Protein AF-X6M343-F1 (afdb_monomer_lite)

Secondary structure (DSSP, 8-state):
--SGGGGSTT-SEEEEETTT-PBPPEEEEE--TTS-TTT-----PPEEEEESSPPPTT-EEEEEEES-B-TTSPBPPPPHHHHHHHTT---S-HHHHHHHHHIIIIIIHHHHHTT--GGGEEEEEEEEPPPHHHHHHHHHHHHHHHHHT--GGGTSS-EEEEEEEEEEETTTEEEEEEEEEEEEE-BS-SS--TT--B-EETTEEEEEPP-EEEEEEEEEEEEHHHHTTSS-EEEEEEEP-TT--GGGGGSHHHHHHHHHHTEEEEE---TTSSGGGHHHHHHHHHH-GGGTTHHHHHHHHHHHHHHHHHHHHT-HHHHT-GGGEETTEE-EEEEEEEEEEETHHHHHHHHHHHH-SS--EEEEES--S-HHHHHHHHTTTS----S--------------------------S--------SSS--EEEEEEE-SSS-EEEEEEE-

Radius of gyration: 27.44 Å; chains: 1; bounding box: 69×59×69 Å

Structure (mmCIF, N/CA/C/O backbone):
data_AF-X6M343-F1
#
_entry.id   AF-X6M343-F1
#
loop_
_atom_site.group_PDB
_atom_site.id
_atom_site.type_symbol
_atom_site.label_atom_id
_atom_site.label_alt_id
_atom_site.label_comp_id
_atom_site.label_asym_id
_atom_site.label_entity_id
_atom_site.label_seq_id
_atom_site.pdbx_PDB_ins_code
_atom_site.Cartn_x
_atom_site.Cartn_y
_atom_site.Cartn_z
_atom_site.occupancy
_atom_site.B_iso_or_equiv
_atom_site.auth_seq_id
_atom_site.auth_comp_id
_atom_site.auth_asym_id
_atom_site.auth_atom_id
_atom_site.pdbx_PDB_model_num
ATOM 1 N N . MET A 1 1 ? -2.202 14.093 -26.953 1.00 59.69 1 MET A N 1
ATOM 2 C CA . MET A 1 1 ? -1.223 13.128 -27.503 1.00 59.69 1 MET A CA 1
ATOM 3 C C . MET A 1 1 ? -1.996 11.897 -27.975 1.00 59.69 1 MET A C 1
ATOM 5 O O . MET A 1 1 ? -2.873 11.463 -27.241 1.00 59.69 1 MET A O 1
ATOM 9 N N . SER A 1 2 ? -1.789 11.398 -29.201 1.00 75.25 2 SER A N 1
ATOM 10 C CA . SER A 1 2 ? -2.498 10.199 -29.696 1.00 75.25 2 SER A CA 1
ATOM 11 C C . SER A 1 2 ? -1.642 8.956 -29.459 1.00 75.25 2 SER A C 1
ATOM 13 O O . SER A 1 2 ? -0.461 8.973 -29.791 1.00 75.25 2 SER A O 1
ATOM 15 N N . ILE A 1 3 ? -2.232 7.897 -28.897 1.00 88.88 3 ILE A N 1
ATOM 16 C CA . ILE A 1 3 ? -1.555 6.622 -28.591 1.00 88.88 3 ILE A CA 1
ATOM 17 C C . ILE A 1 3 ? -1.447 5.738 -29.842 1.00 88.88 3 ILE A C 1
ATOM 19 O O . ILE A 1 3 ? -0.470 5.013 -30.008 1.00 88.88 3 ILE A O 1
ATOM 23 N N . ALA A 1 4 ? -2.420 5.810 -30.757 1.00 90.19 4 ALA A N 1
ATOM 24 C CA . ALA A 1 4 ? -2.496 4.944 -31.939 1.00 90.19 4 ALA A CA 1
ATOM 25 C C . ALA A 1 4 ? -1.233 4.946 -32.837 1.00 90.19 4 ALA A C 1
ATOM 27 O O . ALA A 1 4 ? -0.846 3.868 -33.294 1.00 90.19 4 ALA A O 1
ATOM 28 N N . PRO A 1 5 ? -0.536 6.084 -33.059 1.00 91.88 5 PRO A N 1
ATOM 29 C CA . PRO A 1 5 ? 0.729 6.111 -33.792 1.00 91.88 5 PRO A CA 1
ATOM 30 C C . PRO A 1 5 ? 1.792 5.154 -33.256 1.00 91.88 5 PRO A C 1
ATOM 32 O O . PRO A 1 5 ? 2.557 4.627 -34.056 1.00 91.88 5 PRO A O 1
ATOM 35 N N . SER A 1 6 ? 1.808 4.859 -31.950 1.00 92.88 6 SER A N 1
ATOM 36 C CA . SER A 1 6 ? 2.802 3.962 -31.338 1.00 92.88 6 SER A CA 1
ATOM 37 C C . SER A 1 6 ? 2.796 2.530 -31.883 1.00 92.88 6 SER A C 1
ATOM 39 O O . SER A 1 6 ? 3.792 1.811 -31.788 1.00 92.88 6 SER A O 1
ATOM 41 N N . LEU A 1 7 ? 1.694 2.125 -32.515 1.00 93.62 7 LEU A N 1
ATOM 42 C CA . LEU A 1 7 ? 1.540 0.811 -33.132 1.00 93.62 7 LEU A CA 1
ATOM 43 C C . LEU A 1 7 ? 1.987 0.785 -34.603 1.00 93.62 7 LEU A C 1
ATOM 45 O O . LEU A 1 7 ? 2.110 -0.291 -35.184 1.00 93.62 7 LEU A O 1
ATOM 49 N N . MET A 1 8 ? 2.258 1.941 -35.218 1.00 92.44 8 MET A N 1
ATOM 50 C CA . MET A 1 8 ? 2.632 2.027 -36.631 1.00 92.44 8 MET A CA 1
ATOM 51 C C . MET A 1 8 ? 4.074 1.573 -36.874 1.00 92.44 8 MET A C 1
ATOM 53 O O . MET A 1 8 ? 4.995 1.893 -36.120 1.00 92.44 8 MET A O 1
ATOM 57 N N . ASN A 1 9 ? 4.308 0.924 -38.016 1.00 90.31 9 ASN A N 1
ATOM 58 C CA . ASN A 1 9 ? 5.639 0.481 -38.444 1.00 90.31 9 ASN A CA 1
ATOM 59 C C . ASN A 1 9 ? 6.647 1.613 -38.662 1.00 90.31 9 ASN A C 1
ATOM 61 O O . ASN A 1 9 ? 7.826 1.325 -38.805 1.00 90.31 9 ASN A O 1
ATOM 65 N N . THR A 1 10 ? 6.228 2.873 -38.680 1.00 90.31 10 THR A N 1
ATOM 66 C CA . THR A 1 10 ? 7.111 4.040 -38.816 1.00 90.31 10 THR A CA 1
ATOM 67 C C . THR A 1 10 ? 7.414 4.720 -37.485 1.00 90.31 10 THR A C 1
ATOM 69 O O . THR A 1 10 ? 8.281 5.589 -37.445 1.00 90.31 10 THR A O 1
ATOM 72 N N . TYR A 1 11 ? 6.746 4.331 -36.393 1.00 94.50 11 TYR A N 1
ATOM 73 C CA . TYR A 1 11 ? 6.932 4.997 -35.109 1.00 94.50 11 TYR A CA 1
ATOM 74 C C . TYR A 1 11 ? 8.353 4.743 -34.559 1.00 94.50 11 TYR A C 1
ATOM 76 O O . TYR A 1 11 ? 8.866 3.617 -34.687 1.00 94.50 11 TYR A O 1
ATOM 84 N N . PRO A 1 12 ? 9.016 5.783 -34.015 1.00 94.75 12 PRO A N 1
ATOM 85 C CA . PRO A 1 12 ? 10.435 5.729 -33.672 1.00 94.75 12 PRO A CA 1
ATOM 86 C C . PRO A 1 12 ? 10.723 5.009 -32.353 1.00 94.75 12 PRO A C 1
ATOM 88 O O . PRO A 1 12 ? 11.825 4.492 -32.193 1.00 94.75 12 PRO A O 1
ATOM 91 N N . VAL A 1 13 ? 9.756 4.940 -31.433 1.00 96.38 13 VAL A N 1
ATOM 92 C CA . VAL A 1 13 ? 9.881 4.238 -30.146 1.00 96.38 13 VAL A CA 1
ATOM 93 C C . VAL A 1 13 ? 9.002 2.995 -30.157 1.00 96.38 13 VAL A C 1
ATOM 95 O O . VAL A 1 13 ? 7.884 3.011 -30.649 1.00 96.38 13 VAL A O 1
ATOM 98 N N . ILE A 1 14 ? 9.505 1.867 -29.683 1.00 97.50 14 ILE A N 1
ATOM 99 C CA . ILE A 1 14 ? 8.794 0.591 -29.753 1.00 97.50 14 ILE A CA 1
ATOM 100 C C . ILE A 1 14 ? 8.920 -0.083 -28.402 1.00 97.50 14 ILE A C 1
ATOM 102 O O . ILE A 1 14 ? 10.016 -0.143 -27.857 1.00 97.50 14 ILE A O 1
ATOM 106 N N . ILE A 1 15 ? 7.814 -0.631 -27.906 1.00 98.00 15 ILE A N 1
ATOM 107 C CA . ILE A 1 15 ? 7.800 -1.614 -26.824 1.00 98.00 15 ILE A CA 1
ATOM 108 C C . ILE A 1 15 ? 7.228 -2.896 -27.424 1.00 98.00 15 ILE A C 1
ATOM 110 O O . ILE A 1 15 ? 6.102 -2.885 -27.920 1.00 98.00 15 ILE A O 1
ATOM 114 N N . LEU A 1 16 ? 7.999 -3.978 -27.412 1.00 98.06 16 LEU A N 1
ATOM 115 C CA . LEU A 1 16 ? 7.643 -5.262 -28.011 1.00 98.06 16 LEU A CA 1
ATOM 116 C C . LEU A 1 16 ? 7.522 -6.330 -26.923 1.00 98.06 16 LEU A C 1
ATOM 118 O O . LEU A 1 16 ? 8.471 -6.544 -26.170 1.00 98.06 16 LEU A O 1
ATOM 122 N N . ASP A 1 17 ? 6.379 -7.010 -26.854 1.00 97.88 17 ASP A N 1
ATOM 123 C CA . ASP A 1 17 ? 6.206 -8.210 -26.029 1.00 97.88 17 ASP A CA 1
ATOM 124 C C . ASP A 1 17 ? 6.935 -9.388 -26.683 1.00 97.88 17 ASP A C 1
ATOM 126 O O . ASP A 1 17 ? 6.629 -9.757 -27.817 1.00 97.88 17 ASP A O 1
ATOM 130 N N . THR A 1 18 ? 7.901 -9.998 -25.992 1.00 97.25 18 THR A N 1
ATOM 131 C CA . THR A 1 18 ? 8.720 -11.059 -26.605 1.00 97.25 18 THR A CA 1
ATOM 132 C C . THR A 1 18 ? 8.006 -12.406 -26.711 1.00 97.25 18 THR A C 1
ATOM 134 O O . THR A 1 18 ? 8.572 -13.337 -27.276 1.00 97.25 18 THR A O 1
ATOM 137 N N . VAL A 1 19 ? 6.809 -12.551 -26.133 1.00 96.06 19 VAL A N 1
ATOM 138 C CA . VAL A 1 19 ? 6.009 -13.783 -26.208 1.00 96.06 19 VAL A CA 1
ATOM 139 C C . VAL A 1 19 ? 4.947 -13.664 -27.290 1.00 96.06 19 VAL A C 1
ATOM 141 O O . VAL A 1 19 ? 4.811 -14.572 -28.104 1.00 96.06 19 VAL A O 1
ATOM 144 N N . THR A 1 20 ? 4.200 -12.556 -27.321 1.00 96.56 20 THR A N 1
ATOM 145 C CA . THR A 1 20 ? 3.138 -12.369 -28.325 1.00 96.56 20 THR A CA 1
ATOM 146 C C . THR A 1 20 ? 3.635 -11.737 -29.617 1.00 96.56 20 THR A C 1
ATOM 148 O O . THR A 1 20 ? 2.917 -11.777 -30.610 1.00 96.56 20 THR A O 1
ATOM 151 N N . ASN A 1 21 ? 4.846 -11.163 -29.622 1.00 95.38 21 ASN A N 1
ATOM 152 C CA . ASN A 1 21 ? 5.377 -10.350 -30.718 1.00 95.38 21 ASN A CA 1
ATOM 153 C C . ASN A 1 21 ? 4.524 -9.105 -31.031 1.00 95.38 21 ASN A C 1
ATOM 155 O O . ASN A 1 21 ? 4.664 -8.476 -32.079 1.00 95.38 21 ASN A O 1
ATOM 159 N N . GLU A 1 22 ? 3.649 -8.708 -30.107 1.00 95.12 22 GLU A N 1
ATOM 160 C CA . GLU A 1 22 ? 2.818 -7.522 -30.266 1.00 95.12 22 GLU A CA 1
ATOM 161 C C . GLU A 1 22 ? 3.538 -6.264 -29.787 1.00 95.12 22 GLU A C 1
ATOM 163 O O . GLU A 1 22 ? 4.244 -6.254 -28.771 1.00 95.12 22 GLU A O 1
ATOM 168 N N . ARG A 1 23 ? 3.285 -5.155 -30.486 1.00 95.94 23 ARG A N 1
ATOM 169 C CA . ARG A 1 23 ? 3.659 -3.824 -30.007 1.00 95.94 23 ARG A CA 1
ATOM 170 C C . ARG A 1 23 ? 2.720 -3.395 -28.886 1.00 95.94 23 ARG A C 1
ATOM 172 O O . ARG A 1 23 ? 1.501 -3.511 -29.009 1.00 95.94 23 ARG A O 1
ATOM 179 N N . ILE A 1 24 ? 3.280 -2.854 -27.810 1.00 96.88 24 ILE A N 1
ATOM 180 C CA . ILE A 1 24 ? 2.500 -2.289 -26.712 1.00 96.88 24 ILE A CA 1
ATOM 181 C C . ILE A 1 24 ? 2.151 -0.837 -27.050 1.00 96.88 24 ILE A C 1
ATOM 183 O O . ILE A 1 24 ? 3.062 -0.050 -27.333 1.00 96.88 24 ILE A O 1
ATOM 187 N N . PRO A 1 25 ? 0.859 -0.458 -27.021 1.00 96.62 25 PRO A N 1
ATOM 188 C CA . PRO A 1 25 ? 0.468 0.930 -27.211 1.00 96.62 25 PRO A CA 1
ATOM 189 C C . PRO A 1 25 ? 1.078 1.783 -26.099 1.00 96.62 25 PRO A C 1
ATOM 191 O O . PRO A 1 25 ? 1.026 1.401 -24.930 1.00 96.62 25 PRO A O 1
ATOM 194 N N . HIS A 1 26 ? 1.670 2.916 -26.455 1.00 95.12 26 HIS A N 1
ATOM 195 C CA . HIS A 1 26 ? 2.352 3.797 -25.511 1.00 95.12 26 HIS A CA 1
ATOM 196 C C . HIS A 1 26 ? 2.349 5.248 -25.995 1.00 95.12 26 HIS A C 1
ATOM 198 O O . HIS A 1 26 ? 1.998 5.538 -27.141 1.00 95.12 26 HIS A O 1
ATOM 204 N N . TRP A 1 27 ? 2.754 6.162 -25.121 1.00 93.69 27 TRP A N 1
ATOM 205 C CA . TRP A 1 27 ? 3.142 7.514 -25.504 1.00 93.69 27 TRP A CA 1
ATOM 206 C C . TRP A 1 27 ? 4.510 7.859 -24.923 1.00 93.69 27 TRP A C 1
ATOM 208 O O . TRP A 1 27 ? 5.035 7.149 -24.065 1.00 93.69 27 TRP A O 1
ATOM 218 N N . VAL A 1 28 ? 5.110 8.920 -25.453 1.00 90.81 28 VAL A N 1
ATOM 219 C CA . VAL A 1 28 ? 6.453 9.360 -25.089 1.00 90.81 28 VAL A CA 1
ATOM 220 C C . VAL A 1 28 ? 6.410 10.854 -24.833 1.00 90.81 28 VAL A C 1
ATOM 222 O O . VAL A 1 28 ? 5.812 11.593 -25.615 1.00 90.81 28 VAL A O 1
ATOM 225 N N . GLU A 1 29 ? 7.056 11.294 -23.765 1.00 87.50 29 GLU A N 1
ATOM 226 C CA . GLU A 1 29 ? 7.188 12.709 -23.438 1.00 87.50 29 GLU A CA 1
ATOM 227 C C . GLU A 1 29 ? 8.560 13.007 -22.838 1.00 87.50 29 GLU A C 1
ATOM 229 O O . GLU A 1 29 ? 9.257 12.112 -22.355 1.00 87.50 29 GLU A O 1
ATOM 234 N N . LEU A 1 30 ? 8.966 14.269 -22.919 1.00 84.12 30 LEU A N 1
ATOM 235 C CA . LEU A 1 30 ? 10.140 14.755 -22.211 1.00 84.12 30 LEU A CA 1
ATOM 236 C C . LEU A 1 30 ? 9.700 15.284 -20.854 1.00 84.12 30 LEU A C 1
ATOM 238 O O . LEU A 1 30 ? 8.659 15.929 -20.746 1.00 84.12 30 LEU A O 1
ATOM 242 N N . ASP A 1 31 ? 10.506 15.024 -19.834 1.00 78.56 31 ASP A N 1
ATOM 243 C CA . ASP A 1 31 ? 10.272 15.612 -18.530 1.00 78.56 31 ASP A CA 1
ATOM 244 C C . ASP A 1 31 ? 10.580 17.114 -18.546 1.00 78.56 31 ASP A C 1
ATOM 246 O O . ASP A 1 31 ? 11.735 17.531 -18.668 1.00 78.56 31 ASP A O 1
ATOM 250 N N . HIS A 1 32 ? 9.529 17.909 -18.377 1.00 77.56 32 HIS A N 1
ATOM 251 C CA . HIS A 1 32 ? 9.593 19.362 -18.288 1.00 77.56 32 HIS A CA 1
ATOM 252 C C . HIS A 1 32 ? 9.792 19.876 -16.856 1.00 77.56 32 HIS A C 1
ATOM 254 O O . HIS A 1 32 ? 10.059 21.061 -16.680 1.00 77.56 32 HIS A O 1
ATOM 260 N N . MET A 1 33 ? 9.733 19.020 -15.827 1.00 68.56 33 MET A N 1
ATOM 261 C CA . MET A 1 33 ? 9.988 19.435 -14.438 1.00 68.56 33 MET A CA 1
ATOM 262 C C . MET A 1 33 ? 11.442 19.869 -14.218 1.00 68.56 33 MET A C 1
ATOM 264 O O . MET A 1 33 ? 11.745 20.618 -13.290 1.00 68.56 33 MET A O 1
ATOM 268 N N . SER A 1 34 ? 12.346 19.416 -15.087 1.00 65.56 34 SER A N 1
ATOM 269 C CA . SER A 1 34 ? 13.755 19.808 -15.095 1.00 65.56 34 SER A CA 1
ATOM 270 C C . SER A 1 34 ? 14.031 21.163 -15.769 1.00 65.56 34 SER A C 1
ATOM 272 O O . SER A 1 34 ? 15.161 21.664 -15.676 1.00 65.56 34 SER A O 1
ATOM 274 N N . ASP A 1 35 ? 13.033 21.780 -16.412 1.00 71.44 35 ASP A N 1
ATOM 275 C CA . ASP A 1 35 ? 13.181 23.086 -17.055 1.00 71.44 35 ASP A CA 1
ATOM 276 C C . ASP A 1 35 ? 13.411 24.174 -16.001 1.00 71.44 35 ASP A C 1
ATOM 278 O O . ASP A 1 35 ? 12.755 24.209 -14.964 1.00 71.44 35 ASP A O 1
ATOM 282 N N . ASP A 1 36 ? 14.379 25.065 -16.236 1.00 62.72 36 ASP A N 1
ATOM 283 C CA . ASP A 1 36 ? 14.584 26.209 -15.351 1.00 62.72 36 ASP A CA 1
ATOM 284 C C . ASP A 1 36 ? 13.443 27.221 -15.562 1.00 62.72 36 ASP A C 1
ATOM 286 O O . ASP A 1 36 ? 13.386 27.847 -16.629 1.00 62.72 36 ASP A O 1
ATOM 290 N N . PRO A 1 37 ? 12.562 27.433 -14.565 1.00 58.69 37 PRO A N 1
ATOM 291 C CA . PRO A 1 37 ? 11.409 28.312 -14.725 1.00 58.69 37 PRO A CA 1
ATOM 292 C C . PRO A 1 37 ? 11.799 29.796 -14.842 1.00 58.69 37 PRO A C 1
ATOM 294 O O . PRO A 1 37 ? 10.957 30.616 -15.201 1.00 58.69 37 PRO A O 1
ATOM 297 N N . PHE A 1 38 ? 13.056 30.158 -14.557 1.00 57.28 38 PHE A N 1
ATOM 298 C CA . PHE A 1 38 ? 13.554 31.535 -14.577 1.00 57.28 38 PHE A CA 1
ATOM 299 C C . PHE A 1 38 ? 14.493 31.832 -15.747 1.00 57.28 38 PHE A C 1
ATOM 301 O O . PHE A 1 38 ? 14.543 32.975 -16.200 1.00 57.28 38 PHE A O 1
ATOM 308 N N . THR A 1 39 ? 15.251 30.844 -16.234 1.00 61.09 39 THR A N 1
ATOM 309 C CA . THR A 1 39 ? 16.210 31.058 -17.336 1.00 61.09 39 THR A CA 1
ATOM 310 C C . THR A 1 39 ? 15.763 30.484 -18.676 1.00 61.09 39 THR A C 1
ATOM 312 O O . THR A 1 39 ? 16.358 30.833 -19.693 1.00 61.09 39 THR A O 1
ATOM 315 N N . GLY A 1 40 ? 14.735 29.624 -18.708 1.00 55.31 40 GLY A N 1
ATOM 316 C CA . GLY A 1 40 ? 14.255 28.981 -19.938 1.00 55.31 40 GLY A CA 1
ATOM 317 C C . GLY A 1 40 ? 15.283 28.062 -20.609 1.00 55.31 40 GLY A C 1
ATOM 318 O O . GLY A 1 40 ? 15.051 27.593 -21.722 1.00 55.31 40 GLY A O 1
ATOM 319 N N . ASN A 1 41 ? 16.424 27.807 -19.960 1.00 57.06 41 ASN A N 1
ATOM 320 C CA . ASN A 1 41 ? 17.439 26.900 -20.471 1.00 57.06 41 ASN A CA 1
ATOM 321 C C . ASN A 1 41 ? 16.969 25.458 -20.279 1.00 57.06 41 ASN A C 1
ATOM 323 O O . ASN A 1 41 ? 16.741 25.013 -19.151 1.00 57.06 41 ASN A O 1
ATOM 327 N N . GLU A 1 42 ? 16.870 24.727 -21.387 1.00 57.59 42 GLU A N 1
ATOM 328 C CA . GLU A 1 42 ? 16.604 23.292 -21.373 1.00 57.59 42 GLU A CA 1
ATOM 329 C C . GLU A 1 42 ? 17.778 22.579 -20.682 1.00 57.59 42 GLU A C 1
ATOM 331 O O . GLU A 1 42 ? 18.928 22.665 -21.123 1.00 57.59 42 GLU A O 1
ATOM 336 N N . LYS A 1 43 ? 17.507 21.900 -19.562 1.00 66.44 43 LYS A N 1
ATOM 337 C CA . LYS A 1 43 ? 18.476 20.995 -18.926 1.00 66.44 43 LYS A CA 1
ATOM 338 C C . LYS A 1 43 ? 18.425 19.619 -19.596 1.00 66.44 43 LYS A C 1
ATOM 340 O O . LYS A 1 43 ? 17.667 19.386 -20.535 1.00 66.44 43 LYS A O 1
ATOM 345 N N . ASN A 1 44 ? 19.239 18.687 -19.099 1.00 69.25 44 ASN A N 1
ATOM 346 C CA . ASN A 1 44 ? 19.125 17.271 -19.444 1.00 69.25 44 ASN A CA 1
ATOM 347 C C . ASN A 1 44 ? 17.735 16.755 -19.035 1.00 69.25 44 ASN A C 1
ATOM 349 O O . ASN A 1 44 ? 17.532 16.392 -17.878 1.00 69.25 44 ASN A O 1
ATOM 353 N N . ARG A 1 45 ? 16.796 16.731 -19.984 1.00 76.56 45 ARG A N 1
ATOM 354 C CA . ARG A 1 45 ? 15.460 16.165 -19.786 1.00 76.56 45 ARG A CA 1
ATOM 355 C C . ARG A 1 45 ? 15.521 14.646 -19.847 1.00 76.56 45 ARG A C 1
ATOM 357 O O . ARG A 1 45 ? 16.186 14.074 -20.715 1.00 76.56 45 ARG A O 1
ATOM 364 N N . SER A 1 46 ? 14.781 13.993 -18.961 1.00 80.62 46 SER A N 1
ATOM 365 C CA . SER A 1 46 ? 14.536 12.556 -19.076 1.00 80.62 46 SER A CA 1
ATOM 366 C C . SER A 1 46 ? 13.489 12.295 -20.157 1.00 80.62 46 SER A C 1
ATOM 368 O O . SER A 1 46 ? 12.517 13.037 -20.277 1.00 80.62 46 SER A O 1
ATOM 370 N N . LEU A 1 47 ? 13.674 11.234 -20.942 1.00 84.81 47 LEU A N 1
ATOM 371 C CA . LEU A 1 47 ? 12.643 10.732 -21.847 1.00 84.81 47 LEU A CA 1
ATOM 372 C C . LEU A 1 47 ? 11.786 9.712 -21.094 1.00 84.81 47 LEU A C 1
ATOM 374 O O . LEU A 1 47 ? 12.302 8.689 -20.643 1.00 84.81 47 LEU A O 1
ATOM 378 N N . MET A 1 48 ? 10.488 9.970 -20.991 1.00 87.12 48 MET A N 1
ATOM 379 C CA . MET A 1 48 ? 9.525 9.084 -20.344 1.00 87.12 48 MET A CA 1
ATOM 380 C C . MET A 1 48 ? 8.732 8.322 -21.403 1.00 87.12 48 MET A C 1
ATOM 382 O O . MET A 1 48 ? 8.212 8.912 -22.349 1.00 87.12 48 MET A O 1
ATOM 386 N N . ILE A 1 49 ? 8.655 6.998 -21.255 1.00 91.06 49 ILE A N 1
ATOM 387 C CA . ILE A 1 49 ? 7.889 6.110 -22.134 1.00 91.06 49 ILE A CA 1
ATOM 388 C C . ILE A 1 49 ? 6.804 5.459 -21.288 1.00 91.06 49 ILE A C 1
ATOM 390 O O . ILE A 1 49 ? 7.105 4.707 -20.361 1.00 91.06 49 ILE A O 1
ATOM 394 N N . TRP A 1 50 ? 5.550 5.715 -21.635 1.00 90.12 50 TRP A N 1
ATOM 395 C CA . TRP A 1 50 ? 4.397 5.314 -20.843 1.00 90.12 50 TRP A CA 1
ATOM 396 C C . TRP A 1 50 ? 3.572 4.258 -21.577 1.00 90.12 50 TRP A C 1
ATOM 398 O O . TRP A 1 50 ? 2.875 4.583 -22.545 1.00 90.12 50 TRP A O 1
ATOM 408 N N . PRO A 1 51 ? 3.617 2.985 -21.150 1.00 93.50 51 PRO A N 1
ATOM 409 C CA . PRO A 1 51 ? 2.690 1.979 -21.643 1.00 93.50 51 PRO A CA 1
ATOM 410 C C . PRO A 1 51 ? 1.241 2.398 -21.367 1.00 93.50 51 PRO A C 1
ATOM 412 O O . PRO A 1 51 ? 0.876 2.709 -20.237 1.00 93.50 51 PRO A O 1
ATOM 415 N N . ALA A 1 52 ? 0.384 2.338 -22.383 1.00 91.94 52 ALA A N 1
ATOM 416 C CA . ALA A 1 52 ? -1.044 2.644 -22.264 1.00 91.94 52 ALA A CA 1
ATOM 417 C C . ALA A 1 52 ? -1.861 1.520 -21.605 1.00 91.94 52 ALA A C 1
ATOM 419 O O . ALA A 1 52 ? -3.074 1.636 -21.445 1.00 91.94 52 ALA A O 1
ATOM 420 N N . ARG A 1 53 ? -1.202 0.418 -21.238 1.00 91.31 53 ARG A N 1
ATOM 421 C CA . ARG A 1 53 ? -1.761 -0.688 -20.461 1.00 91.31 53 ARG A CA 1
ATOM 422 C C . ARG A 1 53 ? -0.691 -1.259 -19.537 1.00 91.31 53 ARG A C 1
ATOM 424 O O . ARG A 1 53 ? 0.492 -1.230 -19.880 1.00 91.31 53 ARG A O 1
ATOM 431 N N . ARG A 1 54 ? -1.114 -1.823 -18.401 1.00 90.00 54 ARG A N 1
ATOM 432 C CA . ARG A 1 54 ? -0.228 -2.563 -17.489 1.00 90.00 54 ARG A CA 1
ATOM 433 C C . ARG A 1 54 ? 0.487 -3.675 -18.265 1.00 90.00 54 ARG A C 1
ATOM 435 O O . ARG A 1 54 ? -0.153 -4.433 -18.994 1.00 90.00 54 ARG A O 1
ATOM 442 N N . LEU A 1 55 ? 1.806 -3.751 -18.114 1.00 94.50 55 LEU A N 1
ATOM 443 C CA . LEU A 1 55 ? 2.608 -4.829 -18.687 1.00 94.50 55 LEU A CA 1
ATOM 444 C C . LEU A 1 55 ? 2.354 -6.138 -17.925 1.00 94.50 55 LEU A C 1
ATOM 446 O O . LEU A 1 55 ? 1.978 -6.122 -16.755 1.00 94.50 55 LEU A O 1
ATOM 450 N N . THR A 1 56 ? 2.526 -7.277 -18.591 1.00 96.38 56 THR A N 1
ATOM 451 C CA . THR A 1 56 ? 2.245 -8.584 -17.980 1.00 96.38 56 THR A CA 1
ATOM 452 C C . THR A 1 56 ? 3.345 -8.954 -16.986 1.00 96.38 56 THR A C 1
ATOM 454 O O . THR A 1 56 ? 4.525 -8.851 -17.309 1.00 96.38 56 THR A O 1
ATOM 457 N N . ASP A 1 57 ? 2.973 -9.418 -15.794 1.00 94.81 57 ASP A N 1
ATOM 458 C CA . ASP A 1 57 ? 3.933 -9.832 -14.765 1.00 94.81 57 ASP A CA 1
ATOM 459 C C . ASP A 1 57 ? 4.795 -11.013 -15.236 1.00 94.81 57 ASP A C 1
ATOM 461 O O . ASP A 1 57 ? 4.317 -11.921 -15.918 1.00 94.81 57 ASP A O 1
ATOM 465 N N . GLY A 1 58 ? 6.087 -10.996 -14.896 1.00 95.50 58 GLY A N 1
ATOM 466 C CA . GLY A 1 58 ? 7.057 -12.012 -15.324 1.00 95.50 58 GLY A CA 1
ATOM 467 C C . GLY A 1 58 ? 7.377 -11.999 -16.824 1.00 95.50 58 GLY A C 1
ATOM 468 O O . GLY A 1 58 ? 8.158 -12.827 -17.294 1.00 95.50 58 GLY A O 1
ATOM 469 N N . ARG A 1 59 ? 6.781 -11.085 -17.601 1.00 96.62 59 ARG A N 1
ATOM 470 C CA . ARG A 1 59 ? 6.962 -11.012 -19.051 1.00 96.62 59 ARG A CA 1
ATOM 471 C C . ARG A 1 59 ? 8.161 -10.142 -19.407 1.00 96.62 59 ARG A C 1
ATOM 473 O O . ARG A 1 59 ? 8.390 -9.088 -18.813 1.00 96.62 59 ARG A O 1
ATOM 480 N N . ARG A 1 60 ? 8.910 -10.587 -20.415 1.00 97.88 60 ARG A N 1
ATOM 481 C CA . ARG A 1 60 ? 10.025 -9.849 -21.004 1.00 97.88 60 ARG A CA 1
ATOM 482 C C . ARG A 1 60 ? 9.535 -8.956 -22.145 1.00 97.88 60 ARG A C 1
ATOM 484 O O . ARG A 1 60 ? 8.731 -9.379 -22.976 1.00 97.88 60 ARG A O 1
ATOM 491 N N . TYR A 1 61 ? 10.051 -7.733 -22.181 1.00 98.50 61 TYR A N 1
ATOM 492 C CA . TYR A 1 61 ? 9.767 -6.735 -23.206 1.00 98.50 61 TYR A CA 1
ATOM 493 C C . TYR A 1 61 ? 11.064 -6.164 -23.765 1.00 98.50 61 TYR A C 1
ATOM 495 O O . TYR A 1 61 ? 12.023 -5.971 -23.020 1.00 98.50 61 TYR A O 1
ATOM 503 N N . ILE A 1 62 ? 11.083 -5.859 -25.062 1.00 98.69 62 ILE A N 1
ATOM 504 C CA . ILE A 1 62 ? 12.174 -5.121 -25.710 1.00 98.69 62 ILE A CA 1
ATOM 505 C C . ILE A 1 62 ? 11.702 -3.694 -25.966 1.00 98.69 62 ILE A C 1
ATOM 507 O O . ILE A 1 62 ? 10.647 -3.491 -26.567 1.00 98.69 62 ILE A O 1
ATOM 511 N N . VAL A 1 63 ? 12.503 -2.712 -25.563 1.00 98.38 63 VAL A N 1
ATOM 512 C CA . VAL A 1 63 ? 12.362 -1.320 -25.985 1.00 98.38 63 VAL A CA 1
ATOM 513 C C . VAL A 1 63 ? 13.366 -1.037 -27.092 1.00 98.38 63 VAL A C 1
ATOM 515 O O . VAL A 1 63 ? 14.546 -1.363 -26.966 1.00 98.38 63 VAL A O 1
ATOM 518 N N . ALA A 1 64 ? 12.910 -0.424 -28.180 1.00 97.94 64 ALA A N 1
ATOM 519 C CA . ALA A 1 64 ? 13.761 -0.022 -29.291 1.00 97.94 64 ALA A CA 1
ATOM 520 C C . ALA A 1 64 ? 13.473 1.417 -29.716 1.00 97.94 64 ALA A C 1
ATOM 522 O O . ALA A 1 64 ? 12.325 1.853 -29.753 1.00 97.94 64 ALA A O 1
ATOM 523 N N . MET A 1 65 ? 14.535 2.133 -30.067 1.00 97.44 65 MET A N 1
ATOM 524 C CA . MET A 1 65 ? 14.506 3.490 -30.591 1.00 97.44 65 MET A CA 1
ATOM 525 C C . MET A 1 65 ? 15.236 3.535 -31.926 1.00 97.44 65 MET A C 1
ATOM 527 O O . MET A 1 65 ? 16.353 3.024 -32.049 1.00 97.44 65 MET A O 1
ATOM 531 N N . ARG A 1 66 ? 14.615 4.163 -32.920 1.00 95.88 66 ARG A N 1
ATOM 532 C CA . ARG A 1 66 ? 15.154 4.338 -34.273 1.00 95.88 66 ARG A CA 1
ATOM 533 C C . ARG A 1 66 ? 14.666 5.640 -34.883 1.00 95.88 66 ARG A C 1
ATOM 535 O O . ARG A 1 66 ? 13.603 6.125 -34.509 1.00 95.88 66 ARG A O 1
ATOM 542 N N . ASN A 1 67 ? 15.386 6.136 -35.885 1.00 94.31 67 ASN A N 1
ATOM 543 C CA . ASN A 1 67 ? 15.003 7.318 -36.665 1.00 94.31 67 ASN A CA 1
ATOM 544 C C . ASN A 1 67 ? 14.589 8.527 -35.795 1.00 94.31 67 ASN A C 1
ATOM 546 O O . ASN A 1 67 ? 13.675 9.271 -36.141 1.00 94.31 67 ASN A O 1
ATOM 550 N N . LEU A 1 68 ? 15.238 8.699 -34.644 1.00 93.25 68 LEU A N 1
ATOM 551 C CA . LEU A 1 68 ? 15.138 9.869 -33.789 1.00 93.25 68 LEU A CA 1
ATOM 552 C C . LEU A 1 68 ? 15.983 10.991 -34.379 1.00 93.25 68 LEU A C 1
ATOM 554 O O . LEU A 1 68 ? 17.167 10.801 -34.682 1.00 93.25 68 LEU A O 1
ATOM 558 N N . TYR A 1 69 ? 15.375 12.167 -34.468 1.00 91.81 69 TYR A N 1
ATOM 559 C CA . TYR A 1 69 ? 16.002 13.394 -34.932 1.00 91.81 69 TYR A CA 1
ATOM 560 C C . TYR A 1 69 ? 15.908 14.466 -33.850 1.00 91.81 69 TYR A C 1
ATOM 562 O O . TYR A 1 69 ? 14.957 14.502 -33.071 1.00 91.81 69 TYR A O 1
ATOM 570 N N . THR A 1 70 ? 16.906 15.339 -33.806 1.00 87.31 70 THR A N 1
ATOM 571 C CA . THR A 1 70 ? 16.885 16.563 -33.011 1.00 87.31 70 THR A CA 1
ATOM 572 C C . THR A 1 70 ? 15.895 17.566 -33.606 1.00 87.31 70 THR A C 1
ATOM 574 O O . THR A 1 70 ? 15.487 17.453 -34.765 1.00 87.31 70 THR A O 1
ATOM 577 N N . ASN A 1 71 ? 15.590 18.629 -32.858 1.00 84.44 71 ASN A N 1
ATOM 578 C CA . ASN A 1 71 ? 14.776 19.746 -33.355 1.00 84.44 71 ASN A CA 1
ATOM 579 C C . ASN A 1 71 ? 15.387 20.440 -34.590 1.00 84.44 71 ASN A C 1
ATOM 581 O O . ASN A 1 71 ? 14.671 21.080 -35.352 1.00 84.44 71 ASN A O 1
ATOM 585 N N . SER A 1 72 ? 16.698 20.295 -34.817 1.00 89.56 72 SER A N 1
ATOM 586 C CA . SER A 1 72 ? 17.387 20.801 -36.012 1.00 89.56 72 SER A CA 1
ATOM 587 C C . SER A 1 72 ? 17.305 19.857 -37.221 1.00 89.56 72 SER A C 1
ATOM 589 O O . SER A 1 72 ? 17.914 20.142 -38.247 1.00 89.56 72 SER A O 1
ATOM 591 N N . GLY A 1 73 ? 16.611 18.719 -37.105 1.00 91.31 73 GLY A N 1
ATOM 592 C CA . GLY A 1 73 ? 16.510 17.703 -38.158 1.00 91.31 73 GLY A CA 1
ATOM 593 C C . GLY A 1 73 ? 17.743 16.803 -38.292 1.00 91.31 73 GLY A C 1
ATOM 594 O O . GLY A 1 73 ? 17.836 16.023 -39.238 1.00 91.31 73 GLY A O 1
ATOM 595 N N . THR A 1 74 ? 18.692 16.876 -37.356 1.00 94.56 74 THR A N 1
ATOM 596 C CA . THR A 1 74 ? 19.891 16.028 -37.350 1.00 94.56 74 THR A CA 1
ATOM 597 C C . THR A 1 74 ? 19.581 14.705 -36.658 1.00 94.56 74 THR A C 1
ATOM 599 O O . THR A 1 74 ? 18.895 14.694 -35.642 1.00 94.56 74 THR A O 1
ATOM 602 N N . SER A 1 75 ? 20.084 13.578 -37.165 1.00 93.81 75 SER A N 1
ATOM 603 C CA . SER A 1 75 ? 19.915 12.289 -36.478 1.00 93.81 75 SER A CA 1
ATOM 604 C C . SER A 1 75 ? 20.537 12.328 -35.077 1.00 93.81 75 SER A C 1
ATOM 606 O O . SER A 1 75 ? 21.655 12.821 -34.904 1.00 93.81 75 SER A O 1
ATOM 608 N N . VAL A 1 76 ? 19.822 11.809 -34.077 1.00 92.19 76 VAL A N 1
ATOM 609 C CA . VAL A 1 76 ? 20.340 11.682 -32.708 1.00 92.19 76 VAL A CA 1
ATOM 610 C C . VAL A 1 76 ? 21.543 10.735 -32.706 1.00 92.19 76 VAL A C 1
ATOM 612 O O . VAL A 1 76 ? 21.494 9.636 -33.270 1.00 92.19 76 VAL A O 1
ATOM 615 N N . ALA A 1 77 ? 22.633 11.170 -32.070 1.00 92.06 77 ALA A N 1
ATOM 616 C CA . ALA A 1 77 ? 23.882 10.423 -32.024 1.00 92.06 77 ALA A CA 1
ATOM 617 C C . ALA A 1 77 ? 23.721 9.089 -31.278 1.00 92.06 77 ALA A C 1
ATOM 619 O O . ALA A 1 77 ? 23.142 9.022 -30.195 1.00 92.06 77 ALA A O 1
ATOM 620 N N . VAL A 1 78 ? 24.284 8.030 -31.856 1.00 95.50 78 VAL A N 1
ATOM 621 C CA . VAL A 1 78 ? 24.314 6.689 -31.262 1.00 95.50 78 VAL A CA 1
ATOM 622 C C . VAL A 1 78 ? 25.588 6.537 -30.441 1.00 95.50 78 VAL A C 1
ATOM 624 O O . VAL A 1 78 ? 26.663 6.939 -30.887 1.00 95.50 78 VAL A O 1
ATOM 627 N N . SER A 1 79 ? 25.495 5.937 -29.253 1.00 94.31 79 SER A N 1
ATOM 628 C CA . SER A 1 79 ? 26.685 5.709 -28.430 1.00 94.31 79 SER A CA 1
ATOM 629 C C . SER A 1 79 ? 27.662 4.742 -29.127 1.00 94.31 79 SER A C 1
ATOM 631 O O . SER A 1 79 ? 27.219 3.755 -29.725 1.00 94.31 79 SER A O 1
ATOM 633 N N . PRO A 1 80 ? 28.991 4.948 -29.028 1.00 95.88 80 PRO A N 1
ATOM 634 C CA . PRO A 1 80 ? 29.974 4.045 -29.635 1.00 95.88 80 PRO A CA 1
ATOM 635 C C . PRO A 1 80 ? 29.813 2.581 -29.201 1.00 95.88 80 PRO A C 1
ATOM 637 O O . PRO A 1 80 ? 29.981 1.669 -30.008 1.00 95.88 80 PRO A O 1
ATOM 640 N N . ALA A 1 81 ? 29.422 2.348 -27.944 1.00 95.69 81 ALA A N 1
ATOM 641 C CA . ALA A 1 81 ? 29.146 1.011 -27.425 1.00 95.69 81 ALA A CA 1
ATOM 642 C C . ALA A 1 81 ? 27.953 0.347 -28.135 1.00 95.69 81 ALA A C 1
ATOM 644 O O . ALA A 1 81 ? 28.035 -0.822 -28.515 1.00 95.69 81 ALA A O 1
ATOM 645 N N . PHE A 1 82 ? 26.860 1.087 -28.360 1.00 97.12 82 PHE A N 1
ATOM 646 C CA . PHE A 1 82 ? 25.704 0.554 -29.077 1.00 97.12 82 PHE A CA 1
ATOM 647 C C . PHE A 1 82 ? 25.996 0.364 -30.568 1.00 97.12 82 PHE A C 1
ATOM 649 O O . PHE A 1 82 ? 25.582 -0.650 -31.118 1.00 97.12 82 PHE A O 1
ATOM 656 N N . ILE A 1 83 ? 26.772 1.253 -31.206 1.00 97.12 83 ILE A N 1
ATOM 657 C CA . ILE A 1 83 ? 27.287 1.047 -32.575 1.00 97.12 83 ILE A CA 1
ATOM 658 C C . ILE A 1 83 ? 28.078 -0.261 -32.644 1.00 97.12 83 ILE A C 1
ATOM 660 O O . ILE A 1 83 ? 27.832 -1.070 -33.528 1.00 97.12 83 ILE A O 1
ATOM 664 N N . ALA A 1 84 ? 28.980 -0.526 -31.697 1.00 97.50 84 ALA A N 1
ATOM 665 C CA . ALA A 1 84 ? 29.773 -1.754 -31.707 1.00 97.50 84 ALA A CA 1
ATOM 666 C C . ALA A 1 84 ? 28.927 -3.033 -31.574 1.00 97.50 84 ALA A C 1
ATOM 668 O O . ALA A 1 84 ? 29.231 -4.050 -32.208 1.00 97.50 84 ALA A O 1
ATOM 669 N N . LEU A 1 85 ? 27.839 -2.979 -30.795 1.00 97.44 85 LEU A N 1
ATOM 670 C CA . LEU A 1 85 ? 26.837 -4.048 -30.735 1.00 97.44 85 LEU A CA 1
ATOM 671 C C . LEU A 1 85 ? 26.057 -4.152 -32.053 1.00 97.44 85 LEU A C 1
ATOM 673 O O . LEU A 1 85 ? 25.994 -5.226 -32.652 1.00 97.44 85 LEU A O 1
ATOM 677 N N . ARG A 1 86 ? 25.470 -3.046 -32.517 1.00 97.62 86 ARG A N 1
ATOM 678 C CA . ARG A 1 86 ? 24.593 -2.968 -33.692 1.00 97.62 86 ARG A CA 1
ATOM 679 C C . ARG A 1 86 ? 25.329 -3.294 -34.986 1.00 97.62 86 ARG A C 1
ATOM 681 O O . ARG A 1 86 ? 24.805 -4.056 -35.776 1.00 97.62 86 ARG A O 1
ATOM 688 N N . ASP A 1 87 ? 26.548 -2.832 -35.184 1.00 96.38 87 ASP A N 1
ATOM 689 C CA . ASP A 1 87 ? 27.268 -2.978 -36.458 1.00 96.38 87 ASP A CA 1
ATOM 690 C C . ASP A 1 87 ? 28.276 -4.133 -36.417 1.00 96.38 87 ASP A C 1
ATOM 692 O O . ASP A 1 87 ? 29.010 -4.381 -37.368 1.00 96.38 87 ASP A O 1
ATOM 696 N N . ASN A 1 88 ? 28.288 -4.871 -35.305 1.00 94.44 88 ASN A N 1
ATOM 697 C CA . ASN A 1 88 ? 29.186 -5.986 -35.050 1.00 94.44 88 ASN A CA 1
ATOM 698 C C . ASN A 1 88 ? 30.681 -5.627 -35.190 1.00 94.44 88 ASN A C 1
ATOM 700 O O . ASN A 1 88 ? 31.488 -6.448 -35.625 1.00 94.44 88 ASN A O 1
ATOM 704 N N . THR A 1 89 ? 31.058 -4.407 -34.803 1.00 95.75 89 THR A N 1
ATOM 705 C CA . THR A 1 89 ? 32.448 -3.936 -34.841 1.00 95.75 89 THR A CA 1
ATOM 706 C C . THR A 1 89 ? 33.175 -4.209 -33.521 1.00 95.75 89 THR A C 1
ATOM 708 O O . THR A 1 89 ? 32.563 -4.504 -32.485 1.00 95.75 89 THR A O 1
ATOM 711 N N . SER A 1 90 ? 34.509 -4.157 -33.553 1.00 93.81 90 SER A N 1
ATOM 712 C CA . SER A 1 90 ? 35.357 -4.345 -32.372 1.00 93.81 90 SER A CA 1
ATOM 713 C C . SER A 1 90 ? 35.119 -3.255 -31.323 1.00 93.81 90 SER A C 1
ATOM 715 O O . SER A 1 90 ? 34.991 -2.082 -31.665 1.00 93.81 90 SER A O 1
ATOM 717 N N . SER A 1 91 ? 35.134 -3.634 -30.045 1.00 95.31 91 SER A N 1
ATOM 718 C CA . SER A 1 91 ? 35.122 -2.708 -28.909 1.00 95.31 91 SER A CA 1
ATOM 719 C C . SER A 1 91 ? 36.167 -3.135 -27.884 1.00 95.31 91 SER A C 1
ATOM 721 O O . SER A 1 91 ? 36.311 -4.331 -27.616 1.00 95.31 91 SER A O 1
ATOM 723 N N . ASN A 1 92 ? 36.849 -2.154 -27.293 1.00 94.62 92 ASN A N 1
ATOM 724 C CA . ASN A 1 92 ? 37.782 -2.367 -26.185 1.00 94.62 92 ASN A CA 1
ATOM 725 C C . ASN A 1 92 ? 37.063 -2.515 -24.834 1.00 94.62 92 ASN A C 1
ATOM 727 O O . ASN A 1 92 ? 37.698 -2.891 -23.856 1.00 94.62 92 ASN A O 1
ATOM 731 N N . ASP A 1 93 ? 35.758 -2.228 -24.770 1.00 94.62 93 ASP A N 1
ATOM 732 C CA . ASP A 1 93 ? 34.942 -2.421 -23.571 1.00 94.62 93 ASP A CA 1
ATOM 733 C C . ASP A 1 93 ? 34.532 -3.904 -23.444 1.00 94.62 93 ASP A C 1
ATOM 735 O O . ASP A 1 93 ? 33.771 -4.407 -24.286 1.00 94.62 93 ASP A O 1
ATOM 739 N N . PRO A 1 94 ? 34.989 -4.626 -22.401 1.00 94.62 94 PRO A N 1
ATOM 740 C CA . PRO A 1 94 ? 34.637 -6.029 -22.202 1.00 94.62 94 PRO A CA 1
ATOM 741 C C . PRO A 1 94 ? 33.125 -6.267 -22.082 1.00 94.62 94 PRO A C 1
ATOM 743 O O . PRO A 1 94 ? 32.636 -7.311 -22.517 1.00 94.62 94 PRO A O 1
ATOM 746 N N . SER A 1 95 ? 32.367 -5.300 -21.548 1.00 93.81 95 SER A N 1
ATOM 747 C CA . SER A 1 95 ? 30.915 -5.415 -21.365 1.00 93.81 95 SER A CA 1
ATOM 748 C C . SER A 1 95 ? 30.164 -5.493 -22.699 1.00 93.81 95 SER A C 1
ATOM 750 O O . SER A 1 95 ? 29.185 -6.234 -22.819 1.00 93.81 95 SER A O 1
ATOM 752 N N . VAL A 1 96 ? 30.661 -4.806 -23.735 1.00 95.94 96 VAL A N 1
ATOM 753 C CA . VAL A 1 96 ? 30.117 -4.869 -25.100 1.00 95.94 96 VAL A CA 1
ATOM 754 C C . VAL A 1 96 ? 30.308 -6.267 -25.680 1.00 95.94 96 VAL A C 1
ATOM 756 O O . VAL A 1 96 ? 29.371 -6.856 -26.220 1.00 95.94 96 VAL A O 1
ATOM 759 N N . ASN A 1 97 ? 31.506 -6.834 -25.536 1.00 94.25 97 ASN A N 1
ATOM 760 C CA . ASN A 1 97 ? 31.803 -8.160 -26.073 1.00 94.25 97 ASN A CA 1
ATOM 761 C C . ASN A 1 97 ? 31.028 -9.259 -25.333 1.00 94.25 97 ASN A C 1
ATOM 763 O O . ASN A 1 97 ? 30.482 -10.149 -25.984 1.00 94.25 97 ASN A O 1
ATOM 767 N N . PHE A 1 98 ? 30.880 -9.141 -24.010 1.00 96.44 98 PHE A N 1
ATOM 768 C CA . PHE A 1 98 ? 30.065 -10.048 -23.197 1.00 96.44 98 PHE A CA 1
ATOM 769 C C . PHE A 1 98 ? 28.590 -10.068 -23.634 1.00 96.44 98 PHE A C 1
ATOM 771 O O . PHE A 1 98 ? 27.964 -11.123 -23.706 1.00 96.44 98 PHE A O 1
ATOM 778 N N . ARG A 1 99 ? 28.029 -8.905 -23.986 1.00 96.12 99 ARG A N 1
ATOM 779 C CA . ARG A 1 99 ? 26.616 -8.764 -24.378 1.00 96.12 99 ARG A CA 1
ATOM 780 C C . ARG A 1 99 ? 26.340 -9.079 -25.849 1.00 96.12 99 ARG A C 1
ATOM 782 O O . ARG A 1 99 ? 25.178 -9.200 -26.226 1.00 96.12 99 ARG A O 1
ATOM 789 N N . ARG A 1 100 ? 27.362 -9.231 -26.693 1.00 96.38 100 ARG A N 1
ATOM 790 C CA . ARG A 1 100 ? 27.217 -9.332 -28.157 1.00 96.38 100 ARG A CA 1
ATOM 791 C C . ARG A 1 100 ? 26.318 -10.485 -28.602 1.00 96.38 100 ARG A C 1
ATOM 793 O O . ARG A 1 100 ? 25.401 -10.274 -29.393 1.00 96.38 100 ARG A O 1
ATOM 800 N N . ASN A 1 101 ? 26.552 -11.691 -28.078 1.00 97.25 101 ASN A N 1
ATOM 801 C CA . ASN A 1 101 ? 25.725 -12.853 -28.417 1.00 97.25 101 ASN A CA 1
ATOM 802 C C . ASN A 1 101 ? 24.272 -12.661 -27.958 1.00 97.25 101 ASN A C 1
ATOM 804 O O . ASN A 1 101 ? 23.342 -12.951 -28.710 1.00 97.25 101 ASN A O 1
ATOM 808 N N . TYR A 1 102 ? 24.086 -12.112 -26.754 1.00 97.50 102 TYR A N 1
ATOM 809 C CA . TYR A 1 102 ? 22.764 -11.792 -26.224 1.00 97.50 102 TYR A CA 1
ATOM 810 C C . TYR A 1 102 ? 22.040 -10.780 -27.113 1.00 97.50 102 TYR A C 1
ATOM 812 O O . TYR A 1 102 ? 20.945 -11.057 -27.577 1.00 97.50 102 TYR A O 1
ATOM 820 N N . PHE A 1 103 ? 22.666 -9.654 -27.455 1.00 98.12 103 PHE A N 1
ATOM 821 C CA . PHE A 1 103 ? 22.060 -8.655 -28.336 1.00 98.12 103 PHE A CA 1
ATOM 822 C C . PHE A 1 103 ? 21.717 -9.224 -29.712 1.00 98.12 103 PHE A C 1
ATOM 824 O O . PHE A 1 103 ? 20.606 -9.016 -30.189 1.00 98.12 103 PHE A O 1
ATOM 831 N N . ASN A 1 104 ? 22.627 -9.978 -30.335 1.00 97.62 104 ASN A N 1
ATOM 832 C CA . ASN A 1 104 ? 22.367 -10.595 -31.635 1.00 97.62 104 ASN A CA 1
ATOM 833 C C . ASN A 1 104 ? 21.150 -11.530 -31.579 1.00 97.62 104 ASN A C 1
ATOM 835 O O . ASN A 1 104 ? 20.240 -11.395 -32.390 1.00 97.62 104 ASN A O 1
ATOM 839 N N . THR A 1 105 ? 21.108 -12.444 -30.610 1.00 97.19 105 THR A N 1
ATOM 840 C CA . THR A 1 105 ? 20.099 -13.515 -30.574 1.00 97.19 105 THR A CA 1
ATOM 841 C C . THR A 1 105 ? 18.789 -13.107 -29.905 1.00 97.19 105 THR A C 1
ATOM 843 O O . THR A 1 105 ? 17.725 -13.510 -30.361 1.00 97.19 105 THR A O 1
ATOM 846 N N . GLN A 1 106 ? 18.855 -12.297 -28.850 1.00 97.44 106 GLN A N 1
ATOM 847 C CA . GLN A 1 106 ? 17.735 -12.004 -27.956 1.00 97.44 106 GLN A CA 1
ATOM 848 C C . GLN A 1 106 ? 17.121 -10.618 -28.159 1.00 97.44 106 GLN A C 1
ATOM 850 O O . GLN A 1 106 ? 16.051 -10.369 -27.613 1.00 97.44 106 GLN A O 1
ATOM 855 N N . ILE A 1 107 ? 17.778 -9.714 -28.895 1.00 98.19 107 ILE A N 1
ATOM 856 C CA . ILE A 1 107 ? 17.274 -8.355 -29.148 1.00 98.19 107 ILE A CA 1
ATOM 857 C C . ILE A 1 107 ? 17.156 -8.113 -30.653 1.00 98.19 107 ILE A C 1
ATOM 859 O O . ILE A 1 107 ? 16.050 -7.986 -31.167 1.00 98.19 107 ILE A O 1
ATOM 863 N N . PHE A 1 108 ? 18.270 -8.095 -31.387 1.00 98.25 108 PHE A N 1
ATOM 864 C CA . PHE A 1 108 ? 18.285 -7.740 -32.807 1.00 98.25 108 PHE A CA 1
ATOM 865 C C . PHE A 1 108 ? 17.536 -8.743 -33.681 1.00 98.25 108 PHE A C 1
ATOM 867 O O . PHE A 1 108 ? 16.752 -8.312 -34.519 1.00 98.25 108 PHE A O 1
ATOM 874 N N . ASN A 1 109 ? 17.715 -10.053 -33.479 1.00 97.38 109 ASN A N 1
ATOM 875 C CA . ASN A 1 109 ? 16.964 -11.055 -34.243 1.00 97.38 109 ASN A CA 1
ATOM 876 C C . ASN A 1 109 ? 15.454 -10.971 -33.974 1.00 97.38 109 ASN A C 1
ATOM 878 O O . ASN A 1 109 ? 14.665 -11.051 -34.912 1.00 97.38 109 ASN A O 1
ATOM 882 N N . VAL A 1 110 ? 15.054 -10.759 -32.715 1.00 97.81 110 VAL A N 1
ATOM 883 C CA . VAL A 1 110 ? 13.640 -10.620 -32.327 1.00 97.81 110 VAL A CA 1
ATOM 884 C C . VAL A 1 110 ? 13.032 -9.357 -32.946 1.00 97.81 110 VAL A C 1
ATOM 886 O O . VAL A 1 110 ? 11.948 -9.407 -33.518 1.00 97.81 110 VAL A O 1
ATOM 889 N N . LEU A 1 111 ? 13.747 -8.232 -32.894 1.00 98.00 111 LEU A N 1
ATOM 890 C CA . LEU A 1 111 ? 13.336 -6.973 -33.517 1.00 98.00 111 LEU A CA 1
ATOM 891 C C . LEU A 1 111 ? 13.247 -7.087 -35.048 1.00 98.00 111 LEU A C 1
ATOM 893 O O . LEU A 1 111 ? 12.253 -6.660 -35.635 1.00 98.00 111 LEU A O 1
ATOM 897 N N . ALA A 1 112 ? 14.234 -7.713 -35.694 1.00 97.12 112 ALA A N 1
ATOM 898 C CA . ALA A 1 112 ? 14.254 -7.911 -37.143 1.00 97.12 112 ALA A CA 1
ATOM 899 C C . ALA A 1 112 ? 13.095 -8.798 -37.620 1.00 97.12 112 ALA A C 1
ATOM 901 O O . ALA A 1 112 ? 12.426 -8.452 -38.593 1.00 97.12 112 ALA A O 1
ATOM 902 N N . ALA A 1 113 ? 12.796 -9.883 -36.896 1.00 96.69 113 ALA A N 1
ATOM 903 C CA . ALA A 1 113 ? 11.636 -10.738 -37.163 1.00 96.69 113 ALA A CA 1
ATOM 904 C C . ALA A 1 113 ? 10.294 -9.985 -37.052 1.00 96.69 113 ALA A C 1
ATOM 906 O O . ALA A 1 113 ? 9.306 -10.402 -37.647 1.00 96.69 113 ALA A O 1
ATOM 907 N N . ASN A 1 114 ? 10.278 -8.851 -36.344 1.00 96.06 114 ASN A N 1
ATOM 908 C CA . ASN A 1 114 ? 9.118 -7.985 -36.130 1.00 96.06 114 ASN A CA 1
ATOM 909 C C . ASN A 1 114 ? 9.183 -6.662 -36.924 1.00 96.06 114 ASN A C 1
ATOM 911 O O . ASN A 1 114 ? 8.568 -5.658 -36.550 1.00 96.06 114 ASN A O 1
ATOM 915 N N . GLY A 1 115 ? 9.935 -6.639 -38.032 1.00 94.50 115 GLY A N 1
ATOM 916 C CA . GLY A 1 115 ? 9.964 -5.508 -38.969 1.00 94.50 115 GLY A CA 1
ATOM 917 C C . GLY A 1 115 ? 10.747 -4.287 -38.472 1.00 94.50 115 GLY A C 1
ATOM 918 O O . GLY A 1 115 ? 10.505 -3.159 -38.914 1.00 94.50 115 GLY A O 1
ATOM 919 N N . VAL A 1 116 ? 11.672 -4.481 -37.529 1.00 96.56 116 VAL A N 1
ATOM 920 C CA . VAL A 1 116 ? 12.572 -3.432 -37.039 1.00 96.56 116 VAL A CA 1
ATOM 921 C C . VAL A 1 116 ? 13.987 -3.711 -37.528 1.00 96.56 116 VAL A C 1
ATOM 923 O O . VAL A 1 116 ? 14.712 -4.540 -36.982 1.00 96.56 116 VAL A O 1
ATOM 926 N N . GLU A 1 117 ? 14.385 -3.001 -38.580 1.00 95.62 117 GLU A N 1
ATOM 927 C CA . GLU A 1 117 ? 15.701 -3.151 -39.195 1.00 95.62 117 GLU A CA 1
ATOM 928 C C . GLU A 1 117 ? 16.829 -2.731 -38.250 1.00 95.62 117 GLU A C 1
ATOM 930 O O . GLU A 1 117 ? 16.868 -1.602 -37.750 1.00 95.62 117 GLU A O 1
ATOM 935 N N . ARG A 1 118 ? 17.795 -3.632 -38.061 1.00 96.62 118 ARG A N 1
ATOM 936 C CA . ARG A 1 118 ? 18.943 -3.452 -37.165 1.00 96.62 118 ARG A CA 1
ATOM 937 C C . ARG A 1 118 ? 19.730 -2.166 -37.437 1.00 96.62 118 ARG A C 1
ATOM 939 O O . ARG A 1 118 ? 20.114 -1.497 -36.485 1.00 96.62 118 ARG A O 1
ATOM 946 N N . SER A 1 119 ? 19.940 -1.805 -38.702 1.00 95.38 119 SER A N 1
ATOM 947 C CA . SER A 1 119 ? 20.679 -0.601 -39.125 1.00 95.38 119 SER A CA 1
ATOM 948 C C . SER A 1 119 ? 20.005 0.711 -38.709 1.00 95.38 119 SER A C 1
ATOM 950 O O . SER A 1 119 ? 20.687 1.721 -38.552 1.00 95.38 119 SER A O 1
ATOM 952 N N . THR A 1 120 ? 18.685 0.704 -38.494 1.00 95.69 120 THR A N 1
ATOM 953 C CA . THR A 1 120 ? 17.917 1.900 -38.105 1.00 95.69 120 THR A CA 1
ATOM 954 C C . THR A 1 120 ? 17.994 2.203 -36.608 1.00 95.69 120 THR A C 1
ATOM 956 O O . THR A 1 120 ? 17.673 3.311 -36.182 1.00 95.69 120 THR A O 1
ATOM 959 N N . LEU A 1 121 ? 18.422 1.231 -35.794 1.00 97.75 121 LEU A N 1
ATOM 960 C CA . LEU A 1 121 ? 18.422 1.347 -34.338 1.00 97.75 121 LEU A CA 1
ATOM 961 C C . LEU A 1 121 ? 19.453 2.366 -33.848 1.00 97.75 121 LEU A C 1
ATOM 963 O O . LEU A 1 121 ? 20.620 2.339 -34.245 1.00 97.75 121 LEU A O 1
ATOM 967 N N . GLN A 1 122 ? 19.028 3.210 -32.913 1.00 97.19 122 GLN A N 1
ATOM 968 C CA . GLN A 1 122 ? 19.881 4.130 -32.158 1.00 97.19 122 GLN A CA 1
ATOM 969 C C . GLN A 1 122 ? 20.023 3.706 -30.693 1.00 97.19 122 GLN A C 1
ATOM 971 O O . GLN A 1 122 ? 21.038 3.997 -30.069 1.00 97.19 122 GLN A O 1
ATOM 976 N N . LEU A 1 123 ? 19.037 2.990 -30.149 1.00 97.12 123 LEU A N 1
ATOM 977 C CA . LEU A 1 123 ? 19.109 2.385 -28.824 1.00 97.12 123 LEU A CA 1
ATOM 978 C C . LEU A 1 123 ? 18.144 1.201 -28.753 1.00 97.12 123 LEU A C 1
ATOM 980 O O . LEU A 1 123 ? 17.065 1.235 -29.339 1.00 97.12 123 LEU A O 1
ATOM 984 N N . ALA A 1 124 ? 18.522 0.152 -28.034 1.00 97.88 124 ALA A N 1
ATOM 985 C CA . ALA A 1 124 ? 17.624 -0.934 -27.683 1.00 97.88 124 ALA A CA 1
ATOM 986 C C . ALA A 1 124 ? 18.086 -1.587 -26.384 1.00 97.88 124 ALA A C 1
ATOM 988 O O . ALA A 1 124 ? 19.287 -1.731 -26.143 1.00 97.88 124 ALA A O 1
ATOM 989 N N . TRP A 1 125 ? 17.126 -1.994 -25.572 1.00 97.75 125 TRP A N 1
ATOM 990 C CA . TRP A 1 125 ? 17.341 -2.791 -24.375 1.00 97.75 125 TRP A CA 1
ATOM 991 C C . TRP A 1 125 ? 16.092 -3.612 -24.110 1.00 97.75 125 TRP A C 1
ATOM 993 O O . TRP A 1 125 ? 15.053 -3.422 -24.738 1.00 97.75 125 TRP A O 1
ATOM 1003 N N . ASP A 1 126 ? 16.182 -4.523 -23.167 1.00 97.94 126 ASP A N 1
ATOM 1004 C CA . ASP A 1 126 ? 15.059 -5.309 -22.714 1.00 97.94 126 ASP A CA 1
ATOM 1005 C C . ASP A 1 126 ? 14.994 -5.325 -21.192 1.00 97.94 126 ASP A C 1
ATOM 1007 O O . ASP A 1 126 ? 15.965 -5.022 -20.498 1.00 97.94 126 ASP A O 1
ATOM 1011 N N . PHE A 1 127 ? 13.818 -5.648 -20.676 1.00 97.00 127 PHE A N 1
ATOM 1012 C CA . PHE A 1 127 ? 13.589 -5.817 -19.253 1.00 97.00 127 PHE A CA 1
ATOM 1013 C C . PHE A 1 127 ? 12.514 -6.874 -19.026 1.00 97.00 127 PHE A C 1
ATOM 1015 O O . PHE A 1 127 ? 11.670 -7.125 -19.889 1.00 97.00 127 PHE A O 1
ATOM 1022 N N . THR A 1 128 ? 12.541 -7.477 -17.845 1.00 96.25 128 THR A N 1
ATOM 1023 C CA . THR A 1 128 ? 11.502 -8.397 -17.388 1.00 96.25 128 THR A CA 1
ATOM 1024 C C . THR A 1 128 ? 10.685 -7.698 -16.318 1.00 96.25 128 THR A C 1
ATOM 1026 O O . THR A 1 128 ? 11.239 -7.179 -15.351 1.00 96.25 128 THR A O 1
ATOM 1029 N N . VAL A 1 129 ? 9.367 -7.669 -16.496 1.00 94.31 129 VAL A N 1
ATOM 1030 C CA . VAL A 1 129 ? 8.448 -7.167 -15.474 1.00 94.31 129 VAL A CA 1
ATOM 1031 C C . VAL A 1 129 ? 8.496 -8.116 -14.287 1.00 94.31 129 VAL A C 1
ATOM 1033 O O . VAL A 1 129 ? 8.449 -9.335 -14.455 1.00 94.31 129 VAL A O 1
ATOM 1036 N N . MET A 1 130 ? 8.588 -7.559 -13.085 1.00 89.50 130 MET A N 1
ATOM 1037 C CA . MET A 1 130 ? 8.597 -8.332 -11.848 1.00 89.50 130 MET A CA 1
ATOM 1038 C C . MET A 1 130 ? 7.383 -9.276 -11.783 1.00 89.50 130 MET A C 1
ATOM 1040 O O . MET A 1 130 ? 6.296 -8.924 -12.236 1.00 89.50 130 MET A O 1
ATOM 1044 N N . SER A 1 131 ? 7.552 -10.490 -11.256 1.00 92.00 131 SER A N 1
ATOM 1045 C CA . SER A 1 131 ? 6.435 -11.437 -11.131 1.00 92.00 131 SER A CA 1
ATOM 1046 C C . SER A 1 131 ? 5.405 -10.956 -10.100 1.00 92.00 131 SER A C 1
ATOM 1048 O O . SER A 1 131 ? 5.762 -10.225 -9.177 1.00 92.00 131 SER A O 1
ATOM 1050 N N . THR A 1 132 ? 4.149 -11.402 -10.208 1.00 90.44 132 THR A N 1
ATOM 1051 C CA . THR A 1 132 ? 3.122 -11.117 -9.190 1.00 90.44 132 THR A CA 1
ATOM 1052 C C . THR A 1 132 ? 3.575 -11.603 -7.815 1.00 90.44 132 THR A C 1
ATOM 1054 O O . THR A 1 132 ? 3.483 -10.856 -6.851 1.00 90.44 132 THR A O 1
ATOM 1057 N N . TYR A 1 133 ? 4.155 -12.809 -7.744 1.00 90.19 133 TYR A N 1
ATOM 1058 C CA . TYR A 1 133 ? 4.696 -13.365 -6.504 1.00 90.19 133 TYR A CA 1
ATOM 1059 C C . TYR A 1 133 ? 5.714 -12.415 -5.862 1.00 90.19 133 TYR A C 1
ATOM 1061 O O . TYR A 1 133 ? 5.563 -12.043 -4.707 1.00 90.19 133 TYR A O 1
ATOM 1069 N N . THR A 1 134 ? 6.697 -11.934 -6.623 1.00 87.38 134 THR A N 1
ATOM 1070 C CA . THR A 1 134 ? 7.707 -11.003 -6.096 1.00 87.38 134 THR A CA 1
ATOM 1071 C C . THR A 1 134 ? 7.111 -9.653 -5.680 1.00 87.38 134 THR A C 1
ATOM 1073 O O . THR A 1 134 ? 7.588 -9.041 -4.735 1.00 87.38 134 THR A O 1
ATOM 1076 N N . GLN A 1 135 ? 6.063 -9.180 -6.363 1.00 86.25 135 GLN A N 1
ATOM 1077 C CA . GLN A 1 135 ? 5.422 -7.902 -6.035 1.00 86.25 135 GLN A CA 1
ATOM 1078 C C . GLN A 1 135 ? 4.568 -7.971 -4.762 1.00 86.25 135 GLN A C 1
ATOM 1080 O O . GLN A 1 135 ? 4.507 -6.994 -4.023 1.00 86.25 135 GLN A O 1
ATOM 1085 N N . THR A 1 136 ? 3.858 -9.079 -4.529 1.00 90.19 136 THR A N 1
ATOM 1086 C CA . THR A 1 136 ? 2.784 -9.122 -3.521 1.00 90.19 136 THR A CA 1
ATOM 1087 C C . THR A 1 136 ? 3.070 -10.039 -2.341 1.00 90.19 136 THR A C 1
ATOM 1089 O O . THR A 1 136 ? 2.442 -9.882 -1.294 1.00 90.19 136 THR A O 1
ATOM 1092 N N . ASN A 1 137 ? 3.967 -11.019 -2.486 1.00 92.19 137 ASN A N 1
ATOM 1093 C CA . ASN A 1 137 ? 4.066 -12.109 -1.519 1.00 92.19 137 ASN A CA 1
ATOM 1094 C C . ASN A 1 137 ? 4.540 -11.651 -0.141 1.00 92.19 137 ASN A C 1
ATOM 1096 O O . ASN A 1 137 ? 4.061 -12.207 0.835 1.00 92.19 137 ASN A O 1
ATOM 1100 N N . ALA A 1 138 ? 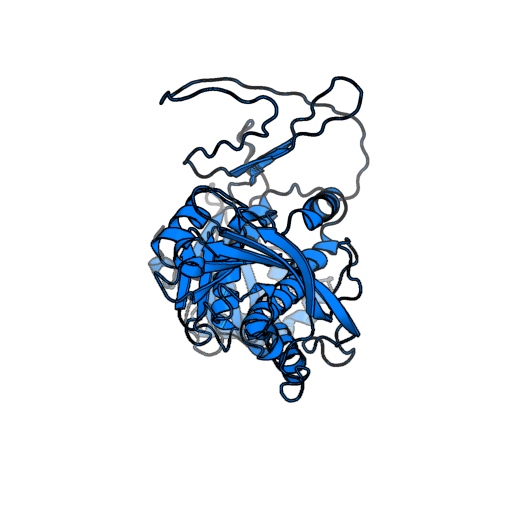5.390 -10.625 -0.037 1.00 92.81 138 ALA A N 1
ATOM 1101 C CA . ALA A 1 138 ? 5.817 -10.113 1.267 1.00 92.81 138 ALA A CA 1
ATOM 1102 C C . ALA A 1 138 ? 4.612 -9.706 2.139 1.00 92.81 138 ALA A C 1
ATOM 1104 O O . ALA A 1 138 ? 4.461 -10.204 3.252 1.00 92.81 138 ALA A O 1
ATOM 1105 N N . MET A 1 139 ? 3.696 -8.892 1.598 1.00 94.81 139 MET A N 1
ATOM 1106 C CA . MET A 1 139 ? 2.476 -8.486 2.308 1.00 94.81 139 MET A CA 1
ATOM 1107 C C . MET A 1 139 ? 1.502 -9.636 2.555 1.00 94.81 139 MET A C 1
ATOM 1109 O O . MET A 1 139 ? 0.919 -9.716 3.635 1.00 94.81 139 MET A O 1
ATOM 1113 N N . VAL A 1 140 ? 1.294 -10.508 1.562 1.00 95.69 140 VAL A N 1
ATOM 1114 C CA . VAL A 1 140 ? 0.368 -11.646 1.697 1.00 95.69 140 VAL A CA 1
ATOM 1115 C C . VAL A 1 140 ? 0.868 -12.616 2.766 1.00 95.69 140 VAL A C 1
ATOM 1117 O O . VAL A 1 140 ? 0.098 -13.009 3.637 1.00 95.69 140 VAL A O 1
ATOM 1120 N N . TYR A 1 141 ? 2.164 -12.931 2.749 1.00 96.06 141 TYR A N 1
ATOM 1121 C CA . TYR A 1 141 ? 2.805 -13.781 3.742 1.00 96.06 141 TYR A CA 1
ATOM 1122 C C . TYR A 1 141 ? 2.719 -13.167 5.140 1.00 96.06 141 TYR A C 1
ATOM 1124 O O . TYR A 1 141 ? 2.245 -13.836 6.049 1.00 96.06 141 TYR A O 1
ATOM 1132 N N . MET A 1 142 ? 3.092 -11.889 5.309 1.00 97.31 142 MET A N 1
ATOM 1133 C CA . MET A 1 142 ? 2.979 -11.194 6.601 1.00 97.31 142 MET A CA 1
ATOM 1134 C C . MET A 1 142 ? 1.556 -11.235 7.156 1.00 97.31 142 MET A C 1
ATOM 1136 O O . MET A 1 142 ? 1.371 -11.472 8.347 1.00 97.31 142 MET A O 1
ATOM 1140 N N . ARG A 1 143 ? 0.546 -11.003 6.307 1.00 97.88 143 ARG A N 1
ATOM 1141 C CA . ARG A 1 143 ? -0.865 -11.066 6.705 1.00 97.88 143 ARG A CA 1
ATOM 1142 C C . ARG A 1 143 ? -1.235 -12.462 7.193 1.00 97.88 143 ARG A C 1
ATOM 1144 O O . ARG A 1 143 ? -1.800 -12.587 8.275 1.00 97.88 143 ARG A O 1
ATOM 1151 N N . ASP A 1 144 ? -0.956 -13.482 6.388 1.00 97.81 144 ASP A N 1
ATOM 1152 C CA . ASP A 1 144 ? -1.394 -14.852 6.660 1.00 97.81 144 ASP A CA 1
ATOM 1153 C C . ASP A 1 144 ? -0.650 -15.444 7.866 1.00 97.81 144 ASP A C 1
ATOM 1155 O O . ASP A 1 144 ? -1.282 -16.027 8.749 1.00 97.81 144 ASP A O 1
ATOM 1159 N N . ASP A 1 145 ? 0.666 -15.221 7.954 1.00 97.81 145 ASP A N 1
ATOM 1160 C CA . ASP A 1 145 ? 1.481 -15.608 9.108 1.00 97.81 145 ASP A CA 1
ATOM 1161 C C . ASP A 1 145 ? 0.985 -14.910 10.375 1.00 97.81 145 ASP A C 1
ATOM 1163 O O . ASP A 1 145 ? 0.712 -15.578 11.369 1.00 97.81 145 ASP A O 1
ATOM 1167 N N . ALA A 1 146 ? 0.762 -13.594 10.335 1.00 98.31 146 ALA A N 1
ATOM 1168 C CA . ALA A 1 146 ? 0.265 -12.875 11.496 1.00 98.31 146 ALA A CA 1
ATOM 1169 C C . ALA A 1 146 ? -1.128 -13.382 11.911 1.00 98.31 146 ALA A C 1
ATOM 1171 O O . ALA A 1 146 ? -1.301 -13.802 13.048 1.00 98.31 146 ALA A O 1
ATOM 1172 N N . PHE A 1 147 ? -2.101 -13.471 11.000 1.00 98.31 147 PHE A N 1
ATOM 1173 C CA . PHE A 1 147 ? -3.443 -13.973 11.329 1.00 98.31 147 PHE A CA 1
ATOM 1174 C C . PHE A 1 147 ? -3.440 -15.379 11.938 1.00 98.31 147 PHE A C 1
ATOM 1176 O O . PHE A 1 147 ? -4.270 -15.658 12.804 1.00 98.31 147 PHE A O 1
ATOM 1183 N N . SER A 1 148 ? -2.503 -16.244 11.539 1.00 97.75 148 SER A N 1
ATOM 1184 C CA . SER A 1 148 ? -2.354 -17.581 12.127 1.00 97.75 148 SER A CA 1
ATOM 1185 C C . SER A 1 148 ? -1.929 -17.569 13.603 1.00 97.75 148 SER A C 1
ATOM 1187 O O . SER A 1 148 ? -2.113 -18.564 14.299 1.00 97.75 148 SER A O 1
ATOM 1189 N N . ARG A 1 149 ? -1.395 -16.443 14.096 1.00 97.19 149 ARG A N 1
ATOM 1190 C CA . ARG A 1 149 ? -0.941 -16.244 15.483 1.00 97.19 149 ARG A CA 1
ATOM 1191 C C . ARG A 1 149 ? -2.039 -15.731 16.414 1.00 97.19 149 ARG A C 1
ATOM 1193 O O . ARG A 1 149 ? -1.766 -15.513 17.590 1.00 97.19 149 ARG A O 1
ATOM 1200 N N . ILE A 1 150 ? -3.248 -15.478 15.910 1.00 97.62 150 ILE A N 1
ATOM 1201 C CA . ILE A 1 150 ? -4.368 -15.030 16.743 1.00 97.62 150 ILE A CA 1
ATOM 1202 C C . ILE A 1 150 ? -4.979 -16.246 17.441 1.00 97.62 150 ILE A C 1
ATOM 1204 O O . ILE A 1 150 ? -5.491 -17.150 16.777 1.00 97.62 150 ILE A O 1
ATOM 1208 N N . ASP A 1 151 ? -4.975 -16.242 18.774 1.00 94.94 151 ASP A N 1
ATOM 1209 C CA . ASP A 1 151 ? -5.656 -17.263 19.565 1.00 94.94 151 ASP A CA 1
ATOM 1210 C C . ASP A 1 151 ? -7.137 -16.909 19.751 1.00 94.94 151 ASP A C 1
ATOM 1212 O O . ASP A 1 151 ? -7.554 -16.223 20.685 1.00 94.94 151 ASP A O 1
ATOM 1216 N N . TRP A 1 152 ? -7.964 -17.401 18.832 1.00 95.69 152 TRP A N 1
ATOM 1217 C CA . TRP A 1 152 ? -9.415 -17.241 18.919 1.00 95.69 152 TRP A CA 1
ATOM 1218 C C . TRP A 1 152 ? -10.039 -18.020 20.083 1.00 95.69 152 TRP A C 1
ATOM 1220 O O . TRP A 1 152 ? -11.158 -17.702 20.477 1.00 95.69 152 TRP A O 1
ATOM 1230 N N . SER A 1 153 ? -9.346 -19.012 20.658 1.00 95.19 153 SER A N 1
ATOM 1231 C CA . SER A 1 153 ? -9.846 -19.735 21.832 1.00 95.19 153 SER A CA 1
ATOM 1232 C C . SER A 1 153 ? -9.729 -18.912 23.120 1.00 95.19 153 SER A C 1
ATOM 1234 O O . SER A 1 153 ? -10.533 -19.095 24.033 1.00 95.19 153 SER A O 1
ATOM 1236 N N . GLU A 1 154 ? -8.810 -17.941 23.152 1.00 93.12 154 GLU A N 1
ATOM 1237 C CA . GLU A 1 154 ? -8.671 -16.937 24.218 1.00 93.12 154 GLU A CA 1
ATOM 1238 C C . GLU A 1 154 ? -9.436 -15.632 23.921 1.00 93.12 154 GLU A C 1
ATOM 1240 O O . GLU A 1 154 ? -9.233 -14.597 24.558 1.00 93.12 154 GLU A O 1
ATOM 1245 N N . GLY A 1 155 ? -10.363 -15.673 22.962 1.00 93.88 155 GLY A N 1
ATOM 1246 C CA . GLY A 1 155 ? -11.239 -14.551 22.643 1.00 93.88 155 GLY A CA 1
ATOM 1247 C C . GLY A 1 155 ? -10.669 -13.554 21.636 1.00 93.88 155 GLY A C 1
ATOM 1248 O O . GLY A 1 155 ? -11.321 -12.538 21.413 1.00 93.88 155 GLY A O 1
ATOM 1249 N N . GLY A 1 156 ? -9.525 -13.837 20.996 1.00 96.88 156 GLY A N 1
ATOM 1250 C CA . GLY A 1 156 ? -9.020 -13.099 19.833 1.00 96.88 156 GLY A CA 1
ATOM 1251 C C . GLY A 1 156 ? -7.733 -12.307 20.083 1.00 96.88 156 GLY A C 1
ATOM 1252 O O . GLY A 1 156 ? -6.797 -12.783 20.719 1.00 96.88 156 GLY A O 1
ATOM 1253 N N . VAL A 1 157 ? -7.637 -11.104 19.512 1.00 97.88 157 VAL A N 1
ATOM 1254 C CA . VAL A 1 157 ? -6.432 -10.264 19.605 1.00 97.88 157 VAL A CA 1
ATOM 1255 C C . VAL A 1 157 ? -6.254 -9.760 21.041 1.00 97.88 157 VAL A C 1
ATOM 1257 O O . VAL A 1 157 ? -7.192 -9.256 21.655 1.00 97.88 157 VAL A O 1
ATOM 1260 N N . SER A 1 158 ? -5.036 -9.864 21.579 1.00 97.88 158 SER A N 1
ATOM 1261 C CA . SER A 1 158 ? -4.694 -9.302 22.891 1.00 97.88 158 SER A CA 1
ATOM 1262 C C . SER A 1 158 ? -4.613 -7.776 22.824 1.00 97.88 158 SER A C 1
ATOM 1264 O O . SER A 1 158 ? -3.952 -7.222 21.943 1.00 97.88 158 SER A O 1
ATOM 1266 N N . TYR A 1 159 ? -5.218 -7.094 23.793 1.00 98.38 159 TYR A N 1
ATOM 1267 C CA . TYR A 1 159 ? -5.217 -5.636 23.889 1.00 98.38 159 TYR A CA 1
ATOM 1268 C C . TYR A 1 159 ? -5.286 -5.162 25.346 1.00 98.38 159 TYR A C 1
ATOM 1270 O O . TYR A 1 159 ? -5.552 -5.939 26.262 1.00 98.38 159 TYR A O 1
ATOM 1278 N N . ARG A 1 160 ? -5.071 -3.861 25.556 1.00 98.38 160 ARG A N 1
ATOM 1279 C CA . ARG A 1 160 ? -5.459 -3.153 26.781 1.00 98.38 160 ARG A CA 1
ATOM 1280 C C . ARG A 1 160 ? -6.038 -1.786 26.451 1.00 98.38 160 ARG A C 1
ATOM 1282 O O . ARG A 1 160 ? -5.489 -1.070 25.617 1.00 98.38 160 ARG A O 1
ATOM 1289 N N . ILE A 1 161 ? -7.107 -1.407 27.139 1.00 98.62 161 ILE A N 1
ATOM 1290 C CA . ILE A 1 161 ? -7.622 -0.037 27.098 1.00 98.62 161 ILE A CA 1
ATOM 1291 C C . ILE A 1 161 ? -6.733 0.851 27.967 1.00 98.62 161 ILE A C 1
ATOM 1293 O O . ILE A 1 161 ? -6.440 0.518 29.115 1.00 98.62 161 ILE A O 1
ATOM 1297 N N . THR A 1 162 ? -6.279 1.971 27.412 1.00 98.62 162 THR A N 1
ATOM 1298 C CA . THR A 1 162 ? -5.407 2.933 28.098 1.00 98.62 162 THR A CA 1
ATOM 1299 C C . THR A 1 162 ? -6.180 4.142 28.601 1.00 98.62 162 THR A C 1
ATOM 1301 O O . THR A 1 162 ? -5.856 4.664 29.667 1.00 98.62 162 THR A O 1
ATOM 1304 N N . SER A 1 163 ? -7.221 4.572 27.885 1.00 98.44 163 SER A N 1
ATOM 1305 C CA . SER A 1 163 ? -8.120 5.621 28.361 1.00 98.44 163 SER A CA 1
ATOM 1306 C C . SER A 1 163 ? -9.535 5.473 27.811 1.00 98.44 163 SER A C 1
ATOM 1308 O O . SER A 1 163 ? -9.751 4.989 26.701 1.00 98.44 163 SER A O 1
ATOM 1310 N N . VAL A 1 164 ? -10.503 5.910 28.618 1.00 98.44 164 VAL A N 1
ATOM 1311 C CA . VAL A 1 164 ? -11.909 6.064 28.239 1.00 98.44 164 VAL A CA 1
ATOM 1312 C C . VAL A 1 164 ? -12.342 7.463 28.642 1.00 98.44 164 VAL A C 1
ATOM 1314 O O . VAL A 1 164 ? -12.301 7.810 29.822 1.00 98.44 164 VAL A O 1
ATOM 1317 N N . GLU A 1 165 ? -12.775 8.251 27.670 1.00 98.25 165 GLU A N 1
ATOM 1318 C CA . GLU A 1 165 ? -13.235 9.621 27.867 1.00 98.25 165 GLU A CA 1
ATOM 1319 C C . GLU A 1 165 ? -14.709 9.695 27.460 1.00 98.25 165 GLU A C 1
ATOM 1321 O O . GLU A 1 165 ? -15.046 9.510 26.292 1.00 98.25 165 GLU A O 1
ATOM 1326 N N . ASN A 1 166 ? -15.603 9.874 28.436 1.00 97.69 166 ASN A N 1
ATOM 1327 C CA . ASN A 1 166 ? -17.037 10.035 28.181 1.00 97.69 166 ASN A CA 1
ATOM 1328 C C . ASN A 1 166 ? -17.358 11.505 27.898 1.00 97.69 166 ASN A C 1
ATOM 1330 O O . ASN A 1 166 ? -16.673 12.382 28.415 1.00 97.69 166 ASN A O 1
ATOM 1334 N N . ASP A 1 167 ? -18.421 11.751 27.133 1.00 96.50 167 ASP A N 1
ATOM 1335 C CA . ASP A 1 167 ? -18.805 13.087 26.658 1.00 96.50 167 ASP A CA 1
ATOM 1336 C C . ASP A 1 167 ? -17.633 13.813 25.973 1.00 96.50 167 ASP A C 1
ATOM 1338 O O . ASP A 1 167 ? -17.366 14.989 26.207 1.00 96.50 167 ASP A O 1
ATOM 1342 N N . PHE A 1 168 ? -16.883 13.066 25.153 1.00 97.56 168 PHE A N 1
ATOM 1343 C CA . PHE A 1 168 ? -15.682 13.564 24.481 1.00 97.56 168 PHE A CA 1
ATOM 1344 C C . PHE A 1 168 ? -15.988 14.758 23.566 1.00 97.56 168 PHE A C 1
ATOM 1346 O O . PHE A 1 168 ? -15.227 15.721 23.499 1.00 97.56 168 PHE A O 1
ATOM 1353 N N . ASP A 1 169 ? -17.124 14.697 22.871 1.00 97.00 169 ASP A N 1
ATOM 1354 C CA . ASP A 1 169 ? -17.670 15.800 22.096 1.00 97.00 169 ASP A CA 1
ATOM 1355 C C . ASP A 1 169 ? -19.171 15.876 22.368 1.00 97.00 169 ASP A C 1
ATOM 1357 O O . ASP A 1 169 ? -19.931 15.018 21.915 1.00 97.00 169 ASP A O 1
ATOM 1361 N N . SER A 1 170 ? -19.588 16.923 23.084 1.00 95.00 170 SER A N 1
ATOM 1362 C CA . SER A 1 170 ? -20.972 17.104 23.544 1.00 95.00 170 SER A CA 1
ATOM 1363 C C . SER A 1 170 ? -22.027 17.175 22.435 1.00 95.00 170 SER A C 1
ATOM 1365 O O . SER A 1 170 ? -23.221 17.098 22.720 1.00 95.00 170 SER A O 1
ATOM 1367 N N . GLU A 1 171 ? -21.617 17.328 21.174 1.00 96.81 171 GLU A N 1
ATOM 1368 C CA . GLU A 1 171 ? -22.525 17.388 20.033 1.00 96.81 171 GLU A CA 1
ATOM 1369 C C . GLU A 1 171 ? -22.665 16.023 19.339 1.00 96.81 171 GLU A C 1
ATOM 1371 O O . GLU A 1 171 ? -23.762 15.650 18.909 1.00 96.81 171 GLU A O 1
ATOM 1376 N N . TYR A 1 172 ? -21.578 15.251 19.246 1.00 98.00 172 TYR A N 1
ATOM 1377 C CA . TYR A 1 172 ? -21.534 14.060 18.393 1.00 98.00 172 TYR A CA 1
ATOM 1378 C C . TYR A 1 172 ? -21.027 12.784 19.072 1.00 98.00 172 TYR A C 1
ATOM 1380 O O . TYR A 1 172 ? -21.555 11.706 18.778 1.00 98.00 172 TYR A O 1
ATOM 1388 N N . ILE A 1 173 ? -20.016 12.867 19.943 1.00 98.50 173 ILE A N 1
ATOM 1389 C CA . ILE A 1 173 ? -19.254 11.702 20.418 1.00 98.50 173 ILE A CA 1
ATOM 1390 C C . ILE A 1 173 ? -19.461 11.480 21.912 1.00 98.50 173 ILE A C 1
ATOM 1392 O O . ILE A 1 173 ? -18.940 12.209 22.754 1.00 98.50 173 ILE A O 1
ATOM 1396 N N . ALA A 1 174 ? -20.158 10.391 22.233 1.00 98.12 174 ALA A N 1
ATOM 1397 C CA . ALA A 1 174 ? -20.428 9.983 23.604 1.00 98.12 174 ALA A CA 1
ATOM 1398 C C . ALA A 1 174 ? -19.189 9.430 24.307 1.00 98.12 174 ALA A C 1
ATOM 1400 O O . ALA A 1 174 ? -19.062 9.571 25.522 1.00 98.12 174 ALA A O 1
ATOM 1401 N N . ARG A 1 175 ? -18.298 8.753 23.572 1.00 98.19 175 ARG A N 1
ATOM 1402 C CA . ARG A 1 175 ? -17.106 8.143 24.162 1.00 98.19 175 ARG A CA 1
ATOM 1403 C C . ARG A 1 175 ? -15.948 8.072 23.180 1.00 98.19 175 ARG A C 1
ATOM 1405 O O . ARG A 1 175 ? -16.112 7.562 22.074 1.00 98.19 175 ARG A O 1
ATOM 1412 N N . LYS A 1 176 ? -14.772 8.499 23.630 1.00 98.62 176 LYS A N 1
ATOM 1413 C CA . LYS A 1 176 ? -13.484 8.166 23.024 1.00 98.62 176 LYS A CA 1
ATOM 1414 C C . LYS A 1 176 ? -12.823 7.050 23.825 1.00 98.62 176 LYS A C 1
ATOM 1416 O O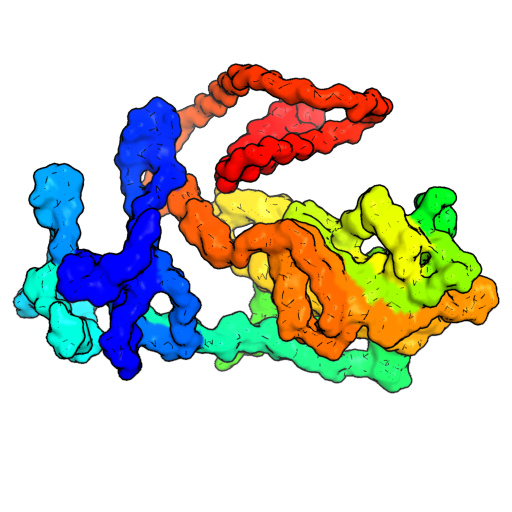 . LYS A 1 176 ? -12.810 7.101 25.055 1.00 98.62 176 LYS A O 1
ATOM 1421 N N . VAL A 1 177 ? -12.277 6.049 23.143 1.00 98.62 177 VAL A N 1
ATOM 1422 C CA . VAL A 1 177 ? -11.496 4.982 23.776 1.00 98.62 177 VAL A CA 1
ATOM 1423 C C . VAL A 1 177 ? -10.152 4.873 23.071 1.00 98.62 177 VAL A C 1
ATOM 1425 O O . VAL A 1 177 ? -10.099 4.719 21.854 1.00 98.62 177 VAL A O 1
ATOM 1428 N N . ASN A 1 178 ? -9.077 4.935 23.850 1.00 98.81 178 ASN A N 1
ATOM 1429 C CA . ASN A 1 178 ? -7.727 4.655 23.380 1.00 98.81 178 ASN A CA 1
ATOM 1430 C C . ASN A 1 178 ? -7.268 3.317 23.937 1.00 98.81 178 ASN A C 1
ATOM 1432 O O . ASN A 1 178 ? -7.586 2.958 25.077 1.00 98.81 178 ASN A O 1
ATOM 1436 N N . GLY A 1 179 ? -6.483 2.593 23.155 1.00 98.62 179 GLY A N 1
ATOM 1437 C CA . GLY A 1 179 ? -5.917 1.336 23.598 1.00 98.62 179 GLY A CA 1
ATOM 1438 C C . GLY A 1 179 ? -4.644 0.965 22.869 1.00 98.62 179 GLY A C 1
ATOM 1439 O O . GLY A 1 179 ? -4.183 1.639 21.953 1.00 98.62 179 GLY A O 1
ATOM 1440 N N . LEU A 1 180 ? -4.070 -0.135 23.334 1.00 98.75 180 LEU A N 1
ATOM 1441 C CA . LEU A 1 180 ? -2.873 -0.747 22.788 1.00 98.75 180 LEU A CA 1
ATOM 1442 C C . LEU A 1 180 ? -3.213 -2.181 22.411 1.00 98.75 180 LEU A C 1
ATOM 1444 O O . LEU A 1 180 ? -3.705 -2.935 23.251 1.00 98.75 180 LEU A O 1
ATOM 1448 N N . MET A 1 181 ? -2.965 -2.551 21.160 1.00 98.50 181 MET A N 1
ATOM 1449 C CA . MET A 1 181 ? -3.159 -3.907 20.652 1.00 98.50 181 MET A CA 1
ATOM 1450 C C . MET A 1 181 ? -1.818 -4.596 20.416 1.00 98.50 181 MET A C 1
ATOM 1452 O O . MET A 1 181 ? -0.868 -3.967 19.959 1.00 98.50 181 MET A O 1
ATOM 1456 N N . SER A 1 182 ? -1.740 -5.891 20.709 1.00 98.38 182 SER A N 1
ATOM 1457 C CA . SER A 1 182 ? -0.534 -6.690 20.495 1.00 98.38 182 SER A CA 1
ATOM 1458 C C . SER A 1 182 ? -0.486 -7.190 19.050 1.00 98.38 182 SER A C 1
ATOM 1460 O O . SER A 1 182 ? -1.329 -7.993 18.643 1.00 98.38 182 SER A O 1
ATOM 1462 N N . VAL A 1 183 ? 0.491 -6.725 18.267 1.00 98.69 183 VAL A N 1
ATOM 1463 C CA . VAL A 1 183 ? 0.611 -7.033 16.831 1.00 98.69 183 VAL A CA 1
ATOM 1464 C C . VAL A 1 183 ? 1.942 -7.723 16.532 1.00 98.69 183 VAL A C 1
ATOM 1466 O O . VAL A 1 183 ? 2.980 -7.254 17.006 1.00 98.69 183 VAL A O 1
ATOM 1469 N N . PRO A 1 184 ? 1.955 -8.797 15.719 1.00 98.62 184 PRO A N 1
ATOM 1470 C CA . PRO A 1 184 ? 3.181 -9.370 15.182 1.00 98.62 184 PRO A CA 1
ATOM 1471 C C . PRO A 1 184 ? 4.012 -8.358 14.391 1.00 98.62 184 PRO A C 1
ATOM 1473 O O . PRO A 1 184 ? 3.495 -7.614 13.554 1.00 98.62 184 PRO A O 1
ATOM 1476 N N . TRP A 1 185 ? 5.317 -8.357 14.637 1.00 98.44 185 TRP A N 1
ATOM 1477 C CA . TRP A 1 185 ? 6.237 -7.361 14.100 1.00 98.44 185 TRP A CA 1
ATOM 1478 C C . TRP A 1 185 ? 7.299 -7.985 13.205 1.00 98.44 185 TRP A C 1
ATOM 1480 O O . TRP A 1 185 ? 7.863 -9.023 13.548 1.00 98.44 185 TRP A O 1
ATOM 1490 N N . TYR A 1 186 ? 7.588 -7.330 12.081 1.00 98.19 186 TYR A N 1
ATOM 1491 C CA . TYR A 1 186 ? 8.480 -7.842 11.029 1.00 98.19 186 TYR A CA 1
ATOM 1492 C C . TYR A 1 186 ? 9.626 -6.886 10.677 1.00 98.19 186 TYR A C 1
ATOM 1494 O O . TYR A 1 186 ? 10.445 -7.183 9.805 1.00 98.19 186 TYR A O 1
ATOM 1502 N N . LEU A 1 187 ? 9.691 -5.728 11.336 1.00 97.88 187 LEU A N 1
ATOM 1503 C CA . LEU A 1 187 ? 10.784 -4.774 11.167 1.00 97.88 187 LEU A CA 1
ATOM 1504 C C . LEU A 1 187 ? 11.900 -5.038 12.179 1.00 97.88 187 LEU A C 1
ATOM 1506 O O . LEU A 1 187 ? 11.652 -5.509 13.288 1.00 97.88 187 LEU A O 1
ATOM 1510 N N . ASN A 1 188 ? 13.121 -4.640 11.829 1.00 96.88 188 ASN A N 1
ATOM 1511 C CA . ASN A 1 188 ? 14.272 -4.662 12.738 1.00 96.88 188 ASN A CA 1
ATOM 1512 C C . ASN A 1 188 ? 14.161 -3.686 13.923 1.00 96.88 188 ASN A C 1
ATOM 1514 O O . ASN A 1 188 ? 14.816 -3.890 14.944 1.00 96.88 188 ASN A O 1
ATOM 1518 N N . HIS A 1 189 ? 13.326 -2.653 13.813 1.00 95.00 189 HIS A N 1
ATOM 1519 C CA . HIS A 1 189 ? 13.084 -1.675 14.871 1.00 95.00 189 HIS A CA 1
ATOM 1520 C C . HIS A 1 189 ? 11.600 -1.317 14.962 1.00 95.00 189 HIS A C 1
ATOM 1522 O O . HIS A 1 189 ? 10.864 -1.386 13.976 1.00 95.00 189 HIS A O 1
ATOM 1528 N N . VAL A 1 190 ? 11.166 -0.911 16.157 1.00 93.00 190 VAL A N 1
ATOM 1529 C CA . VAL A 1 190 ? 9.810 -0.385 16.386 1.00 93.00 190 VAL A CA 1
ATOM 1530 C C . VAL A 1 190 ? 9.748 1.098 16.049 1.00 93.00 190 VAL A C 1
ATOM 1532 O O . VAL A 1 190 ? 8.896 1.555 15.282 1.00 93.00 190 VAL A O 1
ATOM 1535 N N . THR A 1 191 ? 10.700 1.848 16.603 1.00 92.44 191 THR A N 1
ATOM 1536 C CA . THR A 1 191 ? 10.813 3.288 16.401 1.00 92.44 191 THR A CA 1
ATOM 1537 C C . THR A 1 191 ? 11.164 3.608 14.948 1.00 92.44 191 THR A C 1
ATOM 1539 O O . THR A 1 191 ? 11.945 2.872 14.338 1.00 92.44 191 THR A O 1
ATOM 1542 N N . PRO A 1 192 ? 10.623 4.700 14.384 1.00 92.19 192 PRO A N 1
ATOM 1543 C CA . PRO A 1 192 ? 11.029 5.180 13.067 1.00 92.19 192 PRO A CA 1
ATOM 1544 C C . PRO A 1 192 ? 12.525 5.524 13.017 1.00 92.19 192 PRO A C 1
ATOM 1546 O O . PRO A 1 192 ? 13.132 5.887 14.024 1.00 92.19 192 PRO A O 1
ATOM 1549 N N . GLY A 1 193 ? 13.119 5.384 11.830 1.00 92.12 193 GLY A N 1
ATOM 1550 C CA . GLY A 1 193 ? 14.555 5.546 11.608 1.00 92.12 193 GLY A CA 1
ATOM 1551 C C . GLY A 1 193 ? 14.958 5.256 10.161 1.00 92.12 193 GLY A C 1
ATOM 1552 O O . GLY A 1 193 ? 14.289 4.504 9.452 1.00 92.12 193 GLY A O 1
ATOM 1553 N N . MET A 1 194 ? 16.072 5.842 9.712 1.00 90.00 194 MET A N 1
ATOM 1554 C CA . MET A 1 194 ? 16.580 5.652 8.343 1.00 90.00 194 MET A CA 1
ATOM 1555 C C . MET A 1 194 ? 17.091 4.227 8.065 1.00 90.00 194 MET A C 1
ATOM 1557 O O . MET A 1 194 ? 17.180 3.814 6.906 1.00 90.00 194 MET A O 1
ATOM 1561 N N . ASP A 1 195 ? 17.434 3.476 9.108 1.00 93.00 195 ASP A N 1
ATOM 1562 C CA . ASP A 1 195 ? 17.915 2.091 9.082 1.00 93.00 195 ASP A CA 1
ATOM 1563 C C . ASP A 1 195 ? 16.804 1.054 9.314 1.00 93.00 195 ASP A C 1
ATOM 1565 O O . ASP A 1 195 ? 17.072 -0.149 9.296 1.00 93.00 195 ASP A O 1
ATOM 1569 N N . VAL A 1 196 ? 15.551 1.495 9.471 1.00 95.94 196 VAL A N 1
ATOM 1570 C CA . VAL A 1 196 ? 14.401 0.599 9.628 1.00 95.94 196 VAL A CA 1
ATOM 1571 C C . VAL A 1 196 ? 14.171 -0.197 8.350 1.00 95.94 196 VAL A C 1
ATOM 1573 O O . VAL A 1 196 ? 14.025 0.385 7.275 1.00 95.94 196 VAL A O 1
ATOM 1576 N N . ARG A 1 197 ? 14.127 -1.524 8.461 1.00 95.56 197 ARG A N 1
ATOM 1577 C CA . ARG A 1 197 ? 13.927 -2.459 7.351 1.00 95.56 197 ARG A CA 1
ATOM 1578 C C . ARG A 1 197 ? 13.016 -3.608 7.752 1.00 95.56 197 ARG A C 1
ATOM 1580 O O . ARG A 1 197 ? 13.032 -4.031 8.910 1.00 95.56 197 ARG A O 1
ATOM 1587 N N . LEU A 1 198 ? 12.291 -4.151 6.778 1.00 95.38 198 LEU A N 1
ATOM 1588 C CA . LEU A 1 198 ? 11.711 -5.487 6.892 1.00 95.38 198 LEU A CA 1
ATOM 1589 C C . LEU A 1 198 ? 12.839 -6.516 6.981 1.00 95.38 198 LEU A C 1
ATOM 1591 O O . LEU A 1 198 ? 13.825 -6.445 6.243 1.00 95.38 198 LEU A O 1
ATOM 1595 N N . ILE A 1 199 ? 12.686 -7.476 7.886 1.00 95.38 199 ILE A N 1
ATOM 1596 C CA . ILE A 1 199 ? 13.615 -8.596 8.015 1.00 95.38 199 ILE A CA 1
ATOM 1597 C C . ILE A 1 199 ? 13.116 -9.720 7.122 1.00 95.38 199 ILE A C 1
ATOM 1599 O O . ILE A 1 199 ? 11.963 -10.116 7.232 1.00 95.38 199 ILE A O 1
ATOM 1603 N N . TYR A 1 200 ? 13.987 -10.241 6.264 1.00 92.69 200 TYR A N 1
ATOM 1604 C CA . TYR A 1 200 ? 13.702 -11.368 5.380 1.00 92.69 200 TYR A CA 1
ATOM 1605 C C . TYR A 1 200 ? 14.576 -12.561 5.748 1.00 92.69 200 TYR A C 1
ATOM 1607 O O . TYR A 1 200 ? 15.704 -12.383 6.218 1.00 92.69 200 TYR A O 1
ATOM 1615 N N . GLU A 1 201 ? 14.080 -13.766 5.475 1.00 83.00 201 GLU A N 1
ATOM 1616 C CA . GLU A 1 201 ? 14.925 -14.958 5.485 1.00 83.00 201 GLU A CA 1
ATOM 1617 C C . GLU A 1 201 ? 16.038 -14.819 4.441 1.00 83.00 201 GLU A C 1
ATOM 1619 O O . GLU A 1 201 ? 15.820 -14.335 3.324 1.00 83.00 201 GLU A O 1
ATOM 1624 N N . TRP A 1 202 ? 17.248 -15.255 4.796 1.00 75.69 202 TRP A N 1
ATOM 1625 C CA . TRP A 1 202 ? 18.435 -15.105 3.944 1.00 75.69 202 TRP A CA 1
ATOM 1626 C C . TRP A 1 202 ? 18.270 -15.773 2.570 1.00 75.69 202 TRP A C 1
ATOM 1628 O O . TRP A 1 202 ? 18.787 -15.281 1.566 1.00 75.69 202 TRP A O 1
ATOM 1638 N N . ASP A 1 203 ? 17.553 -16.892 2.517 1.00 78.44 203 ASP A N 1
ATOM 1639 C CA . ASP A 1 203 ? 17.314 -17.675 1.308 1.00 78.44 203 ASP A CA 1
ATOM 1640 C C . ASP A 1 203 ? 15.981 -17.347 0.612 1.00 78.44 203 ASP A C 1
ATOM 1642 O O . ASP A 1 203 ? 15.749 -17.822 -0.505 1.00 78.44 203 ASP A O 1
ATOM 1646 N N . ASN A 1 204 ? 15.131 -16.494 1.202 1.00 80.31 204 ASN A N 1
ATOM 1647 C CA . ASN A 1 204 ? 13.839 -16.128 0.630 1.00 80.31 204 ASN A CA 1
ATOM 1648 C C . ASN A 1 204 ? 13.484 -14.637 0.819 1.00 80.31 204 ASN A C 1
ATOM 1650 O O . ASN A 1 204 ? 12.769 -14.272 1.756 1.00 80.31 204 ASN A O 1
ATOM 1654 N N . PRO A 1 205 ? 13.853 -13.762 -0.142 1.00 74.69 205 PRO A N 1
ATOM 1655 C CA . PRO A 1 205 ? 13.609 -12.317 -0.065 1.00 74.69 205 PRO A CA 1
ATOM 1656 C C . PRO A 1 205 ? 12.129 -11.916 -0.232 1.00 74.69 205 PRO A C 1
ATOM 1658 O O . PRO A 1 205 ? 11.832 -10.754 -0.477 1.00 74.69 205 PRO A O 1
ATOM 1661 N N . ASN A 1 206 ? 11.189 -12.865 -0.150 1.00 83.69 206 ASN A N 1
ATOM 1662 C CA . ASN A 1 206 ? 9.745 -12.618 -0.218 1.00 83.69 206 ASN A CA 1
ATOM 1663 C C . ASN A 1 206 ? 8.996 -13.120 1.023 1.00 83.69 206 ASN A C 1
ATOM 1665 O O . ASN A 1 206 ? 7.764 -13.113 1.018 1.00 83.69 206 ASN A O 1
ATOM 1669 N N . GLN A 1 207 ? 9.709 -13.576 2.056 1.00 90.94 207 GLN A N 1
ATOM 1670 C CA . GLN A 1 207 ? 9.132 -14.035 3.317 1.00 90.94 207 GLN A CA 1
ATOM 1671 C C . GLN A 1 207 ? 9.693 -13.202 4.470 1.00 90.94 207 GLN A C 1
ATOM 1673 O O . GLN A 1 207 ? 10.791 -13.480 4.956 1.00 90.94 207 GLN A O 1
ATOM 1678 N N . PRO A 1 208 ? 8.968 -12.148 4.879 1.00 94.81 208 PRO A N 1
ATOM 1679 C CA . PRO A 1 208 ? 9.323 -11.399 6.067 1.00 94.81 208 PRO A CA 1
ATOM 1680 C C . PRO A 1 208 ? 9.279 -12.274 7.323 1.00 94.81 208 PRO A C 1
ATOM 1682 O O . PRO A 1 208 ? 8.390 -13.111 7.478 1.00 94.81 208 PRO A O 1
ATOM 1685 N N . VAL A 1 209 ? 10.219 -12.053 8.237 1.00 95.56 209 VAL A N 1
ATOM 1686 C CA . VAL A 1 209 ? 10.417 -12.871 9.438 1.00 95.56 209 VAL A CA 1
ATOM 1687 C C . VAL A 1 209 ? 9.750 -12.219 10.636 1.00 95.56 209 VAL A C 1
ATOM 1689 O O . VAL A 1 209 ? 10.080 -11.089 11.004 1.00 95.56 209 VAL A O 1
ATOM 1692 N N . TYR A 1 210 ? 8.851 -12.957 11.280 1.00 97.25 210 TYR A N 1
ATOM 1693 C CA . TYR A 1 210 ? 8.291 -12.576 12.571 1.00 97.25 210 TYR A CA 1
ATOM 1694 C C . TYR A 1 210 ? 9.401 -12.402 13.615 1.00 97.25 210 TYR A C 1
ATOM 1696 O O . TYR A 1 210 ? 10.197 -13.312 13.837 1.00 97.25 210 TYR A O 1
ATOM 1704 N N . GLN A 1 211 ? 9.426 -11.249 14.276 1.00 96.94 211 GLN A N 1
ATOM 1705 C CA . GLN A 1 211 ? 10.376 -10.947 15.343 1.00 96.94 211 GLN A CA 1
ATOM 1706 C C . GLN A 1 211 ? 9.770 -11.265 16.710 1.00 96.94 211 GLN A C 1
ATOM 1708 O O . GLN A 1 211 ? 10.213 -12.164 17.418 1.00 96.94 211 GLN A O 1
ATOM 1713 N N . GLN A 1 212 ? 8.740 -10.507 17.072 1.00 97.00 212 GLN A N 1
ATOM 1714 C CA . GLN A 1 212 ? 7.976 -10.626 18.308 1.00 97.00 212 GLN A CA 1
ATOM 1715 C C . GLN A 1 212 ? 6.695 -9.797 18.174 1.00 97.00 212 GLN A C 1
ATOM 1717 O O . GLN A 1 212 ? 6.483 -9.140 17.152 1.00 97.00 212 GLN A O 1
ATOM 1722 N N . ASN A 1 213 ? 5.847 -9.792 19.200 1.00 98.31 213 ASN A N 1
ATOM 1723 C CA . ASN A 1 213 ? 4.734 -8.851 19.244 1.00 98.31 213 ASN A CA 1
ATOM 1724 C C . ASN A 1 213 ? 5.171 -7.518 19.860 1.00 98.31 213 ASN A C 1
ATOM 1726 O O . ASN A 1 213 ? 5.963 -7.493 20.805 1.00 98.31 213 ASN A O 1
ATOM 1730 N N . PHE A 1 214 ? 4.599 -6.424 19.366 1.00 98.19 214 PHE A N 1
ATOM 1731 C CA . PHE A 1 214 ? 4.688 -5.105 19.988 1.00 98.19 214 PHE A CA 1
ATOM 1732 C C . PHE A 1 214 ? 3.304 -4.489 20.152 1.00 98.19 214 PHE A C 1
ATOM 1734 O O . PHE A 1 214 ? 2.351 -4.874 19.472 1.00 98.19 214 PHE A O 1
ATOM 1741 N N . ASP A 1 215 ? 3.211 -3.539 21.076 1.00 98.25 215 ASP A N 1
ATOM 1742 C CA . ASP A 1 215 ? 2.003 -2.756 21.281 1.00 98.25 215 ASP A CA 1
ATOM 1743 C C . ASP A 1 215 ? 1.857 -1.701 20.182 1.00 98.25 215 ASP A C 1
ATOM 1745 O O . ASP A 1 215 ? 2.795 -0.959 19.889 1.00 98.25 215 ASP A O 1
ATOM 1749 N N . VAL A 1 216 ? 0.663 -1.621 19.603 1.00 98.56 216 VAL A N 1
ATOM 1750 C CA . VAL A 1 216 ? 0.276 -0.618 18.611 1.00 98.56 216 VAL A CA 1
ATOM 1751 C C . VAL A 1 216 ? -0.919 0.162 19.136 1.00 98.56 216 VAL A C 1
ATOM 1753 O O . VAL A 1 216 ? -1.915 -0.430 19.553 1.00 98.56 216 VAL A O 1
ATOM 1756 N N . GLU A 1 217 ? -0.816 1.486 19.107 1.00 98.50 217 GLU A N 1
ATOM 1757 C CA . GLU A 1 217 ? -1.889 2.389 19.518 1.00 98.50 217 GLU A CA 1
ATOM 1758 C C . GLU A 1 217 ? -3.052 2.371 18.534 1.00 98.50 217 GLU A C 1
ATOM 1760 O O . GLU A 1 217 ? -2.859 2.379 17.316 1.00 98.50 217 GLU A O 1
ATOM 1765 N N . PHE A 1 218 ? -4.262 2.361 19.086 1.00 98.81 218 PHE A N 1
ATOM 1766 C CA . PHE A 1 218 ? -5.493 2.587 18.350 1.00 98.81 218 PHE A CA 1
ATOM 1767 C C . PHE A 1 218 ? -6.402 3.544 19.118 1.00 98.81 218 PHE A C 1
ATOM 1769 O O . PHE A 1 218 ? -6.406 3.584 20.352 1.00 98.81 218 PHE A O 1
ATOM 1776 N N . GLU A 1 219 ? -7.236 4.246 18.363 1.00 98.81 219 GLU A N 1
ATOM 1777 C CA . GLU A 1 219 ? -8.318 5.074 18.884 1.00 98.81 219 GLU A CA 1
ATOM 1778 C C . GLU A 1 219 ? -9.643 4.622 18.277 1.00 98.81 219 GLU A C 1
ATOM 1780 O O . GLU A 1 219 ? -9.691 4.194 17.120 1.00 98.81 219 GLU A O 1
ATOM 1785 N N . LEU A 1 220 ? -10.723 4.729 19.049 1.00 98.06 220 LEU A N 1
ATOM 1786 C CA . LEU A 1 220 ? -12.088 4.593 18.558 1.00 98.06 220 LEU A CA 1
ATOM 1787 C C . LEU A 1 220 ? -13.010 5.674 19.131 1.00 98.06 220 LEU A C 1
ATOM 1789 O O . LEU A 1 220 ? -12.882 6.078 20.291 1.00 98.06 220 LEU A O 1
ATOM 1793 N N . LEU A 1 221 ? -13.996 6.080 18.332 1.00 98.62 221 LEU A N 1
ATOM 1794 C CA . LEU A 1 221 ? -15.022 7.052 18.706 1.00 98.62 221 LEU A CA 1
ATOM 1795 C C . LEU A 1 221 ? -16.414 6.424 18.609 1.00 98.62 221 LEU A C 1
ATOM 1797 O O . LEU A 1 221 ? -16.840 6.002 17.532 1.00 98.62 221 LEU A O 1
ATOM 1801 N N . ILE A 1 222 ? -17.139 6.398 19.729 1.00 98.25 222 ILE A N 1
ATOM 1802 C CA . ILE A 1 222 ? -18.523 5.922 19.813 1.00 98.25 222 ILE A CA 1
ATOM 1803 C C . ILE A 1 222 ? -19.464 7.134 19.847 1.00 98.25 222 ILE A C 1
ATOM 1805 O O . ILE A 1 222 ? -19.415 7.920 20.802 1.00 98.25 222 ILE A O 1
ATOM 1809 N N . PRO A 1 223 ? -20.340 7.305 18.843 1.00 98.25 223 PRO A N 1
ATOM 1810 C CA . PRO A 1 223 ? -21.250 8.439 18.795 1.00 98.25 223 PRO A CA 1
ATOM 1811 C C . PRO A 1 223 ? -22.444 8.295 19.741 1.00 98.25 223 PRO A C 1
ATOM 1813 O O . PRO A 1 223 ? -22.835 7.188 20.122 1.00 98.25 223 PRO A O 1
ATOM 1816 N N . TYR A 1 224 ? -23.097 9.419 20.039 1.00 97.88 224 TYR A N 1
ATOM 1817 C CA . TYR A 1 224 ? -24.322 9.450 20.846 1.00 97.88 224 TYR A CA 1
ATOM 1818 C C . TYR A 1 224 ? -25.463 8.608 20.272 1.00 97.88 224 TYR A C 1
ATOM 1820 O O . TYR A 1 224 ? -26.180 7.952 21.024 1.00 97.88 224 TYR A O 1
ATOM 1828 N N . SER A 1 225 ? -25.633 8.576 18.951 1.00 96.88 225 SER A N 1
ATOM 1829 C CA . SER A 1 225 ? -26.669 7.766 18.301 1.00 96.88 225 SER A CA 1
ATOM 1830 C C . SER A 1 225 ? -26.526 6.264 18.565 1.00 96.88 225 SER A C 1
ATOM 1832 O O . SER A 1 225 ? -27.533 5.560 18.641 1.00 96.88 225 SER A O 1
ATOM 1834 N N . VAL A 1 226 ? -25.293 5.790 18.756 1.00 96.81 226 VAL A N 1
ATOM 1835 C CA . VAL A 1 226 ? -24.973 4.403 19.111 1.00 96.81 226 VAL A CA 1
ATOM 1836 C C . VAL A 1 226 ? -25.092 4.192 20.620 1.00 96.81 226 VAL A C 1
ATOM 1838 O O . VAL A 1 226 ? -25.754 3.254 21.055 1.00 96.81 226 VAL A O 1
ATOM 1841 N N . ALA A 1 227 ? -24.523 5.097 21.422 1.00 95.81 227 ALA A N 1
ATOM 1842 C CA . ALA A 1 227 ? -24.587 5.041 22.884 1.00 95.81 227 ALA A CA 1
ATOM 1843 C C . ALA A 1 227 ? -26.029 5.038 23.425 1.00 95.81 227 ALA A C 1
ATOM 1845 O O . ALA A 1 227 ? -26.339 4.310 24.364 1.00 95.81 227 ALA A O 1
ATOM 1846 N N . ASN A 1 228 ? -26.923 5.805 22.795 1.00 94.38 228 ASN A N 1
ATOM 1847 C CA . ASN A 1 228 ? -28.336 5.905 23.167 1.00 94.38 228 ASN A CA 1
ATOM 1848 C C . ASN A 1 228 ? -29.210 4.794 22.553 1.00 94.38 228 ASN A C 1
ATOM 1850 O O . ASN A 1 228 ? -30.433 4.851 22.670 1.00 94.38 228 ASN A O 1
ATOM 1854 N N . HIS A 1 229 ? -28.614 3.802 21.877 1.00 87.69 229 HIS A N 1
ATOM 1855 C CA . HIS A 1 229 ? -29.312 2.698 21.201 1.00 87.69 229 HIS A CA 1
ATOM 1856 C C . HIS A 1 229 ? -30.293 3.137 20.095 1.00 87.69 229 HIS A C 1
ATOM 1858 O O . HIS A 1 229 ? -31.190 2.380 19.723 1.00 87.69 229 HIS A O 1
ATOM 1864 N N . SER A 1 230 ? -30.131 4.343 19.537 1.00 87.19 230 SER A N 1
ATOM 1865 C CA . SER A 1 230 ? -30.962 4.841 18.427 1.00 87.19 230 SER A CA 1
ATOM 1866 C C . SER A 1 230 ? -30.650 4.123 17.113 1.00 87.19 230 SER A C 1
ATOM 1868 O O . SER A 1 230 ? -31.528 3.947 16.269 1.00 87.19 230 SER A O 1
ATOM 1870 N N . VAL A 1 231 ? -29.393 3.713 16.936 1.00 91.31 231 VAL A N 1
ATOM 1871 C CA . VAL A 1 231 ? -28.908 2.904 15.815 1.00 91.31 231 VAL A CA 1
ATOM 1872 C C . VAL A 1 231 ? -27.903 1.878 16.329 1.00 91.31 231 VAL A C 1
ATOM 1874 O O . VAL A 1 231 ? -27.112 2.172 17.221 1.00 91.31 231 VAL A O 1
ATOM 1877 N N . MET A 1 232 ? -27.910 0.677 15.748 1.00 90.88 232 MET A N 1
ATOM 1878 C CA . MET A 1 232 ? -26.856 -0.299 16.021 1.00 90.88 232 MET A CA 1
ATOM 1879 C C . MET A 1 232 ? -25.558 0.163 15.356 1.00 90.88 232 MET A C 1
ATOM 1881 O O . MET A 1 232 ? -25.543 0.465 14.157 1.00 90.88 232 MET A O 1
ATOM 1885 N N . GLY A 1 233 ? -24.484 0.225 16.138 1.00 95.06 233 GLY A N 1
ATOM 1886 C CA . GLY A 1 233 ? -23.177 0.659 15.680 1.00 95.06 233 GLY A CA 1
ATOM 1887 C C . GLY A 1 233 ? -22.595 -0.280 14.633 1.00 95.06 233 GLY A C 1
ATOM 1888 O O . GLY A 1 233 ? -22.795 -1.495 14.677 1.00 95.06 233 GLY A O 1
ATOM 1889 N N . ARG A 1 234 ? -21.843 0.288 13.692 1.00 95.25 234 ARG A N 1
ATOM 1890 C CA . ARG A 1 234 ? -21.032 -0.464 12.729 1.00 95.25 234 ARG A CA 1
ATOM 1891 C C . ARG A 1 234 ? -19.591 -0.002 12.763 1.00 95.25 234 ARG A C 1
ATOM 1893 O O . ARG A 1 234 ? -19.333 1.193 12.898 1.00 95.25 234 ARG A O 1
ATOM 1900 N N . TRP A 1 235 ? -18.672 -0.928 12.547 1.00 97.56 235 TRP A N 1
ATOM 1901 C CA . TRP A 1 235 ? -17.260 -0.606 12.443 1.00 97.56 235 TRP A CA 1
ATOM 1902 C C . TRP A 1 235 ? -16.971 0.126 11.137 1.00 97.56 235 TRP A C 1
ATOM 1904 O O . TRP A 1 235 ? -17.340 -0.336 10.046 1.00 97.56 235 TRP A O 1
ATOM 1914 N N . VAL A 1 236 ? -16.284 1.260 11.252 1.00 97.94 236 VAL A N 1
ATOM 1915 C CA . VAL A 1 236 ? -15.665 1.948 10.122 1.00 97.94 236 VAL A CA 1
ATOM 1916 C C . VAL A 1 236 ? -14.210 2.217 10.465 1.00 97.94 236 VAL A C 1
ATOM 1918 O O . VAL A 1 236 ? -13.888 3.133 11.215 1.00 97.94 236 VAL A O 1
ATOM 1921 N N . GLN A 1 237 ? -13.314 1.412 9.910 1.00 98.25 237 GLN A N 1
ATOM 1922 C CA . GLN A 1 237 ? -11.893 1.676 10.053 1.00 98.25 237 GLN A CA 1
ATOM 1923 C C . GLN A 1 237 ? -11.503 2.854 9.159 1.00 98.25 237 GLN A C 1
ATOM 1925 O O . GLN A 1 237 ? -11.794 2.830 7.960 1.00 98.25 237 GLN A O 1
ATOM 1930 N N . TYR A 1 238 ? -10.859 3.866 9.740 1.00 98.44 238 TYR A N 1
ATOM 1931 C CA . TYR A 1 238 ? -10.454 5.072 9.033 1.00 98.44 238 TYR A CA 1
ATOM 1932 C C . TYR A 1 238 ? -8.956 5.087 8.714 1.00 98.44 238 TYR A C 1
ATOM 1934 O O . TYR A 1 238 ? -8.124 4.830 9.583 1.00 98.44 238 TYR A O 1
ATOM 1942 N N . GLY A 1 239 ? -8.611 5.406 7.466 1.00 97.81 239 GLY A N 1
ATOM 1943 C CA . GLY A 1 239 ? -7.239 5.664 7.036 1.00 9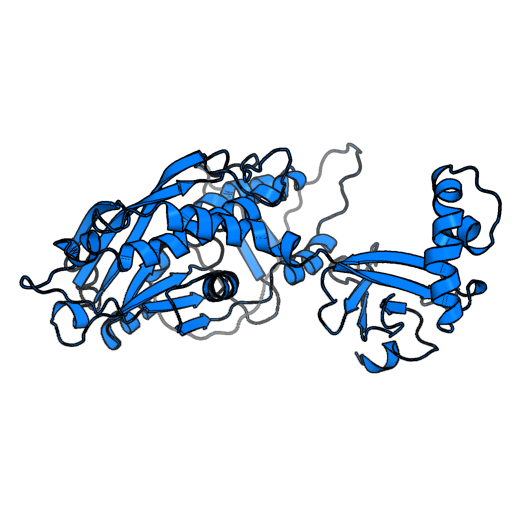7.81 239 GLY A CA 1
ATOM 1944 C C . GLY A 1 239 ? -6.928 7.157 6.957 1.00 97.81 239 GLY A C 1
ATOM 1945 O O . GLY A 1 239 ? -7.572 7.867 6.185 1.00 97.81 239 GLY A O 1
ATOM 1946 N N . HIS A 1 240 ? -5.900 7.602 7.681 1.00 97.75 240 HIS A N 1
ATOM 1947 C CA . HIS A 1 240 ? -5.478 9.006 7.709 1.00 97.75 240 HIS A CA 1
ATOM 1948 C C . HIS A 1 240 ? -4.743 9.460 6.434 1.00 97.75 240 HIS A C 1
ATOM 1950 O O . HIS A 1 240 ? -4.217 8.648 5.666 1.00 97.75 240 HIS A O 1
ATOM 1956 N N . GLY A 1 241 ? -4.694 10.775 6.216 1.00 95.25 241 GLY A N 1
ATOM 1957 C CA . GLY A 1 241 ? -3.987 11.444 5.125 1.00 95.25 241 GLY A CA 1
ATOM 1958 C C . GLY A 1 241 ? -2.459 11.422 5.266 1.00 95.25 241 GLY A C 1
ATOM 1959 O O . GLY A 1 241 ? -1.909 10.956 6.260 1.00 95.25 241 GLY A O 1
ATOM 1960 N N . LEU A 1 242 ? -1.746 11.910 4.246 1.00 94.19 242 LEU A N 1
ATOM 1961 C CA . LEU A 1 242 ? -0.279 11.871 4.214 1.00 94.19 242 LEU A CA 1
ATOM 1962 C C . LEU A 1 242 ? 0.316 12.639 5.401 1.00 94.19 242 LEU A C 1
ATOM 1964 O O . LEU A 1 242 ? 0.017 13.821 5.559 1.00 94.19 242 LEU A O 1
ATOM 1968 N N . PHE A 1 243 ? 1.155 11.971 6.199 1.00 95.12 243 PHE A N 1
ATOM 1969 C CA . PHE A 1 243 ? 1.749 12.507 7.431 1.00 95.12 243 PHE A CA 1
ATOM 1970 C C . PHE A 1 243 ? 0.733 12.957 8.492 1.00 95.12 243 PHE A C 1
ATOM 1972 O O . PHE A 1 243 ? 1.060 13.755 9.367 1.00 95.12 243 PHE A O 1
ATOM 1979 N N . GLY A 1 244 ? -0.497 12.446 8.407 1.00 96.69 244 GLY A N 1
ATOM 1980 C CA . GLY A 1 244 ? -1.472 12.495 9.491 1.00 96.69 244 GLY A CA 1
ATOM 1981 C C . GLY A 1 244 ? -1.235 11.386 10.516 1.00 96.69 244 GLY A C 1
ATOM 1982 O O . GLY A 1 244 ? -0.190 10.736 10.522 1.00 96.69 244 GLY A O 1
ATOM 1983 N N . ASN A 1 245 ? -2.235 11.151 11.358 1.00 97.75 245 ASN A N 1
ATOM 1984 C CA . ASN A 1 245 ? -2.241 10.074 12.341 1.00 97.75 245 ASN A CA 1
ATOM 1985 C C . ASN A 1 245 ? -3.680 9.589 12.596 1.00 97.75 245 ASN A C 1
ATOM 1987 O O . ASN A 1 245 ? -4.643 10.116 12.028 1.00 97.75 245 ASN A O 1
ATOM 1991 N N . PHE A 1 246 ? -3.836 8.574 13.442 1.00 97.38 246 PHE A N 1
ATOM 1992 C CA . PHE A 1 246 ? -5.136 7.975 13.740 1.00 97.38 246 PHE A CA 1
ATOM 1993 C C . PHE A 1 246 ? -6.158 8.930 14.378 1.00 97.38 246 PHE A C 1
ATOM 1995 O O . PHE A 1 246 ? -7.348 8.671 14.221 1.00 97.38 246 PHE A O 1
ATOM 2002 N N . HIS A 1 247 ? -5.742 10.053 14.981 1.00 97.94 247 HIS A N 1
ATOM 2003 C CA . HIS A 1 247 ? -6.655 11.066 15.533 1.00 97.94 247 HIS A CA 1
ATOM 2004 C C . HIS A 1 247 ? -7.426 11.849 14.459 1.00 97.94 247 HIS A C 1
ATOM 2006 O O . HIS A 1 247 ? -8.309 12.643 14.776 1.00 97.94 247 HIS A O 1
ATOM 2012 N N . GLU A 1 248 ? -7.153 11.649 13.164 1.00 97.81 248 GLU A N 1
ATOM 2013 C CA . GLU A 1 248 ? -7.933 12.296 12.099 1.00 97.81 248 GLU A CA 1
ATOM 2014 C C . GLU A 1 248 ? -9.436 11.942 12.169 1.00 97.81 248 GLU A C 1
ATOM 2016 O O . GLU A 1 248 ? -10.280 12.721 11.712 1.00 97.81 248 GLU A O 1
ATOM 2021 N N . ILE A 1 249 ? -9.793 10.824 12.818 1.00 98.19 249 ILE A N 1
ATOM 2022 C CA . ILE A 1 249 ? -11.187 10.453 13.108 1.00 98.19 249 ILE A CA 1
ATOM 2023 C C . ILE A 1 249 ? -11.925 11.477 13.983 1.00 98.19 249 ILE A C 1
ATOM 2025 O O . ILE A 1 249 ? -13.152 11.548 13.930 1.00 98.19 249 ILE A O 1
ATOM 2029 N N . GLU A 1 250 ? -11.201 12.321 14.724 1.00 98.06 250 GLU A N 1
ATOM 2030 C CA . GLU A 1 250 ? -11.760 13.389 15.556 1.00 98.06 250 GLU A CA 1
ATOM 2031 C C . GLU A 1 250 ? -12.194 14.632 14.752 1.00 98.06 250 GLU A C 1
ATOM 2033 O O . GLU A 1 250 ? -12.757 15.578 15.313 1.00 98.06 250 GLU A O 1
ATOM 2038 N N . THR A 1 251 ? -11.968 14.667 13.434 1.00 97.00 251 THR A N 1
ATOM 2039 C CA . THR A 1 251 ? -12.396 15.792 12.588 1.00 97.00 251 THR A CA 1
ATOM 2040 C C . THR A 1 251 ? -13.921 15.953 12.574 1.00 97.00 251 THR A C 1
ATOM 2042 O O . THR A 1 251 ? -14.680 14.985 12.524 1.00 97.00 251 THR A O 1
ATOM 2045 N N . THR A 1 252 ? -14.402 17.203 12.587 1.00 96.81 252 THR A N 1
ATOM 2046 C CA . THR A 1 252 ? -15.835 17.520 12.753 1.00 96.81 252 THR A CA 1
ATOM 2047 C C . THR A 1 252 ? -16.740 16.795 11.759 1.00 96.81 252 THR A C 1
ATOM 2049 O O . THR A 1 252 ? -17.777 16.271 12.154 1.00 96.81 252 THR A O 1
ATOM 2052 N N . TYR A 1 253 ? -16.353 16.710 10.482 1.00 95.25 253 TYR A N 1
ATOM 2053 C CA . TYR A 1 253 ? -17.189 16.058 9.471 1.00 95.25 253 TYR A CA 1
ATOM 2054 C C . TYR A 1 253 ? -17.307 14.539 9.696 1.00 95.25 253 TYR A C 1
ATOM 2056 O O . TYR A 1 253 ? -18.376 13.978 9.455 1.00 95.25 253 TYR A O 1
ATOM 2064 N N . LEU A 1 254 ? -16.255 13.875 10.195 1.00 96.69 254 LEU A N 1
ATOM 2065 C CA . LEU A 1 254 ? -16.308 12.454 10.551 1.00 96.69 254 LEU A CA 1
ATOM 2066 C C . LEU A 1 254 ? -17.139 12.243 11.810 1.00 96.69 254 LEU A C 1
ATOM 2068 O O . LEU A 1 254 ? -17.992 11.362 11.816 1.00 96.69 254 LEU A O 1
ATOM 2072 N N . LYS A 1 255 ? -16.988 13.088 12.835 1.00 98.25 255 LYS A N 1
ATOM 2073 C CA . LYS A 1 255 ? -17.833 13.030 14.039 1.00 98.25 255 LYS A CA 1
ATOM 2074 C C . LYS A 1 255 ? -19.317 13.221 13.710 1.00 98.25 255 LYS A C 1
ATOM 2076 O O . LYS A 1 255 ? -20.163 12.456 14.172 1.00 98.25 255 LYS A O 1
ATOM 2081 N N . GLN A 1 256 ? -19.634 14.170 12.832 1.00 97.50 256 GLN A N 1
ATOM 2082 C CA . GLN A 1 256 ? -20.997 14.383 12.350 1.00 97.50 256 GLN A CA 1
ATOM 2083 C C . GLN A 1 256 ? -21.539 13.149 11.612 1.00 97.50 256 GLN A C 1
ATOM 2085 O O . GLN A 1 256 ? -22.642 12.691 11.908 1.00 97.50 256 GLN A O 1
ATOM 2090 N N . GLN A 1 257 ? -20.765 12.573 10.684 1.00 95.25 257 GLN A N 1
ATOM 2091 C CA . GLN A 1 257 ? -21.145 11.347 9.969 1.00 95.25 257 GLN A CA 1
ATOM 2092 C C . GLN A 1 257 ? -21.302 10.150 10.914 1.00 95.25 257 GLN A C 1
ATOM 2094 O O . GLN A 1 257 ? -22.244 9.370 10.769 1.00 95.25 257 GLN A O 1
ATOM 2099 N N . SER A 1 258 ? -20.406 10.026 11.894 1.00 97.12 258 SER A N 1
ATOM 2100 C CA . SER A 1 258 ? -20.447 9.017 12.949 1.00 97.12 258 SER A CA 1
ATOM 2101 C C . SER A 1 258 ? -21.782 9.050 13.671 1.00 97.12 258 SER A C 1
ATOM 2103 O O . SER A 1 258 ? -22.502 8.048 13.670 1.00 97.12 258 SER A O 1
ATOM 2105 N N . ASN A 1 259 ? -22.176 10.221 14.173 1.00 97.62 259 ASN A N 1
ATOM 2106 C CA . ASN A 1 259 ? -23.442 10.379 14.873 1.00 97.62 259 ASN A CA 1
ATOM 2107 C C . ASN A 1 259 ? -24.655 10.210 13.952 1.00 97.62 259 ASN A C 1
ATOM 2109 O O . ASN A 1 259 ? -25.622 9.553 14.327 1.00 97.62 259 ASN A O 1
ATOM 2113 N N . GLN A 1 260 ? -24.600 10.722 12.724 1.00 96.31 260 GLN A N 1
ATOM 2114 C CA . GLN A 1 260 ? -25.719 10.631 11.787 1.00 96.31 260 GLN A CA 1
ATOM 2115 C C . GLN A 1 260 ? -26.029 9.189 11.348 1.00 96.31 260 GLN A C 1
ATOM 2117 O O . GLN A 1 260 ? -27.199 8.843 11.186 1.00 96.31 260 GLN A O 1
ATOM 2122 N N . TYR A 1 261 ? -25.006 8.355 11.136 1.00 94.94 261 TYR A N 1
ATOM 2123 C CA . TYR A 1 261 ? -25.164 7.032 10.516 1.00 94.94 261 TYR A CA 1
ATOM 2124 C C . TYR A 1 261 ? -24.821 5.850 11.435 1.00 94.94 261 TYR A C 1
ATOM 2126 O O . TYR A 1 261 ? -24.898 4.695 11.005 1.00 94.94 261 TYR A O 1
ATOM 2134 N N . GLY A 1 262 ? -24.452 6.119 12.688 1.00 96.56 262 GLY A N 1
ATOM 2135 C CA . GLY A 1 262 ? -24.068 5.096 13.657 1.00 96.56 262 GLY A CA 1
ATOM 2136 C C . GLY A 1 262 ? -22.728 4.438 13.341 1.00 96.56 262 GLY A C 1
ATOM 2137 O O . GLY A 1 262 ? -22.579 3.224 13.489 1.00 96.56 262 GLY A O 1
ATOM 2138 N N . TYR A 1 263 ? -21.764 5.207 12.831 1.00 97.50 263 TYR A N 1
ATOM 2139 C CA . TYR A 1 263 ? -20.427 4.688 12.541 1.00 97.50 263 TYR A CA 1
ATOM 2140 C C . TYR A 1 263 ? -19.562 4.791 13.786 1.00 97.50 263 TYR A C 1
ATOM 2142 O O . TYR A 1 263 ? -19.386 5.882 14.317 1.00 97.50 263 TYR A O 1
ATOM 2150 N N . ILE A 1 264 ? -18.994 3.674 14.222 1.00 98.25 264 ILE A N 1
ATOM 2151 C CA . ILE A 1 264 ? -17.935 3.666 15.224 1.00 98.25 264 ILE A CA 1
ATOM 2152 C C . ILE A 1 264 ? -16.622 3.713 14.450 1.00 98.25 264 ILE A C 1
ATOM 2154 O O . ILE A 1 264 ? -16.216 2.715 13.841 1.00 98.25 264 ILE A O 1
ATOM 2158 N N . PHE A 1 265 ? -16.015 4.900 14.400 1.00 98.56 265 PHE A N 1
ATOM 2159 C CA . PHE A 1 265 ? -14.733 5.074 13.730 1.00 98.56 265 PHE A CA 1
ATOM 2160 C C . PHE A 1 265 ? -13.617 4.507 14.591 1.00 98.56 265 PHE A C 1
ATOM 2162 O O . PHE A 1 265 ? -13.615 4.726 15.798 1.00 98.56 265 PHE A O 1
ATOM 2169 N N . ALA A 1 266 ? -12.678 3.807 13.960 1.00 98.56 266 ALA A N 1
ATOM 2170 C CA . ALA A 1 266 ? -11.460 3.333 14.601 1.00 98.56 266 ALA A CA 1
ATOM 2171 C C . ALA A 1 266 ? -10.251 3.579 13.693 1.00 98.56 266 ALA A C 1
ATOM 2173 O O . ALA A 1 266 ? -10.347 3.385 12.478 1.00 98.56 266 ALA A O 1
ATOM 2174 N N . GLY A 1 267 ? -9.124 3.995 14.264 1.00 98.31 267 GLY A N 1
ATOM 2175 C CA . GLY A 1 267 ? -7.928 4.378 13.515 1.00 98.31 267 GLY A CA 1
ATOM 2176 C C . GLY A 1 267 ? -6.645 3.798 14.102 1.00 98.31 267 GLY A C 1
ATOM 2177 O O . GLY A 1 267 ? -6.528 3.629 15.312 1.00 98.31 267 GLY A O 1
ATOM 2178 N N . VAL A 1 268 ? -5.681 3.534 13.217 1.00 98.62 268 VAL A N 1
ATOM 2179 C CA . VAL A 1 268 ? -4.261 3.255 13.509 1.00 98.62 268 VAL A CA 1
ATOM 2180 C C . VAL A 1 268 ? -3.393 3.997 12.488 1.00 98.62 268 VAL A C 1
ATOM 2182 O O . VAL A 1 268 ? -3.880 4.388 11.423 1.00 98.62 268 VAL A O 1
ATOM 2185 N N . ASN A 1 269 ? -2.107 4.177 12.787 1.00 98.31 269 ASN A N 1
ATOM 2186 C CA . ASN A 1 269 ? -1.181 4.877 11.897 1.00 98.31 269 ASN A CA 1
ATOM 2187 C C . ASN A 1 269 ? -0.757 4.031 10.680 1.00 98.31 269 ASN A C 1
ATOM 2189 O O . ASN A 1 269 ? -0.343 2.874 10.807 1.00 98.31 269 ASN A O 1
AT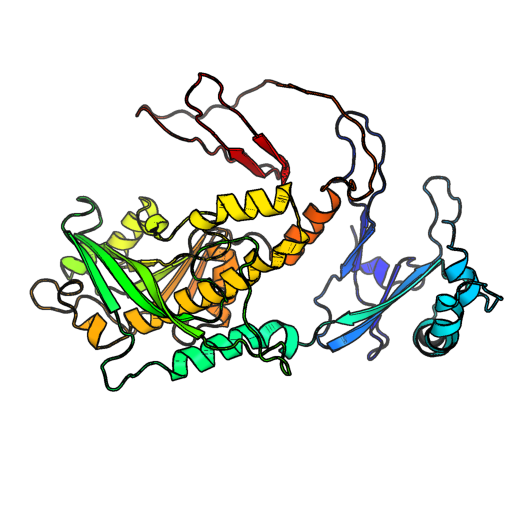OM 2193 N N . TRP A 1 270 ? -0.752 4.655 9.500 1.00 97.31 270 TRP A N 1
ATOM 2194 C CA . TRP A 1 270 ? 0.011 4.230 8.326 1.00 97.31 270 TRP A CA 1
ATOM 2195 C C . TRP A 1 270 ? 1.497 4.501 8.566 1.00 97.31 270 TRP A C 1
ATOM 2197 O O . TRP A 1 270 ? 2.046 5.495 8.089 1.00 97.31 270 TRP A O 1
ATOM 2207 N N . LEU A 1 271 ? 2.147 3.612 9.321 1.00 97.69 271 LEU A N 1
ATOM 2208 C CA . LEU A 1 271 ? 3.585 3.699 9.587 1.00 97.69 271 LEU A CA 1
ATOM 2209 C C . LEU A 1 271 ? 4.387 3.868 8.288 1.00 97.69 271 LEU A C 1
ATOM 2211 O O . LEU A 1 271 ? 4.048 3.300 7.256 1.00 97.69 271 LEU A O 1
ATOM 2215 N N . GLY A 1 272 ? 5.464 4.642 8.342 1.00 93.81 272 GLY A N 1
ATOM 2216 C CA . GLY A 1 272 ? 6.254 5.065 7.184 1.00 93.81 272 GLY A CA 1
ATOM 2217 C C . GLY A 1 272 ? 5.740 6.355 6.539 1.00 93.81 272 GLY A C 1
ATOM 2218 O O . GLY A 1 272 ? 6.491 7.006 5.812 1.00 93.81 272 GLY A O 1
ATOM 2219 N N . MET A 1 273 ? 4.487 6.736 6.806 1.00 94.50 273 MET A N 1
ATOM 2220 C CA . MET A 1 273 ? 3.852 7.954 6.305 1.00 94.50 273 MET A CA 1
ATOM 2221 C C . MET A 1 273 ? 2.888 8.592 7.322 1.00 94.50 273 MET A C 1
ATOM 2223 O O . MET A 1 273 ? 1.951 9.287 6.915 1.00 94.50 273 MET A O 1
ATOM 2227 N N . CYS A 1 274 ? 3.110 8.391 8.624 1.00 96.62 274 CYS A N 1
ATOM 2228 C CA . CYS A 1 274 ? 2.433 9.150 9.674 1.00 96.62 274 CYS A CA 1
ATOM 2229 C C . CYS A 1 274 ? 3.303 10.321 10.160 1.00 96.62 274 CYS A C 1
ATOM 2231 O O . CYS A 1 274 ? 4.441 10.504 9.716 1.00 96.62 274 CYS A O 1
ATOM 2233 N N . ASP A 1 275 ? 2.748 11.168 11.015 1.00 96.31 275 ASP A N 1
ATOM 2234 C CA . ASP A 1 275 ? 3.424 12.339 11.584 1.00 96.31 275 ASP A CA 1
ATOM 2235 C C . ASP A 1 275 ? 4.771 12.008 12.258 1.00 96.31 275 ASP A C 1
ATOM 2237 O O . ASP A 1 275 ? 5.755 12.725 12.059 1.00 96.31 275 ASP A O 1
ATOM 2241 N N . GLU A 1 276 ? 4.853 10.885 12.973 1.00 95.25 276 GLU A N 1
ATOM 2242 C CA . GLU A 1 276 ? 6.084 10.374 13.593 1.00 95.25 276 GLU A CA 1
ATOM 2243 C C . GLU A 1 276 ? 7.215 10.099 12.586 1.00 95.25 276 GLU A C 1
ATOM 2245 O O . GLU A 1 276 ? 8.396 10.171 12.936 1.00 95.25 276 GLU A O 1
ATOM 2250 N N . ASP A 1 277 ? 6.886 9.797 11.326 1.00 95.25 277 ASP A N 1
ATOM 2251 C CA . ASP A 1 277 ? 7.871 9.482 10.288 1.00 95.25 277 ASP A CA 1
ATOM 2252 C C . ASP A 1 277 ? 8.442 10.738 9.608 1.00 95.25 277 ASP A C 1
ATOM 2254 O O . ASP A 1 277 ? 9.504 10.674 8.980 1.00 95.25 277 ASP A O 1
ATOM 2258 N N . VAL A 1 278 ? 7.779 11.896 9.742 1.00 94.19 278 VAL A N 1
ATOM 2259 C CA . VAL A 1 278 ? 8.138 13.147 9.045 1.00 94.19 278 VAL A CA 1
ATOM 2260 C C . VAL A 1 278 ? 9.604 13.551 9.238 1.00 94.19 278 VAL A C 1
ATOM 2262 O O . VAL A 1 278 ? 10.252 13.875 8.232 1.00 94.19 278 VAL A O 1
ATOM 2265 N N . PRO A 1 279 ? 10.178 13.539 10.462 1.00 93.31 279 PRO A N 1
ATOM 2266 C CA . PRO A 1 279 ? 11.575 13.919 10.656 1.00 93.31 279 PRO A CA 1
ATOM 2267 C C . PRO A 1 279 ? 12.541 13.023 9.870 1.00 93.31 279 PRO A C 1
ATOM 2269 O O . PRO A 1 279 ? 13.480 13.524 9.255 1.00 93.31 279 PRO A O 1
ATOM 2272 N N . PHE A 1 280 ? 12.272 11.717 9.825 1.00 93.62 280 PHE A N 1
ATOM 2273 C CA . PHE A 1 280 ? 13.143 10.716 9.205 1.00 93.62 280 PHE A CA 1
ATOM 2274 C C . PHE A 1 280 ? 13.022 10.701 7.685 1.00 93.62 280 PHE A C 1
ATOM 2276 O O . PHE A 1 280 ? 14.030 10.604 6.988 1.00 93.62 280 PHE A O 1
ATOM 2283 N N . VAL A 1 281 ? 11.808 10.877 7.156 1.00 89.62 281 VAL A N 1
ATOM 2284 C CA . VAL A 1 281 ? 11.602 11.064 5.713 1.00 89.62 281 VAL A CA 1
ATOM 2285 C C . VAL A 1 281 ? 12.308 12.335 5.239 1.00 89.62 281 VAL A C 1
ATOM 2287 O O . VAL A 1 281 ? 12.987 12.322 4.213 1.00 89.62 281 VAL A O 1
ATOM 2290 N N . SER A 1 282 ? 12.210 13.421 6.011 1.00 88.12 282 SER A N 1
ATOM 2291 C CA . SER A 1 282 ? 12.897 14.680 5.704 1.00 88.12 282 SER A CA 1
ATOM 2292 C C . SER A 1 282 ? 14.418 14.512 5.729 1.00 88.12 282 SER A C 1
ATOM 2294 O O . SER A 1 282 ? 15.106 14.950 4.807 1.00 88.12 282 SER A O 1
ATOM 2296 N N . GLU A 1 283 ? 14.953 13.844 6.752 1.00 87.62 283 GLU A N 1
ATOM 2297 C CA . GLU A 1 283 ? 16.384 13.557 6.857 1.00 87.62 283 GLU A CA 1
ATOM 2298 C C . GLU A 1 283 ? 16.877 12.686 5.696 1.00 87.62 283 GLU A C 1
ATOM 2300 O O . GLU A 1 283 ? 17.884 13.016 5.070 1.00 87.62 283 GLU A O 1
ATOM 2305 N N . MET A 1 284 ? 16.151 11.623 5.349 1.00 90.25 284 MET A N 1
ATOM 2306 C CA . MET A 1 284 ? 16.465 10.749 4.219 1.00 90.25 284 MET A CA 1
ATOM 2307 C C . MET A 1 284 ? 16.552 11.530 2.902 1.00 90.25 284 MET A C 1
ATOM 2309 O O . MET A 1 284 ? 17.508 11.346 2.147 1.00 90.25 284 MET A O 1
ATOM 2313 N N . ILE A 1 285 ? 15.589 12.419 2.632 1.00 83.69 285 ILE A N 1
ATOM 2314 C CA . ILE A 1 285 ? 15.582 13.259 1.423 1.00 83.69 285 ILE A CA 1
ATOM 2315 C C . ILE A 1 285 ? 16.803 14.187 1.387 1.00 83.69 285 ILE A C 1
ATOM 2317 O O . ILE A 1 285 ? 17.402 14.377 0.329 1.00 83.69 285 ILE A O 1
ATOM 2321 N N . LEU A 1 286 ? 17.183 14.758 2.533 1.00 83.12 286 LEU A N 1
ATOM 2322 C CA . LEU A 1 286 ? 18.279 15.725 2.630 1.00 83.12 286 LEU A CA 1
ATOM 2323 C C . LEU A 1 286 ? 19.672 15.085 2.642 1.00 83.12 286 LEU A C 1
ATOM 2325 O O . LEU A 1 286 ? 20.640 15.744 2.262 1.00 83.12 286 LEU A O 1
ATOM 2329 N N . THR A 1 287 ? 19.793 13.840 3.105 1.00 86.56 287 THR A N 1
ATOM 2330 C CA . THR A 1 287 ? 21.095 13.222 3.402 1.00 86.56 287 THR A CA 1
ATOM 2331 C C . THR A 1 287 ? 21.424 12.039 2.497 1.00 86.56 287 THR A C 1
ATOM 2333 O O . THR A 1 287 ? 22.507 12.008 1.912 1.00 86.56 287 THR A O 1
ATOM 2336 N N . ASN A 1 288 ? 20.526 11.056 2.371 1.00 82.69 288 ASN A N 1
ATOM 2337 C CA . ASN A 1 288 ? 20.792 9.825 1.637 1.00 82.69 288 ASN A CA 1
ATOM 2338 C C . ASN A 1 288 ? 19.503 9.104 1.209 1.00 82.69 288 ASN A C 1
ATOM 2340 O O . ASN A 1 288 ? 18.920 8.320 1.961 1.00 82.69 288 ASN A O 1
ATOM 2344 N N . LEU A 1 289 ? 19.140 9.269 -0.065 1.00 86.25 289 LEU A N 1
ATOM 2345 C CA . LEU A 1 289 ? 17.992 8.598 -0.684 1.00 86.25 289 LEU A CA 1
ATOM 2346 C C . LEU A 1 289 ? 18.126 7.068 -0.757 1.00 86.25 289 LEU A C 1
ATOM 2348 O O . LEU A 1 289 ? 17.128 6.384 -0.953 1.00 86.25 289 LEU A O 1
ATOM 2352 N N . THR A 1 290 ? 19.319 6.501 -0.548 1.00 88.81 290 THR A N 1
ATOM 2353 C CA . THR A 1 290 ? 19.500 5.036 -0.462 1.00 88.81 290 THR A CA 1
ATOM 2354 C C . THR A 1 290 ? 18.731 4.439 0.722 1.00 88.81 290 THR A C 1
ATOM 2356 O O . THR A 1 290 ? 18.429 3.249 0.725 1.00 88.81 290 THR A O 1
ATOM 2359 N N . ASN A 1 291 ? 18.361 5.263 1.709 1.00 90.12 291 ASN A N 1
ATOM 2360 C CA . ASN A 1 291 ? 17.526 4.854 2.833 1.00 90.12 291 ASN A CA 1
ATOM 2361 C C . ASN A 1 291 ? 16.023 4.826 2.516 1.00 90.12 291 ASN A C 1
ATOM 2363 O O . ASN A 1 291 ? 15.254 4.452 3.394 1.00 90.12 291 ASN A O 1
ATOM 2367 N N . PHE A 1 292 ? 15.603 5.110 1.274 1.00 90.19 292 PHE A N 1
ATOM 2368 C CA . PHE A 1 292 ? 14.201 5.033 0.841 1.00 90.19 292 PHE A CA 1
ATOM 2369 C C . PHE A 1 292 ? 13.429 3.792 1.298 1.00 90.19 292 PHE A C 1
ATOM 2371 O O . PHE A 1 292 ? 12.268 3.972 1.662 1.00 90.19 292 PHE A O 1
ATOM 2378 N N . PRO A 1 293 ? 14.019 2.578 1.373 1.00 91.94 293 PRO A N 1
ATOM 2379 C CA . PRO A 1 293 ? 13.306 1.408 1.874 1.00 91.94 293 PRO A CA 1
ATOM 2380 C C . PRO A 1 293 ? 12.668 1.571 3.263 1.00 91.94 293 PRO A C 1
ATOM 2382 O O . PRO A 1 293 ? 11.686 0.886 3.522 1.00 91.94 293 PRO A O 1
ATOM 2385 N N . MET A 1 294 ? 13.112 2.515 4.115 1.00 94.00 294 MET A N 1
ATOM 2386 C CA . MET A 1 294 ? 12.440 2.777 5.402 1.00 94.00 294 MET A CA 1
ATOM 2387 C C . MET A 1 294 ? 10.952 3.131 5.257 1.00 94.00 294 MET A C 1
ATOM 2389 O O . MET A 1 294 ? 10.165 2.819 6.146 1.00 94.00 294 MET A O 1
ATOM 2393 N N . VAL A 1 295 ? 10.552 3.761 4.147 1.00 93.88 295 VAL A N 1
ATOM 2394 C CA . VAL A 1 295 ? 9.165 4.179 3.902 1.00 93.88 295 VAL A CA 1
ATOM 2395 C C . VAL A 1 295 ? 8.271 2.983 3.547 1.00 93.88 295 VAL A C 1
ATOM 2397 O O . VAL A 1 295 ? 7.337 2.710 4.303 1.00 93.88 295 VAL A O 1
ATOM 2400 N N . PRO A 1 296 ? 8.508 2.243 2.439 1.00 92.94 296 PRO A N 1
ATOM 2401 C CA . PRO A 1 296 ? 7.674 1.104 2.094 1.00 92.94 296 PRO A CA 1
ATOM 2402 C C . PRO A 1 296 ? 7.752 -0.003 3.146 1.00 92.94 296 PRO A C 1
ATOM 2404 O O . PRO A 1 296 ? 6.713 -0.585 3.437 1.00 92.94 296 PRO A O 1
ATOM 2407 N N . ASP A 1 297 ? 8.906 -0.272 3.765 1.00 95.69 297 ASP A N 1
ATOM 2408 C CA . ASP A 1 297 ? 9.019 -1.328 4.779 1.00 95.69 297 ASP A CA 1
ATOM 2409 C C . ASP A 1 297 ? 8.137 -1.021 5.996 1.00 95.69 297 ASP A C 1
ATOM 2411 O O . ASP A 1 297 ? 7.364 -1.871 6.442 1.00 95.69 297 ASP A O 1
ATOM 2415 N N . ARG A 1 298 ? 8.152 0.226 6.487 1.00 97.19 298 ARG A N 1
ATOM 2416 C CA . ARG A 1 298 ? 7.240 0.643 7.562 1.00 97.19 298 ARG A CA 1
ATOM 2417 C C . ARG A 1 298 ? 5.779 0.628 7.121 1.00 97.19 298 ARG A C 1
ATOM 2419 O O . ARG A 1 298 ? 4.944 0.184 7.904 1.00 97.19 298 ARG A O 1
ATOM 2426 N N . LEU A 1 299 ? 5.466 0.982 5.872 1.00 96.38 299 LEU A N 1
ATOM 2427 C CA . LEU A 1 299 ? 4.101 0.864 5.336 1.00 96.38 299 LEU A CA 1
ATOM 2428 C C . LEU A 1 299 ? 3.596 -0.581 5.309 1.00 96.38 299 LEU A C 1
ATOM 2430 O O . LEU A 1 299 ? 2.401 -0.791 5.516 1.00 96.38 299 LEU A O 1
ATOM 2434 N N . HIS A 1 300 ? 4.465 -1.577 5.104 1.00 97.19 300 HIS A N 1
ATOM 2435 C CA . HIS A 1 300 ? 4.068 -2.985 5.208 1.00 97.19 300 HIS A CA 1
ATOM 2436 C C . HIS A 1 300 ? 3.611 -3.319 6.634 1.00 97.19 300 HIS A C 1
ATOM 2438 O O . HIS A 1 300 ? 2.543 -3.905 6.826 1.00 97.19 300 HIS A O 1
ATOM 2444 N N . GLN A 1 301 ? 4.371 -2.882 7.643 1.00 98.50 301 GLN A N 1
ATOM 2445 C CA . GLN A 1 301 ? 3.984 -3.051 9.044 1.00 98.50 301 GLN A CA 1
ATOM 2446 C C . GLN A 1 301 ? 2.722 -2.245 9.390 1.00 98.50 301 GLN A C 1
ATOM 2448 O O . GLN A 1 301 ? 1.818 -2.780 10.021 1.00 98.50 301 GLN A O 1
ATOM 2453 N N . GLY A 1 302 ? 2.603 -0.993 8.937 1.00 98.25 302 GLY A N 1
ATOM 2454 C CA . GLY A 1 302 ? 1.405 -0.168 9.138 1.00 98.25 302 GLY A CA 1
ATOM 2455 C C . GLY A 1 302 ? 0.149 -0.781 8.508 1.00 98.25 302 GLY A C 1
ATOM 2456 O O . GLY A 1 302 ? -0.922 -0.779 9.111 1.00 98.25 302 GLY A O 1
ATOM 2457 N N . MET A 1 303 ? 0.282 -1.389 7.327 1.00 98.50 303 MET A N 1
ATOM 2458 C CA . MET A 1 303 ? -0.797 -2.140 6.688 1.00 98.50 303 MET A CA 1
ATOM 2459 C C . MET A 1 303 ? -1.196 -3.373 7.504 1.00 98.50 303 MET A C 1
ATOM 2461 O O . MET A 1 303 ? -2.387 -3.628 7.684 1.00 98.50 303 MET A O 1
ATOM 2465 N N . LEU A 1 304 ? -0.225 -4.120 8.039 1.00 98.75 304 LEU A N 1
ATOM 2466 C CA . LEU A 1 304 ? -0.516 -5.236 8.935 1.00 98.75 304 LEU A CA 1
ATOM 2467 C C . LEU A 1 304 ? -1.237 -4.765 10.205 1.00 98.75 304 LEU A C 1
ATOM 2469 O O . LEU A 1 304 ? -2.246 -5.361 10.574 1.00 98.75 304 LEU A O 1
ATOM 2473 N N . ASN A 1 305 ? -0.779 -3.675 10.826 1.00 98.75 305 ASN A N 1
ATOM 2474 C CA . ASN A 1 305 ? -1.422 -3.074 11.995 1.00 98.75 305 ASN A CA 1
ATOM 2475 C C . ASN A 1 305 ? -2.888 -2.730 11.694 1.00 98.75 305 ASN A C 1
ATOM 2477 O O . ASN A 1 305 ? -3.783 -3.078 12.457 1.00 98.75 305 ASN A O 1
ATOM 2481 N N . ALA A 1 306 ? -3.155 -2.114 10.541 1.00 98.69 306 ALA A N 1
ATOM 2482 C CA . ALA A 1 306 ? -4.504 -1.808 10.081 1.00 98.69 306 ALA A CA 1
ATOM 2483 C C . ALA A 1 306 ? -5.370 -3.064 9.900 1.00 98.69 306 ALA A C 1
ATOM 2485 O O . ALA A 1 306 ? -6.541 -3.058 10.273 1.00 98.69 306 ALA A O 1
ATOM 2486 N N . LEU A 1 307 ? -4.832 -4.147 9.342 1.00 98.75 307 LEU A N 1
ATOM 2487 C CA . LEU A 1 307 ? -5.557 -5.414 9.216 1.00 98.75 307 LEU A CA 1
ATOM 2488 C C . LEU A 1 307 ? -5.838 -6.046 10.590 1.00 98.75 307 LEU A C 1
ATOM 2490 O O . LEU A 1 307 ? -6.933 -6.558 10.822 1.00 98.75 307 LEU A O 1
ATOM 2494 N N . TYR A 1 308 ? -4.875 -5.960 11.508 1.00 98.56 308 TYR A N 1
ATOM 2495 C CA . TYR A 1 308 ? -4.997 -6.430 12.886 1.00 98.56 308 TYR A CA 1
ATOM 2496 C C . TYR A 1 308 ? -6.025 -5.655 13.700 1.00 98.56 308 TYR A C 1
ATOM 2498 O O . TYR A 1 308 ? -6.749 -6.272 14.477 1.00 98.56 308 TYR A O 1
ATOM 2506 N N . LEU A 1 309 ? -6.150 -4.343 13.481 1.00 98.69 309 LEU A N 1
ATOM 2507 C CA . LEU A 1 309 ? -7.192 -3.544 14.117 1.00 98.69 309 LEU A CA 1
ATOM 2508 C C . LEU A 1 309 ? -8.570 -4.138 13.821 1.00 98.69 309 LEU A C 1
ATOM 2510 O O . LEU A 1 309 ? -9.336 -4.374 14.744 1.00 98.69 309 LEU A O 1
ATOM 2514 N N . MET A 1 310 ? -8.873 -4.477 12.564 1.00 98.25 310 MET A N 1
ATOM 2515 C CA . MET A 1 310 ? -10.161 -5.101 12.245 1.00 98.25 310 MET A CA 1
ATOM 2516 C C . MET A 1 310 ? -10.338 -6.465 12.931 1.00 98.25 310 MET A C 1
ATOM 2518 O O . MET A 1 310 ? -11.437 -6.778 13.381 1.00 98.25 310 MET A O 1
ATOM 2522 N N . LYS A 1 311 ? -9.266 -7.261 13.071 1.00 98.06 311 LYS A N 1
ATOM 2523 C CA . LYS A 1 311 ? -9.313 -8.512 13.848 1.00 98.06 311 LYS A CA 1
ATOM 2524 C C . LYS A 1 311 ? -9.608 -8.253 15.328 1.00 98.06 311 LYS A C 1
ATOM 2526 O O . LYS A 1 311 ? -10.421 -8.971 15.907 1.00 98.06 311 LYS A O 1
ATOM 2531 N N . LEU A 1 312 ? -9.023 -7.209 15.918 1.00 98.12 312 LEU A N 1
ATOM 2532 C CA . LEU A 1 312 ? -9.323 -6.778 17.284 1.00 98.12 312 LEU A CA 1
ATOM 2533 C C . LEU A 1 312 ? -10.785 -6.351 17.435 1.00 98.12 312 LEU A C 1
ATOM 2535 O O . LEU A 1 312 ? -11.464 -6.840 18.329 1.00 98.12 312 LEU A O 1
ATOM 2539 N N . LEU A 1 313 ? -11.301 -5.509 16.535 1.00 96.94 313 LEU A N 1
ATOM 2540 C CA . LEU A 1 313 ? -12.695 -5.037 16.572 1.00 96.94 313 LEU A CA 1
ATOM 2541 C C . LEU A 1 313 ? -13.726 -6.181 16.485 1.00 96.94 313 LEU A C 1
ATOM 2543 O O . LEU A 1 313 ? -14.894 -6.001 16.826 1.00 96.94 313 LEU A O 1
ATOM 2547 N N . MET A 1 314 ? -13.302 -7.353 16.010 1.00 94.19 314 MET A N 1
ATOM 2548 C CA . MET A 1 314 ? -14.104 -8.573 15.911 1.00 94.19 314 MET A CA 1
ATOM 2549 C C . MET A 1 314 ? -13.852 -9.578 17.041 1.00 94.19 314 MET A C 1
ATOM 2551 O O . MET A 1 314 ? -14.514 -10.609 17.081 1.00 94.19 314 MET A O 1
ATOM 2555 N N . SER A 1 315 ? -12.871 -9.329 17.904 1.00 96.56 315 SER A N 1
ATOM 2556 C CA . SER A 1 315 ? -12.478 -10.259 18.959 1.00 96.56 315 SER A CA 1
ATOM 2557 C C . SER A 1 315 ? -13.541 -10.288 20.059 1.00 96.56 315 SER A C 1
ATOM 2559 O O . SER A 1 315 ? -14.008 -9.238 20.505 1.00 96.56 315 SER A O 1
ATOM 2561 N N . ASP A 1 316 ? -13.931 -11.483 20.506 1.00 94.56 316 ASP A N 1
ATOM 2562 C CA . ASP A 1 316 ? -14.965 -11.663 21.531 1.00 94.56 316 ASP A CA 1
ATOM 2563 C C . ASP A 1 316 ? -14.590 -10.945 22.831 1.00 94.56 316 ASP A C 1
ATOM 2565 O O . ASP A 1 316 ? -15.437 -10.321 23.472 1.00 94.56 316 ASP A O 1
ATOM 2569 N N . ASN A 1 317 ? -13.311 -10.981 23.210 1.00 93.75 317 ASN A N 1
ATOM 2570 C CA . ASN A 1 317 ? -12.815 -10.279 24.391 1.00 93.75 317 ASN A CA 1
ATOM 2571 C C . ASN A 1 317 ? -12.984 -8.749 24.281 1.00 93.75 317 ASN A C 1
ATOM 2573 O O . ASN A 1 317 ? -13.219 -8.091 25.289 1.00 93.75 317 ASN A O 1
ATOM 2577 N N . PHE A 1 318 ? -12.889 -8.186 23.076 1.00 95.94 318 PHE A N 1
ATOM 2578 C CA . PHE A 1 318 ? -13.010 -6.759 22.803 1.00 95.94 318 PHE A CA 1
ATOM 2579 C C . PHE A 1 318 ? -14.472 -6.338 22.747 1.00 95.94 318 PHE A C 1
ATOM 2581 O O . PHE A 1 318 ? -14.863 -5.382 23.408 1.00 95.94 318 PHE A O 1
ATOM 2588 N N . LEU A 1 319 ? -15.311 -7.101 22.040 1.00 94.38 319 LEU A N 1
ATOM 2589 C CA . LEU A 1 319 ? -16.753 -6.854 21.940 1.00 94.38 319 LEU A CA 1
ATOM 2590 C C . LEU A 1 319 ? -17.464 -6.877 23.302 1.00 94.38 319 LEU A C 1
ATOM 2592 O O . LEU A 1 319 ? -18.474 -6.195 23.473 1.00 94.38 319 LEU A O 1
ATOM 2596 N N . ASN A 1 320 ? -16.930 -7.637 24.262 1.00 93.56 320 ASN A N 1
ATOM 2597 C CA . ASN A 1 320 ? -17.445 -7.718 25.626 1.00 93.56 320 ASN A CA 1
ATOM 2598 C C . ASN A 1 320 ? -16.793 -6.720 26.605 1.00 93.56 320 ASN A C 1
ATOM 2600 O O . ASN A 1 320 ? -17.192 -6.695 27.771 1.00 93.56 320 ASN A O 1
ATOM 2604 N N . ASP A 1 321 ? -15.839 -5.887 26.174 1.00 95.38 321 ASP A N 1
ATOM 2605 C CA . ASP A 1 321 ? -15.197 -4.894 27.044 1.00 95.38 321 ASP A CA 1
ATOM 2606 C C . ASP A 1 321 ? -16.213 -3.857 27.551 1.00 95.38 321 ASP A C 1
ATOM 2608 O O . ASP A 1 321 ? -17.083 -3.386 26.813 1.00 95.38 321 ASP A O 1
ATOM 2612 N N . ALA A 1 322 ? -16.088 -3.456 28.818 1.00 95.31 322 ALA A N 1
ATOM 2613 C CA . ALA A 1 322 ? -16.945 -2.441 29.426 1.00 95.31 322 ALA A CA 1
ATOM 2614 C C . ALA A 1 322 ? -16.885 -1.088 28.685 1.00 95.31 322 ALA A C 1
ATOM 2616 O O . ALA A 1 322 ? -17.874 -0.351 28.661 1.00 95.31 322 ALA A O 1
ATOM 2617 N N . ALA A 1 323 ? -15.762 -0.771 28.035 1.00 94.88 323 ALA A N 1
ATOM 2618 C CA . ALA A 1 323 ? -15.583 0.420 27.215 1.00 94.88 323 ALA A CA 1
ATOM 2619 C C . ALA A 1 323 ? -16.514 0.450 25.989 1.00 94.88 323 ALA A C 1
ATOM 2621 O O . ALA A 1 323 ? -16.848 1.539 25.515 1.00 94.88 323 ALA A O 1
ATOM 2622 N N . LEU A 1 324 ? -16.994 -0.707 25.519 1.00 93.44 324 LEU A N 1
ATOM 2623 C CA . LEU A 1 324 ? -17.950 -0.825 24.412 1.00 93.44 324 LEU A CA 1
ATOM 2624 C C . LEU A 1 324 ? -19.398 -1.045 24.869 1.00 93.44 324 LEU A C 1
ATOM 2626 O O . LEU A 1 324 ? -20.282 -1.249 24.037 1.00 93.44 324 LEU A O 1
ATOM 2630 N N . GLN A 1 325 ? -19.667 -0.997 26.174 1.00 92.25 325 GLN A N 1
ATOM 2631 C CA . GLN A 1 325 ? -21.012 -1.175 26.709 1.00 92.25 325 GLN A CA 1
ATOM 2632 C C . GLN A 1 325 ? -21.642 0.160 27.115 1.00 92.25 325 GLN A C 1
ATOM 2634 O O . GLN A 1 325 ? -20.995 1.034 27.704 1.00 92.25 325 GLN A O 1
ATOM 2639 N N . PHE A 1 326 ? -22.940 0.284 26.835 1.00 92.81 326 PHE A N 1
ATOM 2640 C CA . PHE A 1 326 ? -23.805 1.353 27.333 1.00 92.81 326 PHE A CA 1
ATOM 2641 C C . PHE A 1 326 ? -25.058 0.720 27.931 1.00 92.81 326 PHE A C 1
ATOM 2643 O O . PHE A 1 326 ? -25.685 -0.135 27.304 1.00 92.81 326 PHE A O 1
ATOM 2650 N N . ASP A 1 327 ? -25.388 1.090 29.169 1.00 89.19 327 ASP A N 1
ATOM 2651 C CA . ASP A 1 327 ? -26.478 0.489 29.954 1.00 89.19 327 ASP A CA 1
ATOM 2652 C C . ASP A 1 327 ? -26.402 -1.048 30.052 1.00 89.19 327 ASP A C 1
ATOM 2654 O O . ASP A 1 327 ? -27.414 -1.750 30.013 1.00 89.19 327 ASP A O 1
ATOM 2658 N N . GLY A 1 328 ? -25.177 -1.585 30.141 1.00 85.62 328 GLY A N 1
ATOM 2659 C CA . GLY A 1 328 ? -24.914 -3.028 30.217 1.00 85.62 328 GLY A CA 1
ATOM 2660 C C . GLY A 1 328 ? -25.231 -3.801 28.932 1.00 85.62 328 GLY A C 1
ATOM 2661 O O . GLY A 1 328 ? -25.365 -5.022 28.973 1.00 85.62 328 GLY A O 1
ATOM 2662 N N . LYS A 1 329 ? -25.393 -3.106 27.798 1.00 87.62 329 LYS A N 1
ATOM 2663 C CA . LYS A 1 329 ? -25.665 -3.701 26.486 1.00 87.62 329 LYS A CA 1
ATOM 2664 C C . LYS A 1 329 ? -24.545 -3.389 25.502 1.00 87.62 329 LYS A C 1
ATOM 2666 O O . LYS A 1 329 ? -23.999 -2.285 25.494 1.00 87.62 329 LYS A O 1
ATOM 2671 N N . GLN A 1 330 ? -24.266 -4.356 24.636 1.00 88.00 330 GLN A N 1
ATOM 2672 C CA . GLN A 1 330 ? -23.432 -4.165 23.456 1.00 88.00 330 GLN A CA 1
ATOM 2673 C C . GLN A 1 330 ? -24.130 -3.213 22.478 1.00 88.00 330 GLN A C 1
ATOM 2675 O O . GLN A 1 330 ? -25.329 -3.343 22.229 1.00 88.00 330 GLN A O 1
ATOM 2680 N N . VAL A 1 331 ? -23.370 -2.272 21.920 1.00 91.00 331 VAL A N 1
ATOM 2681 C CA . VAL A 1 331 ? -23.893 -1.239 21.009 1.00 91.00 331 VAL A CA 1
ATOM 2682 C C . VAL A 1 331 ? -23.430 -1.405 19.562 1.00 91.00 331 VAL A C 1
ATOM 2684 O O . VAL A 1 331 ? -23.702 -0.548 18.727 1.00 91.00 331 VAL A O 1
ATOM 2687 N N . VAL A 1 332 ? -22.718 -2.488 19.244 1.00 92.44 332 VAL A N 1
ATOM 2688 C CA . VAL A 1 332 ? -22.107 -2.706 17.929 1.00 92.44 332 VAL A CA 1
ATOM 2689 C C . VAL A 1 332 ? -22.501 -4.048 17.325 1.00 92.44 332 VAL A C 1
ATOM 2691 O O . VAL A 1 332 ? -22.488 -5.069 18.009 1.00 92.44 332 VAL A O 1
ATOM 2694 N N . ASP A 1 333 ? -22.803 -4.047 16.027 1.00 90.44 333 ASP A N 1
ATOM 2695 C CA . ASP A 1 333 ? -22.943 -5.250 15.210 1.00 90.44 333 ASP A CA 1
ATOM 2696 C C . ASP A 1 333 ? -21.580 -5.596 14.577 1.00 90.44 333 ASP A C 1
ATOM 2698 O O . ASP A 1 333 ? -21.146 -4.914 13.638 1.00 90.44 333 ASP A O 1
ATOM 2702 N N . PRO A 1 334 ? -20.895 -6.658 15.044 1.00 87.75 334 PRO A N 1
ATOM 2703 C CA . PRO A 1 334 ? -19.566 -7.016 14.553 1.00 87.75 334 PRO A CA 1
ATOM 2704 C C . PRO A 1 334 ? -19.570 -7.530 13.106 1.00 87.75 334 PRO A C 1
ATOM 2706 O O . PRO A 1 334 ? -18.510 -7.635 12.491 1.00 87.75 334 PRO A O 1
ATOM 2709 N N . SER A 1 335 ? -20.736 -7.838 12.524 1.00 90.62 335 SER A N 1
ATOM 2710 C CA . SER A 1 335 ? -20.837 -8.232 11.115 1.00 90.62 335 SER A CA 1
ATOM 2711 C C . SER A 1 335 ? -20.733 -7.032 10.164 1.00 90.62 335 SER A C 1
ATOM 2713 O O . SER A 1 335 ? -20.282 -7.183 9.020 1.00 90.62 335 SER A O 1
ATOM 2715 N N . LEU A 1 336 ? -21.088 -5.828 10.634 1.00 94.12 336 LEU A N 1
ATOM 2716 C CA . LEU A 1 336 ? -21.079 -4.593 9.854 1.00 94.12 336 LEU A CA 1
ATOM 2717 C C . LEU A 1 336 ? -19.702 -3.927 9.905 1.00 94.12 336 LEU A C 1
ATOM 2719 O O . LEU A 1 336 ? -19.441 -3.036 10.709 1.00 94.12 336 LEU A O 1
ATOM 2723 N N . ARG A 1 337 ? -18.829 -4.348 8.990 1.00 95.12 337 ARG A N 1
ATOM 2724 C CA . ARG A 1 337 ? -17.425 -3.926 8.914 1.00 95.12 337 ARG A CA 1
ATOM 2725 C C . ARG A 1 337 ? -17.162 -3.177 7.618 1.00 95.12 337 ARG A C 1
ATOM 2727 O O . ARG A 1 337 ? -17.469 -3.682 6.536 1.00 95.12 337 ARG A O 1
ATOM 2734 N N . ASN A 1 338 ? -16.622 -1.969 7.727 1.00 96.69 338 ASN A N 1
ATOM 2735 C CA . ASN A 1 338 ? -16.409 -1.077 6.592 1.00 96.69 338 ASN A CA 1
ATOM 2736 C C . ASN A 1 338 ? -15.054 -0.378 6.702 1.00 96.69 338 ASN A C 1
ATOM 2738 O O . ASN A 1 338 ? -14.492 -0.245 7.789 1.00 96.69 338 ASN A O 1
ATOM 2742 N N . TYR A 1 339 ? -14.571 0.108 5.566 1.00 98.12 339 TYR A N 1
ATOM 2743 C CA . TYR A 1 339 ? -13.389 0.953 5.477 1.00 98.12 339 TYR A CA 1
ATOM 2744 C C . TYR A 1 339 ? -13.753 2.335 4.929 1.00 98.12 339 TYR A C 1
ATOM 2746 O O . TYR A 1 339 ? -14.582 2.456 4.023 1.00 98.12 339 TYR A O 1
ATOM 2754 N N . TYR A 1 340 ? -13.097 3.376 5.428 1.00 97.62 340 TYR A N 1
ATOM 2755 C CA . TYR A 1 340 ? -13.105 4.699 4.818 1.00 97.62 340 TYR A CA 1
ATOM 2756 C C . TYR A 1 340 ? -11.705 5.311 4.911 1.00 97.62 340 TYR A C 1
ATOM 2758 O O . TYR A 1 340 ? -11.048 5.199 5.932 1.00 97.62 340 TYR A O 1
ATOM 2766 N N . GLY A 1 341 ? -11.216 5.968 3.868 1.00 94.81 341 GLY A N 1
ATOM 2767 C CA . GLY A 1 341 ? -9.975 6.729 3.961 1.00 94.81 341 GLY A CA 1
ATOM 2768 C C . GLY A 1 341 ? -9.923 7.827 2.919 1.00 94.81 341 GLY A C 1
ATOM 2769 O O . GLY A 1 341 ? -10.466 7.666 1.823 1.00 94.81 341 GLY A O 1
ATOM 2770 N N . ASN A 1 342 ? -9.262 8.930 3.261 1.00 91.00 342 ASN A N 1
ATOM 2771 C CA . ASN A 1 342 ? -9.076 10.075 2.377 1.00 91.00 342 ASN A CA 1
ATOM 2772 C C . ASN A 1 342 ? -7.594 10.284 2.049 1.00 91.00 342 ASN A C 1
ATOM 2774 O O . ASN A 1 342 ? -6.728 10.072 2.894 1.00 91.00 342 ASN A O 1
ATOM 2778 N N . SER A 1 343 ? -7.281 10.731 0.829 1.00 92.88 343 SER A N 1
ATOM 2779 C CA . SER A 1 343 ? -5.906 11.039 0.401 1.00 92.88 343 SER A CA 1
ATOM 2780 C C . SER A 1 343 ? -4.979 9.819 0.536 1.00 92.88 343 SER A C 1
ATOM 2782 O O . SER A 1 343 ? -5.233 8.813 -0.127 1.00 92.88 343 SER A O 1
ATOM 2784 N N . LEU A 1 344 ? -3.959 9.839 1.407 1.00 92.88 344 LEU A N 1
ATOM 2785 C CA . LEU A 1 344 ? -3.144 8.654 1.714 1.00 92.88 344 LEU A CA 1
ATOM 2786 C C . LEU A 1 344 ? -4.003 7.480 2.193 1.00 92.88 344 LEU A C 1
ATOM 2788 O O . LEU A 1 344 ? -3.785 6.359 1.746 1.00 92.88 344 LEU A O 1
ATOM 2792 N N . GLY A 1 345 ? -5.017 7.724 3.023 1.00 94.62 345 GLY A N 1
ATOM 2793 C CA . GLY A 1 345 ? -5.987 6.710 3.418 1.00 94.62 345 GLY A CA 1
ATOM 2794 C C . GLY A 1 345 ? -6.789 6.180 2.235 1.00 94.62 345 GLY A C 1
ATOM 2795 O O . GLY A 1 345 ? -7.171 5.023 2.214 1.00 94.62 345 GLY A O 1
ATOM 2796 N N . GLY A 1 346 ? -6.989 6.970 1.184 1.00 92.00 346 GLY A N 1
ATOM 2797 C CA . GLY A 1 346 ? -7.533 6.468 -0.074 1.00 92.00 346 GLY A CA 1
ATOM 2798 C C . GLY A 1 346 ? -6.532 5.580 -0.834 1.00 92.00 346 GLY A C 1
ATOM 2799 O O . GLY A 1 346 ? -6.900 4.499 -1.298 1.00 92.00 346 GLY A O 1
ATOM 2800 N N . ILE A 1 347 ? -5.263 6.008 -0.931 1.00 90.00 347 ILE A N 1
ATOM 2801 C CA . ILE A 1 347 ? -4.171 5.258 -1.585 1.00 90.00 347 ILE A CA 1
ATOM 2802 C C . ILE A 1 347 ? -3.972 3.911 -0.889 1.00 90.00 347 ILE A C 1
ATOM 2804 O O . ILE A 1 347 ? -4.141 2.856 -1.501 1.00 90.00 347 ILE A O 1
ATOM 2808 N N . MET A 1 348 ? -3.649 3.941 0.402 1.00 93.38 348 MET A N 1
ATOM 2809 C CA . MET A 1 348 ? -3.427 2.751 1.217 1.00 93.38 348 MET A CA 1
ATOM 2810 C C . MET A 1 348 ? -4.721 1.968 1.408 1.00 93.38 348 MET A C 1
ATOM 2812 O O . MET A 1 348 ? -4.686 0.744 1.435 1.00 93.38 348 MET A O 1
ATOM 2816 N N . GLY A 1 349 ? -5.873 2.637 1.422 1.00 94.12 349 GLY A N 1
ATOM 2817 C CA . GLY A 1 349 ? -7.184 2.000 1.427 1.00 94.12 349 GLY A CA 1
ATOM 2818 C C . GLY A 1 349 ? -7.420 1.071 0.245 1.00 94.12 349 GLY A C 1
ATOM 2819 O O . GLY A 1 349 ? -7.988 -0.002 0.421 1.00 94.12 349 GLY A O 1
ATOM 2820 N N . SER A 1 350 ? -6.926 1.413 -0.949 1.00 91.69 350 SER A N 1
ATOM 2821 C CA . SER A 1 350 ? -7.007 0.510 -2.106 1.00 91.69 350 SER A CA 1
ATOM 2822 C C . SER A 1 350 ? -6.225 -0.796 -1.885 1.00 91.69 350 SER A C 1
ATOM 2824 O O . SER A 1 350 ? -6.695 -1.881 -2.240 1.00 91.69 350 SER A O 1
ATOM 2826 N N . VAL A 1 351 ? -5.070 -0.708 -1.218 1.00 92.62 351 VAL A N 1
ATOM 2827 C CA . VAL A 1 351 ? -4.246 -1.863 -0.841 1.00 92.62 351 VAL A CA 1
ATOM 2828 C C . VAL A 1 351 ? -4.916 -2.650 0.288 1.00 92.62 351 VAL A C 1
ATOM 2830 O O . VAL A 1 351 ? -5.065 -3.865 0.178 1.00 92.62 351 VAL A O 1
ATOM 2833 N N . TYR A 1 352 ? -5.406 -1.966 1.326 1.00 96.50 352 TYR A N 1
ATOM 2834 C CA . TYR A 1 352 ? -6.147 -2.566 2.437 1.00 96.50 352 TYR A CA 1
ATOM 2835 C C . TYR A 1 352 ? -7.345 -3.375 1.938 1.00 96.50 352 TYR A C 1
ATOM 2837 O O . TYR A 1 352 ? -7.491 -4.540 2.298 1.00 96.50 352 TYR A O 1
ATOM 2845 N N . MET A 1 353 ? -8.162 -2.799 1.051 1.00 95.56 353 MET A N 1
ATOM 2846 C CA . MET A 1 353 ? -9.338 -3.468 0.488 1.00 95.56 353 MET A CA 1
ATOM 2847 C C . MET A 1 353 ? -8.986 -4.677 -0.387 1.00 95.56 353 MET A C 1
ATOM 2849 O O . MET A 1 353 ? -9.827 -5.549 -0.580 1.00 95.56 353 MET A O 1
ATOM 2853 N N . THR A 1 354 ? -7.753 -4.755 -0.893 1.00 92.44 354 THR A N 1
ATOM 2854 C CA . THR A 1 354 ? -7.250 -5.926 -1.628 1.00 92.44 354 THR A CA 1
ATOM 2855 C C . THR A 1 354 ? -6.735 -7.021 -0.683 1.00 92.44 354 THR A C 1
ATOM 2857 O O . THR A 1 354 ? -6.759 -8.200 -1.031 1.00 92.44 354 THR A O 1
ATOM 2860 N N . LEU A 1 355 ? -6.259 -6.650 0.510 1.00 95.56 355 LEU A N 1
ATOM 2861 C CA . LEU A 1 355 ? -5.642 -7.568 1.473 1.00 95.56 355 LEU A CA 1
ATOM 2862 C C . LEU A 1 355 ? -6.600 -8.070 2.555 1.00 95.56 355 LEU A C 1
ATOM 2864 O O . LEU A 1 355 ? -6.397 -9.168 3.073 1.00 95.56 355 LEU A O 1
ATOM 2868 N N . THR A 1 356 ? -7.598 -7.279 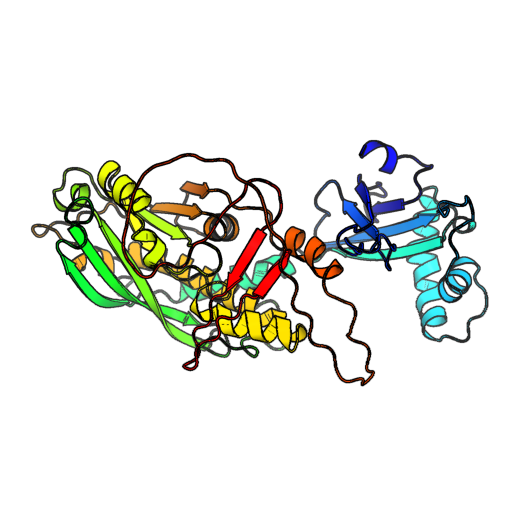2.931 1.00 96.25 356 THR A N 1
ATOM 2869 C CA . THR A 1 356 ? -8.532 -7.614 4.008 1.00 96.25 356 THR A CA 1
ATOM 2870 C C . THR A 1 356 ? -9.362 -8.853 3.683 1.00 96.25 356 THR A C 1
ATOM 2872 O O . THR A 1 356 ? -9.784 -9.071 2.549 1.00 96.25 356 THR A O 1
ATOM 2875 N N . THR A 1 357 ? -9.613 -9.667 4.707 1.00 95.81 357 THR A N 1
ATOM 2876 C CA . THR A 1 357 ? -10.492 -10.845 4.636 1.00 95.81 357 THR A CA 1
ATOM 2877 C C . THR A 1 357 ? -11.849 -10.599 5.298 1.00 95.81 357 THR A C 1
ATOM 2879 O O . THR A 1 357 ? -12.715 -11.468 5.287 1.00 95.81 357 THR A O 1
ATOM 2882 N N . ASP A 1 358 ? -12.029 -9.418 5.894 1.00 95.06 358 ASP A N 1
ATOM 2883 C CA . ASP A 1 358 ? -13.111 -9.126 6.840 1.00 95.06 358 ASP A CA 1
ATOM 2884 C C . ASP A 1 358 ? -14.000 -7.973 6.371 1.00 95.06 358 ASP A C 1
ATOM 2886 O O . ASP A 1 358 ? -15.168 -7.887 6.754 1.00 95.06 358 ASP A O 1
ATOM 2890 N N . VAL A 1 359 ? -13.462 -7.097 5.520 1.00 94.94 359 VAL A N 1
ATOM 2891 C CA . VAL A 1 359 ? -14.142 -5.893 5.044 1.00 94.94 359 VAL A CA 1
ATOM 2892 C C . VAL A 1 359 ? -14.482 -6.031 3.567 1.00 94.94 359 VAL A C 1
ATOM 2894 O O . VAL A 1 359 ? -13.610 -6.141 2.715 1.00 94.94 359 VAL A O 1
ATOM 2897 N N . ILE A 1 360 ? -15.775 -5.975 3.253 1.00 93.38 360 ILE A N 1
ATOM 2898 C CA . ILE A 1 360 ? -16.284 -6.114 1.876 1.00 93.38 360 ILE A CA 1
ATOM 2899 C C . ILE A 1 360 ? -16.805 -4.799 1.283 1.00 93.38 360 ILE A C 1
ATOM 2901 O O . ILE A 1 360 ? -17.207 -4.756 0.121 1.00 93.38 360 ILE A O 1
ATOM 2905 N N . ARG A 1 361 ? -16.846 -3.723 2.078 1.00 92.69 361 ARG A N 1
ATOM 2906 C CA . ARG A 1 361 ? -17.299 -2.390 1.658 1.00 92.69 361 ARG A CA 1
ATOM 2907 C C . ARG A 1 361 ? -16.293 -1.344 2.111 1.00 92.69 361 ARG A C 1
ATOM 2909 O O . ARG A 1 361 ? -15.988 -1.251 3.297 1.00 92.69 361 ARG A O 1
ATOM 2916 N N . GLY A 1 362 ? -15.807 -0.555 1.161 1.00 94.44 362 GLY A N 1
ATOM 2917 C CA . GLY A 1 362 ? -14.851 0.511 1.416 1.00 94.44 362 GLY A CA 1
ATOM 2918 C C . GLY A 1 362 ? -15.171 1.752 0.596 1.00 94.44 362 GLY A C 1
ATOM 2919 O O . GLY A 1 362 ? -15.565 1.641 -0.565 1.00 94.44 362 GLY A O 1
ATOM 2920 N N . THR A 1 363 ? -14.970 2.922 1.193 1.00 94.75 363 THR A N 1
ATOM 2921 C CA . THR A 1 363 ? -14.976 4.210 0.496 1.00 94.75 363 THR A CA 1
ATOM 2922 C C . THR A 1 363 ? -13.546 4.732 0.431 1.00 94.75 363 THR A C 1
ATOM 2924 O O . THR A 1 363 ? -12.883 4.856 1.458 1.00 94.75 363 THR A O 1
ATOM 2927 N N . ILE A 1 364 ? -13.071 5.052 -0.770 1.00 90.56 364 ILE A N 1
ATOM 2928 C CA . ILE A 1 364 ? -11.762 5.679 -0.989 1.00 90.56 364 ILE A CA 1
ATOM 2929 C C . ILE A 1 364 ? -11.979 7.102 -1.502 1.00 90.56 364 ILE A C 1
ATOM 2931 O O . ILE A 1 364 ? -12.412 7.318 -2.633 1.00 90.56 364 ILE A O 1
ATOM 2935 N N . GLY A 1 365 ? -11.744 8.087 -0.644 1.00 86.69 365 GLY A N 1
ATOM 2936 C CA . GLY A 1 365 ? -11.905 9.493 -0.981 1.00 86.69 365 GLY A CA 1
ATOM 2937 C C . GLY A 1 365 ? -10.590 10.100 -1.450 1.00 86.69 365 GLY A C 1
ATOM 2938 O O . GLY A 1 365 ? -9.540 9.902 -0.844 1.00 86.69 365 GLY A O 1
ATOM 2939 N N . VAL A 1 366 ? -10.646 10.829 -2.566 1.00 88.44 366 VAL A N 1
ATOM 2940 C CA . VAL A 1 366 ? -9.508 11.556 -3.161 1.00 88.44 366 VAL A CA 1
ATOM 2941 C C . VAL A 1 366 ? -8.163 10.793 -3.114 1.00 88.44 366 VAL A C 1
ATOM 2943 O O . VAL A 1 366 ? -7.154 11.383 -2.737 1.00 88.44 366 VAL A O 1
ATOM 2946 N N . PRO A 1 367 ? -8.103 9.498 -3.500 1.00 81.56 367 PRO A N 1
ATOM 2947 C CA . PRO A 1 367 ? -6.938 8.627 -3.300 1.00 81.56 367 PRO A CA 1
ATOM 2948 C C . PRO A 1 367 ? -5.724 8.991 -4.174 1.00 81.56 367 PRO A C 1
ATOM 2950 O O . PRO A 1 367 ? -4.845 8.165 -4.353 1.00 81.56 367 PRO A O 1
ATOM 2953 N N . GLY A 1 368 ? -5.667 10.174 -4.790 1.00 69.50 368 GLY A N 1
ATOM 2954 C CA . GLY A 1 368 ? -4.593 10.545 -5.713 1.00 69.50 368 GLY A CA 1
ATOM 2955 C C . GLY A 1 368 ? -4.338 9.497 -6.811 1.00 69.50 368 GLY A C 1
ATOM 2956 O O . GLY A 1 368 ? -5.265 8.889 -7.346 1.00 69.50 368 GLY A O 1
ATOM 2957 N N . PHE A 1 369 ? -3.061 9.313 -7.151 1.00 65.38 369 PHE A N 1
ATOM 2958 C CA . PHE A 1 369 ? -2.538 8.300 -8.075 1.00 65.38 369 PHE A CA 1
ATOM 2959 C C . PHE A 1 369 ? -1.658 7.278 -7.318 1.00 65.38 369 PHE A C 1
ATOM 2961 O O . PHE A 1 369 ? -1.146 7.595 -6.244 1.00 65.38 369 PHE A O 1
ATOM 2968 N N . PRO A 1 370 ? -1.414 6.063 -7.847 1.00 67.50 370 PRO A N 1
ATOM 2969 C CA . PRO A 1 370 ? -0.466 5.128 -7.237 1.00 67.50 370 PRO A CA 1
ATOM 2970 C C . PRO A 1 370 ? 0.939 5.737 -7.081 1.00 67.50 370 PRO A C 1
ATOM 2972 O O . PRO A 1 370 ? 1.457 6.346 -8.019 1.00 67.50 370 PRO A O 1
ATOM 2975 N N . PHE A 1 371 ? 1.592 5.517 -5.931 1.00 69.50 371 PHE A N 1
ATOM 2976 C CA . PHE A 1 371 ? 2.925 6.067 -5.627 1.00 69.50 371 PHE A CA 1
ATOM 2977 C C . PHE A 1 371 ? 3.989 5.863 -6.715 1.00 69.50 371 PHE A C 1
ATOM 2979 O O . PHE A 1 371 ? 4.712 6.819 -6.986 1.00 69.50 371 PHE A O 1
ATOM 2986 N N . PRO A 1 372 ? 4.089 4.703 -7.399 1.00 63.00 372 PRO A N 1
ATOM 2987 C CA . PRO A 1 372 ? 5.061 4.545 -8.479 1.00 63.00 372 PRO A CA 1
ATOM 2988 C C . PRO A 1 372 ? 4.915 5.597 -9.586 1.00 63.00 372 PRO A C 1
ATOM 2990 O O . PRO A 1 372 ? 5.916 6.059 -10.124 1.00 63.00 372 PRO A O 1
ATOM 2993 N N . CYS A 1 373 ? 3.687 6.028 -9.890 1.00 59.75 373 CYS A N 1
ATOM 2994 C CA . CYS A 1 373 ? 3.433 7.082 -10.869 1.00 59.75 373 CYS A CA 1
ATOM 2995 C C . CYS A 1 373 ? 3.842 8.469 -10.343 1.00 59.75 373 CYS A C 1
ATOM 2997 O O . CYS A 1 373 ? 4.375 9.261 -11.113 1.00 59.75 373 CYS A O 1
ATOM 2999 N N . PHE A 1 374 ? 3.657 8.746 -9.046 1.00 55.66 374 PHE A N 1
ATOM 3000 C CA . PHE A 1 374 ? 4.130 9.987 -8.415 1.00 55.66 374 PHE A CA 1
ATOM 3001 C C . PHE A 1 374 ? 5.661 10.068 -8.366 1.00 55.66 374 PHE A C 1
ATOM 3003 O O . PHE A 1 374 ? 6.245 11.082 -8.743 1.00 55.66 374 PHE A O 1
ATOM 3010 N N . CYS A 1 375 ? 6.330 8.996 -7.937 1.00 54.81 375 CYS A N 1
ATOM 3011 C CA . CYS A 1 375 ? 7.786 8.979 -7.794 1.00 54.81 375 CYS A CA 1
ATOM 3012 C C . CYS A 1 375 ? 8.514 9.103 -9.141 1.00 54.81 375 CYS A C 1
ATOM 3014 O O .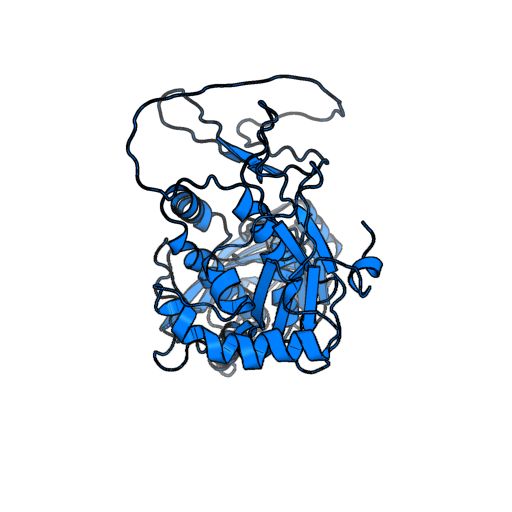 CYS A 1 375 ? 9.595 9.681 -9.184 1.00 54.81 375 CYS A O 1
ATOM 3016 N N . LEU A 1 376 ? 7.925 8.610 -10.238 1.00 48.81 376 LEU A N 1
ATOM 3017 C CA . LEU A 1 376 ? 8.475 8.769 -11.590 1.00 48.81 376 LEU A CA 1
ATOM 3018 C C . LEU A 1 376 ? 8.541 10.239 -12.032 1.00 48.81 376 LEU A C 1
ATOM 3020 O O . LEU A 1 376 ? 9.528 10.628 -12.648 1.00 48.81 376 LEU A O 1
ATOM 3024 N N . ALA A 1 377 ? 7.541 11.051 -11.678 1.00 41.06 377 ALA A N 1
ATOM 3025 C CA . ALA A 1 377 ? 7.520 12.482 -11.988 1.00 41.06 377 ALA A CA 1
ATOM 3026 C C . ALA A 1 377 ? 8.444 13.309 -11.070 1.00 41.06 377 ALA A C 1
ATOM 3028 O O . ALA A 1 377 ? 9.010 14.310 -11.495 1.00 41.06 377 ALA A O 1
ATOM 3029 N N . ALA A 1 378 ? 8.625 12.888 -9.812 1.00 44.72 378 ALA A N 1
ATOM 3030 C CA . ALA A 1 378 ? 9.462 13.599 -8.841 1.00 44.72 378 ALA A CA 1
ATOM 3031 C C . ALA A 1 378 ? 10.962 13.250 -8.938 1.00 44.72 378 ALA A C 1
ATOM 3033 O O . ALA A 1 378 ? 11.820 14.079 -8.640 1.00 44.72 378 ALA A O 1
ATOM 3034 N N . ALA A 1 379 ? 11.319 12.033 -9.366 1.00 42.22 379 ALA A N 1
ATOM 3035 C CA . ALA A 1 379 ? 12.720 11.605 -9.466 1.00 42.22 379 ALA A CA 1
ATOM 3036 C C . ALA A 1 379 ? 13.537 12.428 -10.478 1.00 42.22 379 ALA A C 1
ATOM 3038 O O . ALA A 1 379 ? 14.763 12.475 -10.392 1.00 42.22 379 ALA A O 1
ATOM 3039 N N . THR A 1 380 ? 12.870 13.082 -11.426 1.00 38.53 380 THR A N 1
ATOM 3040 C CA . THR A 1 380 ? 13.501 13.874 -12.482 1.00 38.53 380 THR A CA 1
ATOM 3041 C C . THR A 1 380 ? 13.683 15.353 -12.111 1.00 38.53 380 THR A C 1
ATOM 3043 O O . THR A 1 380 ? 14.509 16.033 -12.720 1.00 38.53 380 THR A O 1
ATOM 3046 N N . SER A 1 381 ? 12.981 15.842 -11.079 1.00 35.88 381 SER A N 1
ATOM 3047 C CA . SER A 1 381 ? 13.103 17.213 -10.557 1.00 35.88 381 SER A CA 1
ATOM 3048 C C . SER A 1 381 ? 14.171 17.355 -9.465 1.00 35.88 381 SER A C 1
ATOM 3050 O O . SER A 1 381 ? 14.635 18.464 -9.180 1.00 35.88 381 SER A O 1
ATOM 3052 N N . LEU A 1 382 ? 14.616 16.239 -8.875 1.00 36.12 382 LEU A N 1
ATOM 3053 C CA . LEU A 1 382 ? 15.707 16.231 -7.907 1.00 36.12 382 LEU A CA 1
ATOM 3054 C C . LEU A 1 382 ? 17.032 16.554 -8.619 1.00 36.12 382 LEU A C 1
ATOM 3056 O O . LEU A 1 382 ? 17.419 15.846 -9.552 1.00 36.12 382 LEU A O 1
ATOM 3060 N N . PRO A 1 383 ? 17.760 17.613 -8.209 1.00 34.97 383 PRO A N 1
ATOM 3061 C CA . PRO A 1 383 ? 18.983 17.993 -8.887 1.00 34.97 383 PRO A CA 1
ATOM 3062 C C . PRO A 1 383 ? 19.973 16.830 -8.880 1.00 34.97 383 PRO A C 1
ATOM 3064 O O . PRO A 1 383 ? 20.361 16.327 -7.826 1.00 34.97 383 PRO A O 1
ATOM 3067 N N . SER A 1 384 ? 20.450 16.467 -10.068 1.00 30.81 384 SER A N 1
ATOM 3068 C CA . SER A 1 384 ? 21.612 15.611 -10.282 1.00 30.81 384 SER A CA 1
ATOM 3069 C C . SER A 1 384 ? 22.871 16.278 -9.702 1.00 30.81 384 SER A C 1
ATOM 3071 O O . SER A 1 384 ? 23.691 16.850 -10.419 1.00 30.81 384 SER A O 1
ATOM 3073 N N . LYS A 1 385 ? 23.018 16.256 -8.379 1.00 29.69 385 LYS A N 1
ATOM 3074 C CA . LYS A 1 385 ? 24.249 16.580 -7.651 1.00 29.69 385 LYS A CA 1
ATOM 3075 C C . LYS A 1 385 ? 24.648 15.417 -6.744 1.00 29.69 385 LYS A C 1
ATOM 3077 O O . LYS A 1 385 ? 25.113 15.609 -5.631 1.00 29.69 385 LYS A O 1
ATOM 3082 N N . ILE A 1 386 ? 24.555 14.198 -7.270 1.00 28.33 386 ILE A N 1
ATOM 3083 C CA . ILE A 1 386 ? 25.423 13.097 -6.841 1.00 28.33 386 ILE A CA 1
ATOM 3084 C C . ILE A 1 386 ? 26.555 13.005 -7.871 1.00 28.33 386 ILE A C 1
ATOM 3086 O O . ILE A 1 386 ? 26.670 12.072 -8.654 1.00 28.33 386 ILE A O 1
ATOM 3090 N N . SER A 1 387 ? 27.375 14.051 -7.925 1.00 25.25 387 SER A N 1
ATOM 3091 C CA . SER A 1 387 ? 28.726 13.963 -8.470 1.00 25.25 387 SER A CA 1
ATOM 3092 C C . SER A 1 387 ? 29.613 14.789 -7.559 1.00 25.25 387 SER A C 1
ATOM 3094 O O . SER A 1 387 ? 29.401 15.993 -7.409 1.00 25.25 387 SER A O 1
ATOM 3096 N N . SER A 1 388 ? 30.576 14.128 -6.928 1.00 32.56 388 SER A N 1
ATOM 3097 C CA . SER A 1 388 ? 31.610 14.739 -6.105 1.00 32.56 388 SER A CA 1
ATOM 3098 C C . SER A 1 388 ? 32.218 15.952 -6.810 1.00 32.56 388 SER A C 1
ATOM 3100 O O . SER A 1 388 ? 32.907 15.791 -7.818 1.00 32.56 388 SER A O 1
ATOM 3102 N N . LYS A 1 389 ? 31.989 17.148 -6.269 1.00 24.02 389 LYS A N 1
ATOM 3103 C CA . LYS A 1 389 ? 32.934 18.265 -6.312 1.00 24.02 389 LYS A CA 1
ATOM 3104 C C . LYS A 1 389 ? 32.525 19.303 -5.275 1.00 24.02 389 LYS A C 1
ATOM 3106 O O . LYS A 1 389 ? 31.406 19.809 -5.281 1.00 24.02 389 LYS A O 1
ATOM 3111 N N . SER A 1 390 ? 33.461 19.549 -4.369 1.00 34.97 390 SER A N 1
ATOM 3112 C CA . SER A 1 390 ? 33.527 20.713 -3.501 1.00 34.97 390 SER A CA 1
ATOM 3113 C C . SER A 1 390 ? 33.239 21.986 -4.292 1.00 34.97 390 SER A C 1
ATOM 3115 O O . SER A 1 390 ? 33.879 22.199 -5.316 1.00 34.97 390 SER A O 1
ATOM 3117 N N . ASP A 1 391 ? 32.319 22.819 -3.815 1.00 23.72 391 ASP A N 1
ATOM 3118 C CA . ASP A 1 391 ? 32.616 24.238 -3.630 1.00 23.72 391 ASP A CA 1
ATOM 3119 C C . ASP A 1 391 ? 31.535 24.935 -2.804 1.00 23.72 391 ASP A C 1
ATOM 3121 O O . ASP A 1 391 ? 30.338 24.652 -2.877 1.00 23.72 391 ASP A O 1
ATOM 3125 N N . THR A 1 392 ? 32.038 25.811 -1.949 1.00 31.69 392 THR A N 1
ATOM 3126 C CA . THR A 1 392 ? 31.379 26.558 -0.888 1.00 31.69 392 THR A CA 1
ATOM 3127 C C . THR A 1 392 ? 30.605 27.772 -1.411 1.00 31.69 392 THR A C 1
ATOM 3129 O O . THR A 1 392 ? 30.876 28.308 -2.481 1.00 31.69 392 THR A O 1
ATOM 3132 N N . ASN A 1 393 ? 29.693 28.249 -0.556 1.00 27.44 393 ASN A N 1
ATOM 3133 C CA . ASN A 1 393 ? 29.018 29.551 -0.576 1.00 27.44 393 ASN A CA 1
ATOM 3134 C C . ASN A 1 393 ? 27.968 29.784 -1.673 1.00 27.44 393 ASN A C 1
ATOM 3136 O O . ASN A 1 393 ? 28.310 30.029 -2.826 1.00 27.44 393 ASN A O 1
ATOM 3140 N N . LYS A 1 394 ? 26.692 29.867 -1.254 1.00 20.67 394 LYS A N 1
ATOM 3141 C CA . LYS A 1 394 ? 25.742 30.941 -1.625 1.00 20.67 394 LYS A CA 1
ATOM 3142 C C . LYS A 1 394 ? 24.399 30.785 -0.896 1.00 20.67 394 LYS A C 1
ATOM 3144 O O . LYS A 1 394 ? 23.700 29.793 -1.062 1.00 20.67 394 LYS A O 1
ATOM 3149 N N . THR A 1 395 ? 24.049 31.805 -0.117 1.00 23.41 395 THR A N 1
ATOM 3150 C CA . THR A 1 395 ? 22.701 32.075 0.406 1.00 23.41 395 THR A CA 1
ATOM 3151 C C . THR A 1 395 ? 21.837 32.658 -0.714 1.00 23.41 395 THR A C 1
ATOM 3153 O O . THR A 1 395 ? 22.319 33.522 -1.447 1.00 23.41 395 THR A O 1
ATOM 3156 N N . LEU A 1 396 ? 20.566 32.259 -0.822 1.00 20.09 396 LEU A N 1
ATOM 3157 C CA . LEU A 1 396 ? 19.580 32.964 -1.645 1.00 20.09 396 LEU A CA 1
ATOM 3158 C C . LEU A 1 396 ? 18.254 33.087 -0.879 1.00 20.09 396 LEU A C 1
ATOM 3160 O O . LEU A 1 396 ? 17.660 32.087 -0.489 1.00 20.09 396 LEU A O 1
ATOM 3164 N N . ILE A 1 397 ? 17.824 34.329 -0.654 1.00 23.23 397 ILE A N 1
ATOM 3165 C CA . ILE A 1 397 ? 16.485 34.712 -0.190 1.00 23.23 397 ILE A CA 1
ATOM 3166 C C . ILE A 1 397 ? 15.749 35.236 -1.425 1.00 23.23 397 ILE A C 1
ATOM 3168 O O . ILE A 1 397 ? 16.281 36.118 -2.099 1.00 23.23 397 ILE A O 1
ATOM 3172 N N . ALA A 1 398 ? 14.543 34.743 -1.710 1.00 19.31 398 ALA A N 1
ATOM 3173 C CA . ALA A 1 398 ? 13.653 35.358 -2.693 1.00 19.31 398 ALA A CA 1
ATOM 3174 C C . ALA A 1 398 ? 12.185 35.188 -2.275 1.00 19.31 398 ALA A C 1
ATOM 3176 O O . ALA A 1 398 ? 11.708 34.073 -2.074 1.00 19.31 398 ALA A O 1
ATOM 3177 N N . SER A 1 399 ? 11.489 36.315 -2.134 1.00 21.02 399 SER A N 1
ATOM 3178 C CA . SER A 1 399 ? 10.040 36.430 -1.976 1.00 21.02 399 SER A CA 1
ATOM 3179 C C . SER A 1 399 ? 9.428 36.941 -3.283 1.00 21.02 399 SER A C 1
ATOM 3181 O O . SER A 1 399 ? 10.056 37.720 -3.999 1.00 21.02 399 SER A O 1
ATOM 3183 N N . SER A 1 400 ? 8.188 36.553 -3.590 1.00 20.08 400 SER A N 1
ATOM 3184 C CA . SER A 1 400 ? 7.363 37.276 -4.566 1.00 20.08 400 SER A CA 1
ATOM 3185 C C . SER A 1 400 ? 5.881 37.236 -4.172 1.00 20.08 400 SER A C 1
ATOM 3187 O O . SER A 1 400 ? 5.419 36.294 -3.532 1.00 20.08 400 SER A O 1
ATOM 3189 N N . LEU A 1 401 ? 5.188 38.338 -4.472 1.00 20.38 401 LEU A N 1
ATOM 3190 C CA . LEU A 1 401 ? 3.855 38.738 -4.013 1.00 20.38 401 LEU A CA 1
ATOM 3191 C C . LEU A 1 401 ? 2.830 38.743 -5.169 1.00 20.38 401 LEU A C 1
ATOM 3193 O O . LEU A 1 401 ? 3.157 39.200 -6.263 1.00 20.38 401 LEU A O 1
ATOM 3197 N N . SER A 1 402 ? 1.565 38.458 -4.801 1.00 23.33 402 SER A N 1
ATOM 3198 C CA . SER A 1 402 ? 0.268 38.980 -5.328 1.00 23.33 402 SER A CA 1
ATOM 3199 C C . SER A 1 402 ? -0.461 38.226 -6.471 1.00 23.33 402 SER A C 1
ATOM 3201 O O . SER A 1 402 ? 0.206 37.514 -7.215 1.00 23.33 402 SER A O 1
ATOM 3203 N N . PRO A 1 403 ? -1.788 38.448 -6.722 1.00 28.88 403 PRO A N 1
ATOM 3204 C CA . PRO A 1 403 ? -2.897 38.905 -5.852 1.00 28.88 403 PRO A CA 1
ATOM 3205 C C . PRO A 1 403 ? -4.212 38.054 -5.909 1.00 28.88 403 PRO A C 1
ATOM 3207 O O . PRO A 1 403 ? -4.631 37.579 -6.958 1.00 28.88 403 PRO A O 1
ATOM 3210 N N . SER A 1 404 ? -4.882 37.966 -4.748 1.00 24.22 404 SER A N 1
ATOM 3211 C CA . SER A 1 404 ? -6.337 37.918 -4.426 1.00 24.22 404 SER A CA 1
ATOM 3212 C C . SER A 1 404 ? -7.398 37.276 -5.350 1.00 24.22 404 SER A C 1
ATOM 3214 O O . SER A 1 404 ? -7.655 37.796 -6.432 1.00 24.22 404 SER A O 1
ATOM 3216 N N . TRP A 1 405 ? -8.207 36.369 -4.768 1.00 22.03 405 TRP A N 1
ATOM 3217 C CA . TRP A 1 405 ? -9.687 36.386 -4.823 1.00 22.03 405 TRP A CA 1
ATOM 3218 C C . TRP A 1 405 ? -10.286 35.974 -3.461 1.00 22.03 405 TRP A C 1
ATOM 3220 O O . TRP A 1 405 ? -9.843 35.005 -2.852 1.00 22.03 405 TRP A O 1
ATOM 3230 N N . ASN A 1 406 ? -11.272 36.745 -2.987 1.00 21.58 406 ASN A N 1
ATOM 3231 C CA . ASN A 1 406 ? -11.969 36.602 -1.702 1.00 21.58 406 ASN A CA 1
ATOM 3232 C C . ASN A 1 406 ? -13.176 35.655 -1.799 1.00 21.58 406 ASN A C 1
ATOM 3234 O O . ASN A 1 406 ? -13.992 35.823 -2.702 1.00 21.58 406 ASN A O 1
ATOM 3238 N N . TRP A 1 407 ? -13.369 34.814 -0.777 1.00 22.11 407 TRP A N 1
ATOM 3239 C CA . TRP A 1 407 ? -14.676 34.581 -0.147 1.00 22.11 407 TRP A CA 1
ATOM 3240 C C . TRP A 1 407 ? -14.502 34.566 1.378 1.00 22.11 407 TRP A C 1
ATOM 3242 O O . TRP A 1 407 ? -13.543 34.008 1.902 1.00 22.11 407 TRP A O 1
ATOM 3252 N N . LEU A 1 408 ? -15.399 35.286 2.052 1.00 23.23 408 LEU A N 1
ATOM 3253 C CA . LEU A 1 408 ? -15.342 35.732 3.445 1.00 23.23 408 LEU A CA 1
ATOM 3254 C C . LEU A 1 408 ? -16.205 34.862 4.371 1.00 23.23 408 LEU A C 1
ATOM 3256 O O . LEU A 1 408 ? -17.349 34.563 4.036 1.00 23.23 408 LEU A O 1
ATOM 3260 N N . GLY A 1 409 ? -15.673 34.614 5.575 1.00 21.30 409 GLY A N 1
ATOM 3261 C CA . GLY A 1 409 ? -16.378 34.261 6.819 1.00 21.30 409 GLY A CA 1
ATOM 3262 C C . GLY A 1 409 ? -15.688 33.092 7.537 1.00 21.30 409 GLY A C 1
ATOM 3263 O O . GLY A 1 409 ? -15.574 32.031 6.943 1.00 21.30 409 GLY A O 1
ATOM 3264 N N . LEU A 1 410 ? -15.180 33.160 8.772 1.00 22.86 410 LEU A N 1
ATOM 3265 C CA . LEU A 1 410 ? -15.300 34.096 9.899 1.00 22.86 410 LEU A CA 1
ATOM 3266 C C . LEU A 1 410 ? -14.148 33.844 10.907 1.00 22.86 410 LEU A C 1
ATOM 3268 O O . LEU A 1 410 ? -13.378 32.899 10.749 1.00 22.86 410 LEU A O 1
ATOM 3272 N N . ASP A 1 411 ? -14.064 34.711 11.923 1.00 23.31 411 ASP A N 1
ATOM 3273 C CA . ASP A 1 411 ? -12.925 34.937 12.823 1.00 23.31 411 ASP A CA 1
ATOM 3274 C C . ASP A 1 411 ? -12.576 33.764 13.806 1.00 23.31 411 ASP A C 1
ATOM 3276 O O . ASP A 1 411 ? -13.502 33.104 14.262 1.00 23.31 411 ASP A O 1
ATOM 3280 N N . TRP A 1 412 ? -11.317 33.418 14.188 1.00 26.77 412 TRP A N 1
ATOM 3281 C CA . TRP A 1 412 ? -10.526 34.042 15.298 1.00 26.77 412 TRP A CA 1
ATOM 3282 C C . TRP A 1 412 ? -10.228 33.097 16.497 1.00 26.77 412 TRP A C 1
ATOM 3284 O O . TRP A 1 412 ? -10.869 33.233 17.533 1.00 26.77 412 TRP A O 1
ATOM 3294 N N . SER A 1 413 ? -9.179 32.249 16.440 1.00 24.44 413 SER A N 1
ATOM 3295 C CA . SER A 1 413 ? -8.416 31.802 17.633 1.00 24.44 413 SER A CA 1
ATOM 3296 C C . SER A 1 413 ? -6.885 31.786 17.381 1.00 24.44 413 SER A C 1
ATOM 3298 O O . SER A 1 413 ? -6.454 31.620 16.235 1.00 24.44 413 SER A O 1
ATOM 3300 N N . PRO A 1 414 ? -6.023 32.044 18.394 1.00 27.59 414 PRO A N 1
ATOM 3301 C CA . PRO A 1 414 ? -4.611 32.346 18.169 1.00 27.59 414 PRO A CA 1
ATOM 3302 C C . PRO A 1 414 ? -3.745 31.085 18.306 1.00 27.59 414 PRO A C 1
ATOM 3304 O O . PRO A 1 414 ? -3.745 30.475 19.368 1.00 27.59 414 PRO A O 1
ATOM 3307 N N . LEU A 1 415 ? -2.946 30.792 17.266 1.00 29.59 415 LEU A N 1
ATOM 3308 C CA . LEU A 1 415 ? -1.970 29.686 17.094 1.00 29.59 415 LEU A CA 1
ATOM 3309 C C . LEU A 1 415 ? -2.460 28.584 16.135 1.00 29.59 415 LEU A C 1
ATOM 3311 O O . LEU A 1 415 ? -2.790 27.483 16.555 1.00 29.59 415 LEU A O 1
ATOM 3315 N N . GLY A 1 416 ? -2.455 28.868 14.828 1.00 24.67 416 GLY A N 1
ATOM 3316 C CA . GLY A 1 416 ? -2.763 27.887 13.781 1.00 24.67 416 GLY A CA 1
ATOM 3317 C C . GLY A 1 416 ? -1.686 27.842 12.697 1.00 24.67 416 GLY A C 1
ATOM 3318 O O . GLY A 1 416 ? -1.245 28.884 12.210 1.00 24.67 416 GLY A O 1
ATOM 3319 N N . ILE A 1 417 ? -1.256 26.633 12.335 1.00 28.44 417 ILE A N 1
ATOM 3320 C CA . ILE A 1 417 ? -0.572 26.330 11.071 1.00 28.44 417 ILE A CA 1
ATOM 3321 C C . ILE A 1 417 ? -1.650 26.356 9.978 1.00 28.44 417 ILE A C 1
ATOM 3323 O O . ILE A 1 417 ? -2.689 25.722 10.134 1.00 28.44 417 ILE A O 1
ATOM 3327 N N . TYR A 1 418 ? -1.422 27.092 8.889 1.00 23.56 418 TYR A N 1
ATOM 3328 C CA . TYR A 1 418 ? -2.380 27.209 7.786 1.00 23.56 418 TYR A CA 1
ATOM 3329 C C . TYR A 1 418 ? -1.923 26.374 6.588 1.00 23.56 418 TYR A C 1
ATOM 3331 O O . TYR A 1 418 ? -0.816 26.571 6.087 1.00 23.56 418 TYR A O 1
ATOM 3339 N N . ILE A 1 419 ? -2.794 25.490 6.101 1.00 28.36 419 ILE A N 1
ATOM 3340 C CA . ILE A 1 419 ? -2.644 24.793 4.819 1.00 28.36 419 ILE A CA 1
ATOM 3341 C C . ILE A 1 419 ? -3.557 25.503 3.816 1.00 28.36 419 ILE A C 1
ATOM 3343 O O . ILE A 1 419 ? -4.774 25.509 3.983 1.00 28.36 419 ILE A O 1
ATOM 3347 N N . TYR A 1 420 ? -2.981 26.113 2.779 1.00 23.69 420 TYR A N 1
ATOM 3348 C CA . TYR A 1 420 ? -3.744 26.657 1.653 1.00 23.69 420 TYR A CA 1
ATOM 3349 C C . TYR A 1 420 ? -3.709 25.656 0.499 1.00 23.69 420 TYR A C 1
ATOM 3351 O O . TYR A 1 420 ? -2.645 25.384 -0.051 1.00 23.69 420 TYR A O 1
ATOM 3359 N N . ILE A 1 421 ? -4.872 25.133 0.110 1.00 25.41 421 ILE A N 1
ATOM 3360 C CA . ILE A 1 421 ? -5.025 24.313 -1.096 1.00 25.41 421 ILE A CA 1
ATOM 3361 C C . ILE A 1 421 ? -5.533 25.232 -2.209 1.00 25.41 421 ILE A C 1
ATOM 3363 O O . ILE A 1 421 ? -6.707 25.594 -2.231 1.00 25.41 421 ILE A O 1
ATOM 3367 N N . TYR A 1 422 ? -4.656 25.626 -3.134 1.00 21.17 422 TYR A N 1
ATOM 3368 C CA . TYR A 1 422 ? -5.076 26.236 -4.397 1.00 21.17 422 TYR A CA 1
ATOM 3369 C C . TYR A 1 422 ? -5.289 25.129 -5.430 1.00 21.17 422 TYR A C 1
ATOM 3371 O O . TYR A 1 422 ? -4.395 24.329 -5.691 1.00 21.17 422 TYR A O 1
ATOM 3379 N N . VAL A 1 423 ? -6.480 25.075 -6.029 1.00 26.02 423 VAL A N 1
ATOM 3380 C CA . VAL A 1 423 ? -6.805 24.127 -7.105 1.00 26.02 423 VAL A CA 1
ATOM 3381 C C . VAL A 1 423 ? -6.201 24.629 -8.419 1.00 26.02 423 VAL A C 1
ATOM 3383 O O . VAL A 1 423 ? -6.891 25.211 -9.242 1.00 26.02 423 VAL A O 1
ATOM 3386 N N . TYR A 1 424 ? -4.898 24.420 -8.577 1.00 22.06 424 TYR A N 1
ATOM 3387 C CA . TYR A 1 424 ? -4.158 24.190 -9.823 1.00 22.06 424 TYR A CA 1
ATOM 3388 C C . TYR A 1 424 ? -2.956 23.322 -9.422 1.00 22.06 424 TYR A C 1
ATOM 3390 O O . TYR A 1 424 ? -2.440 23.504 -8.327 1.00 22.06 424 TYR A O 1
ATOM 3398 N N . VAL A 1 425 ? -2.573 22.344 -10.247 1.00 30.33 425 VAL A N 1
ATOM 3399 C CA . VAL A 1 425 ? -1.630 21.243 -9.939 1.00 30.33 425 VAL A CA 1
ATOM 3400 C C . VAL A 1 425 ? -0.252 21.741 -9.459 1.00 30.33 425 VAL A C 1
ATOM 3402 O O . VAL A 1 425 ? 0.693 21.783 -10.233 1.00 30.33 425 VAL A O 1
ATOM 3405 N N . TYR A 1 426 ? -0.154 22.120 -8.185 1.00 26.22 426 TYR A N 1
ATOM 3406 C CA . TYR A 1 426 ? 1.066 22.406 -7.435 1.00 26.22 426 TYR A CA 1
ATOM 3407 C C . TYR A 1 426 ? 0.777 22.130 -5.954 1.00 26.22 426 TYR A C 1
ATOM 3409 O O . TYR A 1 426 ? -0.016 22.834 -5.327 1.00 26.22 426 TYR A O 1
ATOM 3417 N N . ILE A 1 427 ? 1.391 21.089 -5.385 1.00 29.20 427 ILE A N 1
ATOM 3418 C CA . ILE A 1 427 ? 1.316 20.832 -3.942 1.00 29.20 427 ILE A CA 1
ATOM 3419 C C . ILE A 1 427 ? 2.435 21.641 -3.284 1.00 29.20 427 ILE A C 1
ATOM 3421 O O . ILE A 1 427 ? 3.611 21.326 -3.439 1.00 29.20 427 ILE A O 1
ATOM 3425 N N . TYR A 1 428 ? 2.070 22.690 -2.546 1.00 29.39 428 TYR A N 1
ATOM 3426 C CA . TYR A 1 428 ? 3.003 23.431 -1.700 1.00 29.39 428 TYR A CA 1
ATOM 3427 C C . TYR A 1 428 ? 2.945 22.868 -0.279 1.00 29.39 428 TYR A C 1
ATOM 3429 O O . TYR A 1 428 ? 1.954 23.062 0.424 1.00 29.39 428 TYR A O 1
ATOM 3437 N N . ILE A 1 429 ? 4.009 22.196 0.163 1.00 31.39 429 ILE A N 1
ATOM 3438 C CA . ILE A 1 429 ? 4.168 21.824 1.576 1.00 31.39 429 ILE A CA 1
ATOM 3439 C C . ILE A 1 429 ? 4.978 22.925 2.264 1.00 31.39 429 ILE A C 1
ATOM 3441 O O . ILE A 1 429 ? 6.126 23.175 1.896 1.00 31.39 429 ILE A O 1
ATOM 3445 N N . ILE A 1 430 ? 4.369 23.598 3.245 1.00 30.98 430 ILE A N 1
ATOM 3446 C CA . ILE A 1 430 ? 4.993 24.664 4.040 1.00 30.98 430 ILE A CA 1
ATOM 3447 C C . ILE A 1 430 ? 5.290 24.122 5.440 1.00 30.98 430 ILE A C 1
ATOM 3449 O O . ILE A 1 430 ? 4.374 23.796 6.191 1.00 30.98 430 ILE A O 1
ATOM 3453 N N . PHE A 1 431 ? 6.569 24.080 5.817 1.00 32.75 431 PHE A N 1
ATOM 3454 C CA . PHE A 1 431 ? 6.991 23.753 7.182 1.00 32.75 431 PHE A CA 1
ATOM 3455 C C . PHE A 1 431 ? 7.233 25.025 8.000 1.00 32.75 431 PHE A C 1
ATOM 3457 O O . PHE A 1 431 ? 7.951 25.921 7.553 1.00 32.75 431 PHE A O 1
ATOM 3464 N N . PHE A 1 432 ? 6.691 25.083 9.222 1.00 30.17 432 PHE A N 1
ATOM 3465 C CA . PHE A 1 432 ? 6.994 26.129 10.202 1.00 30.17 432 PHE A CA 1
ATOM 3466 C C . PHE A 1 432 ? 7.882 25.570 11.315 1.00 30.17 432 PHE A C 1
ATOM 3468 O O . PHE A 1 432 ? 7.441 24.753 12.117 1.00 30.17 432 PHE A O 1
ATOM 3475 N N . PHE A 1 433 ? 9.115 26.067 11.421 1.00 30.44 433 PHE A N 1
ATOM 3476 C CA . PHE A 1 433 ? 9.995 25.763 12.551 1.00 30.44 433 PHE A CA 1
ATOM 3477 C C . PHE A 1 433 ? 10.111 26.974 13.477 1.00 30.44 433 PHE A C 1
ATOM 3479 O O . PHE A 1 433 ? 10.514 28.058 13.050 1.00 30.44 433 PHE A O 1
ATOM 3486 N N . LYS A 1 434 ? 9.806 26.791 14.767 1.00 25.59 434 LYS A N 1
ATOM 3487 C CA . LYS A 1 434 ? 10.028 27.805 15.805 1.00 25.59 434 LYS A CA 1
ATOM 3488 C C . LYS A 1 434 ? 11.284 27.442 16.598 1.00 25.59 434 LYS A C 1
ATOM 3490 O O . LYS A 1 434 ? 11.235 26.600 17.487 1.00 25.59 434 LYS A O 1
ATOM 3495 N N . LYS A 1 435 ? 12.418 28.084 16.298 1.00 28.72 435 LYS A N 1
ATOM 3496 C CA . LYS A 1 435 ? 13.608 28.043 17.168 1.00 28.72 435 LYS A CA 1
ATOM 3497 C C . LYS A 1 435 ? 13.585 29.246 18.114 1.00 28.72 435 LYS A C 1
ATOM 3499 O O . LYS A 1 435 ? 13.093 30.312 17.753 1.00 28.72 435 LYS A O 1
ATOM 3504 N N . ALA A 1 436 ? 14.136 29.081 19.316 1.00 34.59 436 ALA A N 1
ATOM 3505 C CA . ALA A 1 436 ? 14.084 30.024 20.442 1.00 34.59 436 ALA A CA 1
ATOM 3506 C C . ALA A 1 436 ? 14.740 31.414 20.229 1.00 34.59 436 ALA A C 1
ATOM 3508 O O . ALA A 1 436 ? 14.933 32.141 21.192 1.00 34.59 436 ALA A O 1
ATOM 3509 N N . ASN A 1 437 ? 15.039 31.831 18.997 1.00 33.41 437 ASN A N 1
ATOM 3510 C CA . ASN A 1 437 ? 15.456 33.192 18.660 1.00 33.41 437 ASN A CA 1
ATOM 3511 C C . ASN A 1 437 ? 14.822 33.609 17.323 1.00 33.41 437 ASN A C 1
ATOM 3513 O O . ASN A 1 437 ? 15.316 33.227 16.272 1.00 33.41 437 ASN A O 1
ATOM 3517 N N . LYS A 1 438 ? 13.708 34.353 17.406 1.00 31.05 438 LYS A N 1
ATOM 3518 C CA . LYS A 1 438 ? 13.035 35.237 16.417 1.00 31.05 438 LYS A CA 1
ATOM 3519 C C . LYS A 1 438 ? 13.342 35.100 14.902 1.00 31.05 438 LYS A C 1
ATOM 3521 O O . LYS A 1 438 ? 13.355 36.110 14.203 1.00 31.05 438 LYS A O 1
ATOM 3526 N N . GLN A 1 439 ? 13.514 33.901 14.357 1.00 25.41 439 GLN A N 1
ATOM 3527 C CA . GLN A 1 439 ? 13.521 33.667 12.911 1.00 25.41 439 GLN A CA 1
ATOM 3528 C C . GLN A 1 439 ? 12.647 32.461 12.574 1.00 25.41 439 GLN A C 1
ATOM 3530 O O . GLN A 1 439 ? 12.891 31.347 13.035 1.00 25.41 439 GLN A O 1
ATOM 3535 N N . THR A 1 440 ? 11.609 32.725 11.784 1.00 28.50 440 THR A N 1
ATOM 3536 C CA . THR A 1 440 ? 10.753 31.720 11.155 1.00 28.50 440 THR A CA 1
ATOM 3537 C C . THR A 1 440 ? 11.415 31.298 9.849 1.00 28.50 440 THR A C 1
ATOM 3539 O O . THR A 1 440 ? 11.686 32.146 9.000 1.00 28.50 440 THR A O 1
ATOM 3542 N N . PHE A 1 441 ? 11.676 30.004 9.685 1.00 27.48 441 PHE A N 1
ATOM 3543 C CA . PHE A 1 441 ? 12.131 29.433 8.418 1.00 27.48 441 PHE A CA 1
ATOM 3544 C C . PHE A 1 441 ? 10.910 28.950 7.636 1.00 27.48 441 PHE A C 1
ATOM 3546 O O . PHE A 1 441 ? 10.070 28.256 8.203 1.00 27.48 441 PHE A O 1
ATOM 3553 N N . ILE A 1 442 ? 10.818 29.332 6.362 1.00 29.02 442 ILE A N 1
ATOM 3554 C CA . ILE A 1 442 ? 9.810 28.845 5.416 1.00 29.02 442 ILE A CA 1
ATOM 3555 C C . ILE A 1 442 ? 10.570 28.044 4.362 1.00 29.02 442 ILE A C 1
ATOM 3557 O O . ILE A 1 442 ? 11.396 28.605 3.642 1.00 29.02 442 ILE A O 1
ATOM 3561 N N . ILE A 1 443 ? 10.325 26.738 4.305 1.00 29.81 443 ILE A N 1
ATOM 3562 C CA . ILE A 1 443 ? 10.857 25.860 3.260 1.00 29.81 443 ILE A CA 1
ATOM 3563 C C . ILE A 1 443 ? 9.718 25.610 2.278 1.00 29.81 443 ILE A C 1
ATOM 3565 O O . ILE A 1 443 ? 8.670 25.107 2.676 1.00 29.81 443 ILE A O 1
ATOM 3569 N N . TYR A 1 444 ? 9.928 25.978 1.015 1.00 26.62 444 TYR A N 1
ATOM 3570 C CA . TYR A 1 444 ? 9.034 25.628 -0.083 1.00 26.62 444 TYR A CA 1
ATOM 3571 C C . TYR A 1 444 ? 9.543 24.335 -0.708 1.00 26.62 444 TYR A C 1
ATOM 3573 O O . TYR A 1 444 ? 10.628 24.319 -1.290 1.00 26.62 444 TYR A O 1
ATOM 3581 N N . ILE A 1 445 ? 8.771 23.260 -0.581 1.00 28.28 445 ILE A N 1
ATOM 3582 C CA . ILE A 1 445 ? 8.993 22.050 -1.370 1.00 28.28 445 ILE A CA 1
ATOM 3583 C C . ILE A 1 445 ? 7.981 22.078 -2.510 1.00 28.28 445 ILE A C 1
ATOM 3585 O O . ILE A 1 445 ? 6.776 22.068 -2.267 1.00 28.28 445 ILE A O 1
ATOM 3589 N N . HIS A 1 446 ? 8.490 22.164 -3.737 1.00 24.66 446 HIS A N 1
ATOM 3590 C CA . HIS A 1 446 ? 7.710 21.919 -4.943 1.00 24.66 446 HIS A CA 1
ATOM 3591 C C . HIS A 1 446 ? 7.653 20.404 -5.165 1.00 24.66 446 HIS A C 1
ATOM 3593 O O . HIS A 1 446 ? 8.708 19.788 -5.330 1.00 24.66 446 HIS A O 1
ATOM 3599 N N . ILE A 1 447 ? 6.450 19.824 -5.133 1.00 34.62 447 ILE A N 1
ATOM 3600 C CA . ILE A 1 447 ? 6.181 18.450 -5.587 1.00 34.62 447 ILE A CA 1
ATOM 3601 C C . ILE A 1 447 ? 5.436 18.521 -6.912 1.00 34.62 447 ILE A C 1
ATOM 3603 O O . ILE A 1 447 ? 4.407 19.241 -6.956 1.00 34.62 447 ILE A O 1
#

Foldseek 3Di:
DDQVCQQDLPDFKFKAFLPVRGTFGWDKDWQPLQADPPPRDDDPTDIDIGGPDDDAAQTKIKIFGFPDADPVRHGDAADPLLCCLLVVNDDPDVVSVVCNVVCVPPPQVSCVVSNRHSVGTRDMDMDTHHHPLQVPLLLLQQQVVFLVPFDLVVQTWDKDWPDWDACPDVPWFGIKTKIWTWGFDQWPDDAQALPIAGDDDPVDPRHGDTDGIDIFMKMKTFTPCLLVLVDQAAEEEEAEAFQAARCVCVDPVNSVVCRVPRYIYMYGDQFLGHVSNVVRVVCCLVPPVVSVNSRVRRNSVRLRVSLSVLRLLLGRVNQCDPSQDHPNDHRHDNLRHEYEYEACSLQVVVVSCVNHPRHDYYYRHPPDDHVVVVCVSVVRNPDPPPPDDDDDDDDDDDDDDDDDDDDDDDDDDPDDDDDDDDPDPWHWDWDWDDDPDPDTDTDTDTD

Organism: Reticulomyxa filosa (NCBI:txid46433)

pLDDT: mean 82.27, std 25.13, range [19.31, 98.81]

Sequence (447 aa):
MSIAPSLMNTYPVIILDTVTNERIPHWVELDHMSDDPFTGNEKNRSLMIWPARRLTDGRRYIVAMRNLYTNSGTSVAVSPAFIALRDNTSSNDPSVNFRRNYFNTQIFNVLAANGVERSTLQLAWDFTVMSTYTQTNAMVYMRDDAFSRIDWSEGGVSYRITSVENDFDSEYIARKVNGLMSVPWYLNHVTPGMDVRLIYEWDNPNQPVYQQNFDVEFELLIPYSVANHSVMGRWVQYGHGLFGNFHEIETTYLKQQSNQYGYIFAGVNWLGMCDEDVPFVSEMILTNLTNFPMVPDRLHQGMLNALYLMKLLMSDNFLNDAALQFDGKQVVDPSLRNYYGNSLGGIMGSVYMTLTTDVIRGTIGVPGFPFPCFCLAAATSLPSKISSKSDTNKTLIASSLSPSWNWLGLDWSPLGIYIYIYVYVYIYIIFFFKKANKQTFIIYIHI